Protein AF-0000000084557007 (afdb_homodimer)

Radius of gyration: 32.14 Å; Cα contacts (8 Å, |Δi|>4): 1142; chains: 2; bounding box: 43×100×66 Å

Solvent-accessible surface area (backbone atoms only — not comparable to full-atom values): 30313 Å² total; per-residue (Å²): 102,58,41,71,37,81,71,70,74,67,64,52,63,70,97,70,71,57,83,25,95,38,81,39,42,40,51,38,42,32,45,37,78,32,38,73,78,53,66,44,62,47,71,80,36,51,42,73,39,28,36,42,35,38,24,74,38,46,24,34,34,43,34,40,83,72,39,74,47,78,38,42,52,68,18,31,36,37,37,33,53,56,35,55,33,34,42,31,62,47,74,59,43,26,34,36,37,37,38,38,30,37,73,46,60,60,38,27,40,78,75,25,50,54,16,61,63,34,42,44,62,45,74,69,33,50,28,37,39,52,44,82,30,42,57,88,41,68,73,35,26,52,30,50,51,24,46,51,51,20,51,51,26,40,60,66,58,48,95,60,23,69,53,49,26,39,39,23,49,43,52,26,36,36,60,49,37,76,53,68,64,70,36,84,56,53,54,73,36,71,65,46,54,32,47,51,44,32,51,29,48,42,74,73,42,44,39,48,93,78,50,61,61,60,41,9,58,66,47,73,48,49,51,68,55,43,37,47,50,29,33,70,59,69,71,35,44,58,67,56,50,52,51,52,50,23,48,51,51,39,53,49,44,49,70,76,43,88,70,52,70,64,57,43,30,39,58,35,47,29,86,44,65,67,58,34,40,50,51,37,22,73,72,73,71,41,40,62,67,55,44,35,62,72,64,102,102,59,43,71,36,84,69,72,73,68,69,53,65,67,96,70,69,57,84,23,94,38,81,40,44,42,52,37,42,31,44,39,76,30,39,73,77,54,65,46,62,47,71,79,38,50,42,74,38,29,35,43,35,38,25,74,36,44,24,32,34,41,36,41,82,75,39,74,46,77,37,41,50,70,17,32,36,38,38,33,54,55,35,54,32,32,42,31,61,48,73,58,44,27,32,35,36,38,39,38,32,38,73,46,61,61,38,25,40,78,75,25,50,56,18,60,65,32,41,43,61,44,73,68,33,49,27,36,39,50,43,82,29,43,57,88,40,66,73,37,26,53,31,49,52,24,49,51,50,20,50,50,26,41,59,66,57,48,93,61,23,70,54,47,26,39,38,23,48,43,52,26,34,35,61,50,38,76,53,69,63,69,34,86,51,54,53,73,37,71,64,47,55,32,47,50,44,32,51,28,49,43,73,74,41,44,39,49,95,78,50,62,61,58,38,10,58,66,45,73,50,48,50,67,54,42,38,47,50,29,33,70,60,69,71,35,44,60,67,55,49,51,51,52,51,22,49,51,52,38,54,49,45,50,69,76,43,87,68,51,71,64,56,43,30,40,57,34,45,29,86,43,66,67,58,34,40,51,52,38,23,72,72,72,71,42,40,63,68,55,43,35,62,71,63,104

Sequence (592 aa):
MIKKMTTIRIMADKEKEQMHDNPLFPCSSYCIEWNRGGIQSLPWHWHRELEFMYVSSGRAVVEYAGKRAIVEAGNGFFCNSRVLHRYALDGERCQLYCILFDEKFISGGIANVIYKKYVKPIVTDEMFSGKYLHTDVKRERDVIINIRRAFIAAQKEIFGFELDLRYNIGKALAILSDHPTASRIGYTTPQMERIKLMVDYIHGHYGDQISVEDLAAQAGISEREAQRCFQSIFNMSPRQYIQNYRLQVAEEMLLESNESILSIGMACGYYNPSH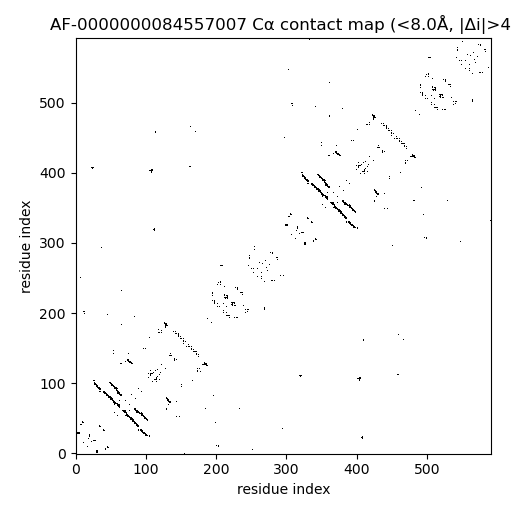FSKAFRLYRGCSPHAFRQQNSMIKKMTTIRIMADKEKEQMHDNPLFPCSSYCIEWNRGGIQSLPWHWHRELEFMYVSSGRAVVEYAGKRAIVEAGNGFFCNSRVLHRYALDGERCQLYCILFDEKFISGGIANVIYKKYVKPIVTDEMFSGKYLHTDVKRERDVIINIRRAFIAAQKEIFGFELDLRYNIGKALAILSDHPTASRIGYTTPQMERIKLMVDYIHGHYGDQISVEDLAAQAGISEREAQRCFQSIFNMSPRQYIQNYRLQVAEEMLLESNESILSIGMACGYYNPSHFSKAFRLYRGCSPHAFRQQNS

Structure (mmCIF, N/CA/C/O backbone):
data_AF-0000000084557007-model_v1
#
loop_
_entity.id
_entity.type
_entity.pdbx_description
1 polymer 'HTH araC/xylS-type domain-containing protein'
#
loop_
_atom_site.group_PDB
_atom_site.id
_atom_site.type_symbol
_atom_site.label_atom_id
_atom_site.label_alt_id
_atom_site.label_comp_id
_atom_site.label_asym_id
_atom_site.label_entity_id
_atom_site.label_seq_id
_atom_site.pdbx_PDB_ins_code
_atom_site.Cartn_x
_atom_site.Cartn_y
_atom_site.Cartn_z
_atom_site.occupancy
_atom_site.B_iso_or_equiv
_atom_site.auth_seq_id
_atom_site.auth_comp_id
_atom_site.auth_asym_id
_atom_site.auth_atom_id
_atom_site.pdbx_PDB_model_num
ATOM 1 N N . MET A 1 1 ? -11.188 -14.414 0.667 1 34.75 1 MET A N 1
ATOM 2 C CA . MET A 1 1 ? -11.836 -15.672 0.311 1 34.75 1 MET A CA 1
ATOM 3 C C . MET A 1 1 ? -10.844 -16.641 -0.317 1 34.75 1 MET A C 1
ATOM 5 O O . MET A 1 1 ? -10.188 -16.312 -1.304 1 34.75 1 MET A O 1
ATOM 9 N N . ILE A 1 2 ? -10.305 -17.469 0.502 1 35.66 2 ILE A N 1
ATOM 10 C CA . ILE A 1 2 ? -9.484 -18.547 -0.036 1 35.66 2 ILE A CA 1
ATOM 11 C C . ILE A 1 2 ? -10.32 -19.406 -0.984 1 35.66 2 ILE A C 1
ATOM 13 O O . ILE A 1 2 ? -11.359 -19.938 -0.594 1 35.66 2 ILE A O 1
ATOM 17 N N . LYS A 1 3 ? -10.219 -19.203 -2.279 1 44.38 3 LYS A N 1
ATOM 18 C CA . LYS A 1 3 ? -10.906 -20.062 -3.234 1 44.38 3 LYS A CA 1
ATOM 19 C C . LYS A 1 3 ? -10.234 -21.422 -3.32 1 44.38 3 LYS A C 1
ATOM 21 O O . LYS A 1 3 ? -9.008 -21.531 -3.277 1 44.38 3 LYS A O 1
ATOM 26 N N . LYS A 1 4 ? -11.016 -22.359 -2.836 1 39.47 4 LYS A N 1
ATOM 27 C CA . LYS A 1 4 ? -10.516 -23.703 -3.107 1 39.47 4 LYS A CA 1
ATOM 28 C C . LYS A 1 4 ? -10.211 -23.891 -4.59 1 39.47 4 LYS A C 1
ATOM 30 O O . LYS A 1 4 ? -11.078 -23.672 -5.441 1 39.47 4 LYS A O 1
ATOM 35 N N . MET A 1 5 ? -9.109 -23.484 -4.969 1 40.59 5 MET A N 1
ATOM 36 C CA . MET A 1 5 ? -8.789 -23.641 -6.387 1 40.59 5 MET A CA 1
ATOM 37 C C . MET A 1 5 ? -8.68 -25.125 -6.746 1 40.59 5 MET A C 1
ATOM 39 O O . MET A 1 5 ? -7.777 -25.812 -6.266 1 40.59 5 MET A O 1
ATOM 43 N N . THR A 1 6 ? -9.727 -25.844 -6.777 1 39.47 6 THR A N 1
ATOM 44 C CA . THR A 1 6 ? -9.43 -27.141 -7.367 1 39.47 6 THR A CA 1
ATOM 45 C C . THR A 1 6 ? -8.531 -27 -8.586 1 39.47 6 THR A C 1
ATOM 47 O O . THR A 1 6 ? -7.57 -27.75 -8.75 1 39.47 6 THR A O 1
ATOM 50 N N . THR A 1 7 ? -9.078 -26.484 -9.703 1 34.62 7 THR A N 1
ATOM 51 C CA . THR A 1 7 ? -8.336 -26.328 -10.953 1 34.62 7 THR A CA 1
ATOM 52 C C . THR A 1 7 ? -8.016 -24.875 -11.227 1 34.62 7 THR A C 1
ATOM 54 O O . THR A 1 7 ? -8.922 -24.047 -11.359 1 34.62 7 THR A O 1
ATOM 57 N N . ILE A 1 8 ? -7.094 -24.359 -10.602 1 39.34 8 ILE A N 1
ATOM 58 C CA . ILE A 1 8 ? -6.648 -23.078 -11.125 1 39.34 8 ILE A CA 1
ATOM 59 C C . ILE A 1 8 ? -6.453 -23.172 -12.633 1 39.34 8 ILE A C 1
ATOM 61 O O . ILE A 1 8 ? -5.535 -23.859 -13.109 1 39.34 8 ILE A O 1
ATOM 65 N N . ARG A 1 9 ? -7.484 -23.375 -13.352 1 37.66 9 ARG A N 1
ATOM 66 C CA . ARG A 1 9 ? -7.246 -23.219 -14.781 1 37.66 9 ARG A CA 1
ATOM 67 C C . ARG A 1 9 ? -6.57 -21.875 -15.078 1 37.66 9 ARG A C 1
ATOM 69 O O . ARG A 1 9 ? -7.219 -20.828 -15.055 1 37.66 9 ARG A O 1
ATOM 76 N N . ILE A 1 10 ? -5.344 -21.75 -14.633 1 39.78 10 ILE A N 1
ATOM 77 C CA . ILE A 1 10 ? -4.559 -20.609 -15.109 1 39.78 10 ILE A CA 1
ATOM 78 C C . ILE A 1 10 ? -4.516 -20.625 -16.641 1 39.78 10 ILE A C 1
ATOM 80 O O . ILE A 1 10 ? -3.908 -21.5 -17.25 1 39.78 10 ILE A O 1
ATOM 84 N N . MET A 1 11 ? -5.559 -20.594 -17.266 1 35.56 11 MET A N 1
ATOM 85 C CA . MET A 1 11 ? -5.539 -20.531 -18.719 1 35.56 11 MET A CA 1
ATOM 86 C C . MET A 1 11 ? -4.414 -19.625 -19.219 1 35.56 11 MET A C 1
ATOM 88 O O . MET A 1 11 ? -4.238 -18.516 -18.719 1 35.56 11 MET A O 1
ATOM 92 N N . ALA A 1 12 ? -3.316 -20.25 -19.656 1 36.12 12 ALA A N 1
ATOM 93 C CA . ALA A 1 12 ? -2.281 -19.562 -20.422 1 36.12 12 ALA A CA 1
ATOM 94 C C . ALA A 1 12 ? -2.885 -18.469 -21.297 1 36.12 12 ALA A C 1
ATOM 96 O O . ALA A 1 12 ? -2.174 -17.828 -22.062 1 36.12 12 ALA A O 1
ATOM 97 N N . ASP A 1 13 ? -3.975 -18.656 -21.875 1 34.09 13 ASP A N 1
ATOM 98 C CA . ASP A 1 13 ? -4.344 -17.719 -22.922 1 34.09 13 ASP A CA 1
ATOM 99 C C . ASP A 1 13 ? -4.129 -16.281 -22.453 1 34.09 13 ASP A C 1
ATOM 101 O O . ASP A 1 13 ? -3.996 -16.016 -21.266 1 34.09 13 ASP A O 1
ATOM 105 N N . LYS A 1 14 ? -5 -15.305 -23.109 1 33.31 14 LYS A N 1
ATOM 106 C CA . LYS A 1 14 ? -4.926 -13.891 -23.469 1 33.31 14 LYS A CA 1
ATOM 107 C C . LYS A 1 14 ? -4.812 -13.023 -22.219 1 33.31 14 LYS A C 1
ATOM 109 O O . LYS A 1 14 ? -5.184 -13.445 -21.125 1 33.31 14 LYS A O 1
ATOM 114 N N . GLU A 1 15 ? -4.414 -11.781 -22.359 1 34.88 15 GLU A N 1
ATOM 115 C CA . GLU A 1 15 ? -4.375 -10.477 -21.703 1 34.88 15 GLU A CA 1
ATOM 116 C C . GLU A 1 15 ? -5.457 -10.359 -20.641 1 34.88 15 GLU A C 1
ATOM 118 O O . GLU A 1 15 ? -5.391 -9.484 -19.766 1 34.88 15 GLU A O 1
ATOM 123 N N . LYS A 1 16 ? -6.574 -11.078 -20.797 1 37.75 16 LYS A N 1
ATOM 124 C CA . LYS A 1 16 ? -7.781 -10.68 -20.078 1 37.75 16 LYS A CA 1
ATOM 125 C C . LYS A 1 16 ? -7.895 -11.414 -18.75 1 37.75 16 LYS A C 1
ATOM 127 O O . LYS A 1 16 ? -8.781 -11.109 -17.953 1 37.75 16 LYS A O 1
ATOM 132 N N . GLU A 1 17 ? -7.52 -12.648 -18.688 1 37.97 17 GLU A N 1
ATOM 133 C CA . GLU A 1 17 ? -8.094 -13.195 -17.469 1 37.97 17 GLU A CA 1
ATOM 134 C C . GLU A 1 17 ? -7.266 -12.812 -16.25 1 37.97 17 GLU A C 1
ATOM 136 O O . GLU A 1 17 ? -6.176 -13.352 -16.031 1 37.97 17 GLU A O 1
ATOM 141 N N . GLN A 1 18 ? -7.23 -11.75 -15.922 1 42 18 GLN A N 1
ATOM 142 C CA . GLN A 1 18 ? -6.832 -11.25 -14.617 1 42 18 GLN A CA 1
ATOM 143 C C . GLN A 1 18 ? -7.188 -12.234 -13.508 1 42 18 GLN A C 1
ATOM 145 O O . GLN A 1 18 ? -8.32 -12.719 -13.445 1 42 18 GLN A O 1
ATOM 150 N N . MET A 1 19 ? -6.285 -13.195 -13.219 1 45.69 19 MET A N 1
ATOM 151 C CA . MET A 1 19 ? -6.473 -14.188 -12.164 1 45.69 19 MET A CA 1
ATOM 152 C C . MET A 1 19 ? -7.117 -13.555 -10.938 1 45.69 19 MET A C 1
ATOM 154 O O . MET A 1 19 ? -7.164 -14.172 -9.867 1 45.69 19 MET A O 1
ATOM 158 N N . HIS A 1 20 ? -7.211 -12.305 -11.008 1 49.16 20 HIS A N 1
ATOM 159 C CA . HIS A 1 20 ? -8 -11.766 -9.898 1 49.16 20 HIS A CA 1
ATOM 160 C C . HIS A 1 20 ? -9.398 -11.375 -10.367 1 49.16 20 HIS A C 1
ATOM 162 O O . HIS A 1 20 ? -9.578 -10.898 -11.484 1 49.16 20 HIS A O 1
ATOM 168 N N . ASP A 1 21 ? -10.312 -11.992 -9.68 1 49.88 21 ASP A N 1
ATOM 169 C CA . ASP A 1 21 ? -11.734 -11.797 -9.938 1 49.88 21 ASP A CA 1
ATOM 170 C C . ASP A 1 21 ? -12.109 -10.312 -9.891 1 49.88 21 ASP A C 1
ATOM 172 O O . ASP A 1 21 ? -13 -9.875 -10.617 1 49.88 21 ASP A O 1
ATOM 176 N N . ASN A 1 22 ? -11.242 -9.633 -9.086 1 61.97 22 ASN A N 1
ATOM 177 C CA . ASN A 1 22 ? -11.602 -8.242 -8.852 1 61.97 22 ASN A CA 1
ATOM 178 C C . ASN A 1 22 ? -10.453 -7.297 -9.195 1 61.97 22 ASN A C 1
ATOM 180 O O . ASN A 1 22 ? -9.445 -7.27 -8.492 1 61.97 22 ASN A O 1
ATOM 184 N N . PRO A 1 23 ? -10.492 -6.664 -10.43 1 65.75 23 PRO A N 1
ATOM 185 C CA . PRO A 1 23 ? -9.414 -5.758 -10.828 1 65.75 23 PRO A CA 1
ATOM 186 C C . PRO A 1 23 ? -9.102 -4.711 -9.766 1 65.75 23 PRO A C 1
ATOM 188 O O . PRO A 1 23 ? -7.996 -4.168 -9.734 1 65.75 23 PRO A O 1
ATOM 191 N N . LEU A 1 24 ? -10 -4.508 -8.914 1 72.88 24 LEU A N 1
ATOM 192 C CA . LEU A 1 24 ? -9.812 -3.52 -7.863 1 72.88 24 LEU A CA 1
ATOM 193 C C . LEU A 1 24 ? -9.039 -4.117 -6.691 1 72.88 24 LEU A C 1
ATOM 195 O O . LEU A 1 24 ? -8.609 -3.391 -5.793 1 72.88 24 LEU A O 1
ATOM 199 N N . PHE A 1 25 ? -8.906 -5.395 -6.793 1 82.25 25 PHE A N 1
ATOM 200 C CA . PHE A 1 25 ? -8.148 -6.129 -5.789 1 82.25 25 PHE A CA 1
ATOM 201 C C . PHE A 1 25 ? -7.305 -7.219 -6.438 1 82.25 25 PHE A C 1
ATOM 203 O O . PHE A 1 25 ? -7.637 -8.406 -6.348 1 82.25 25 PHE A O 1
ATOM 210 N N . PRO A 1 26 ? -6.207 -6.863 -7.055 1 85.75 26 PRO A N 1
ATOM 211 C CA . PRO A 1 26 ? -5.438 -7.785 -7.891 1 85.75 26 PRO A CA 1
ATOM 212 C C . PRO A 1 26 ? -4.562 -8.734 -7.07 1 85.75 26 PRO A C 1
ATOM 214 O O . PRO A 1 26 ? -3.344 -8.781 -7.27 1 85.75 26 PRO A O 1
ATOM 217 N N . CYS A 1 27 ? -5.109 -9.414 -6.195 1 89.62 27 CYS A N 1
ATOM 218 C CA . CYS A 1 27 ? -4.488 -10.422 -5.352 1 89.62 27 CYS A CA 1
ATOM 219 C C . CYS A 1 27 ? -5.449 -11.57 -5.074 1 89.62 27 CYS A C 1
ATOM 221 O O . CYS A 1 27 ? -6.641 -11.352 -4.852 1 89.62 27 CYS A O 1
ATOM 223 N N . SER A 1 28 ? -4.957 -12.781 -5.199 1 87.5 28 SER A N 1
ATOM 224 C CA . SER A 1 28 ? -5.766 -13.969 -4.949 1 87.5 28 SER A CA 1
ATOM 225 C C . SER A 1 28 ? -4.996 -15 -4.129 1 87.5 28 SER A C 1
ATOM 227 O O . SER A 1 28 ? -3.775 -15.117 -4.262 1 87.5 28 SER A O 1
ATOM 229 N N . SER A 1 29 ? -5.742 -15.609 -3.262 1 88 29 SER A N 1
ATOM 230 C CA . SER A 1 29 ? -5.152 -16.672 -2.461 1 88 29 SER A CA 1
ATOM 231 C C . SER A 1 29 ? -5.887 -18 -2.672 1 88 29 SER A C 1
ATOM 233 O O . SER A 1 29 ? -7.113 -18.016 -2.793 1 88 29 SER A O 1
ATOM 235 N N . TYR A 1 30 ? -5.074 -19.078 -2.77 1 86.38 30 TYR A N 1
ATOM 236 C CA . TYR A 1 30 ? -5.633 -20.406 -3.018 1 86.38 30 TYR A CA 1
ATOM 237 C C . TYR A 1 30 ? -5.074 -21.422 -2.031 1 86.38 30 TYR A C 1
ATOM 239 O O . TYR A 1 30 ? -3.914 -21.328 -1.62 1 86.38 30 TYR A O 1
ATOM 247 N N . CYS A 1 31 ? -5.973 -22.266 -1.687 1 88.69 31 CYS A N 1
ATOM 248 C CA . CYS A 1 31 ? -5.555 -23.469 -0.981 1 88.69 31 CYS A CA 1
ATOM 249 C C . CYS A 1 31 ? -5.742 -24.703 -1.854 1 88.69 31 CYS A C 1
ATOM 251 O O . CYS A 1 31 ? -6.828 -24.922 -2.398 1 88.69 31 CYS A O 1
ATOM 253 N N . ILE A 1 32 ? -4.695 -25.5 -2.061 1 87.25 32 ILE A N 1
ATOM 254 C CA . ILE A 1 32 ? -4.727 -26.703 -2.877 1 87.25 32 ILE A CA 1
ATOM 255 C C . ILE A 1 32 ? -4.445 -27.938 -2.004 1 87.25 32 ILE A C 1
ATOM 257 O O . ILE A 1 32 ? -3.465 -27.953 -1.255 1 87.25 32 ILE A O 1
ATOM 261 N N . GLU A 1 33 ? -5.344 -28.844 -2.123 1 88.62 33 GLU A N 1
ATOM 262 C CA . GLU A 1 33 ? -5.184 -30.109 -1.407 1 88.62 33 GLU A CA 1
ATOM 263 C C . GLU A 1 33 ? -5.109 -31.281 -2.375 1 88.62 33 GLU A C 1
ATOM 265 O O . GLU A 1 33 ? -6.031 -31.5 -3.164 1 88.62 33 GLU A O 1
ATOM 270 N N . TRP A 1 34 ? -4.016 -32.031 -2.295 1 88 34 TRP A N 1
ATOM 271 C CA . TRP A 1 34 ? -3.809 -33.188 -3.154 1 88 34 TRP A CA 1
ATOM 272 C C . TRP A 1 34 ? -3.811 -34.469 -2.338 1 88 34 TRP A C 1
ATOM 274 O O . TRP A 1 34 ? -3.297 -34.5 -1.216 1 88 34 TRP A O 1
ATOM 284 N N . ASN A 1 35 ? -4.445 -35.438 -2.939 1 86.19 35 ASN A N 1
ATOM 285 C CA . ASN A 1 35 ? -4.387 -36.781 -2.439 1 86.19 35 ASN A CA 1
ATOM 286 C C . ASN A 1 35 ? -4.074 -37.781 -3.559 1 86.19 35 ASN A C 1
ATOM 288 O O . ASN A 1 35 ? -4.316 -37.5 -4.734 1 86.19 35 ASN A O 1
ATOM 292 N N . ARG A 1 36 ? -3.459 -38.969 -3.365 1 80.69 36 ARG A N 1
ATOM 293 C CA . ARG A 1 36 ? -3.031 -39.969 -4.344 1 80.69 36 ARG A CA 1
ATOM 294 C C . ARG A 1 36 ? -4.188 -40.375 -5.25 1 80.69 36 ARG A C 1
ATOM 296 O O . ARG A 1 36 ? -3.982 -40.688 -6.426 1 80.69 36 ARG A O 1
ATOM 303 N N . GLY A 1 37 ? -5.355 -40.219 -4.871 1 73.62 37 GLY A N 1
ATOM 304 C CA . GLY A 1 37 ? -6.496 -40.656 -5.66 1 73.62 37 GLY A CA 1
ATOM 305 C C . GLY A 1 37 ? -7.164 -39.531 -6.426 1 73.62 37 GLY A C 1
ATOM 306 O O . GLY A 1 37 ? -8.078 -39.75 -7.215 1 73.62 37 GLY A O 1
ATOM 307 N N . GLY A 1 38 ? -6.539 -38.312 -6.379 1 78 38 GLY A N 1
ATOM 308 C CA . GLY A 1 38 ? -7.133 -37.156 -7.031 1 78 38 GLY A CA 1
ATOM 309 C C . GLY A 1 38 ? -6.156 -36.406 -7.918 1 78 38 GLY A C 1
ATOM 310 O O . GLY A 1 38 ? -5.227 -37 -8.469 1 78 38 GLY A O 1
ATOM 311 N N . ILE A 1 39 ? -6.484 -35.219 -8.148 1 76.25 39 ILE A N 1
ATOM 312 C CA . ILE A 1 39 ? -5.559 -34.375 -8.883 1 76.25 39 ILE A CA 1
ATOM 313 C C . ILE A 1 39 ? -4.262 -34.219 -8.094 1 76.25 39 ILE A C 1
ATOM 315 O O . ILE A 1 39 ? -4.285 -34.031 -6.879 1 76.25 39 ILE A O 1
ATOM 319 N N . GLN A 1 40 ? -3.16 -34.344 -8.867 1 81.62 40 GLN A N 1
ATOM 320 C CA . GLN A 1 40 ? -1.898 -34.438 -8.141 1 81.62 40 GLN A CA 1
ATOM 321 C C . GLN A 1 40 ? -0.905 -33.375 -8.656 1 81.62 40 GLN A C 1
ATOM 323 O O . GLN A 1 40 ? 0.274 -33.406 -8.305 1 81.62 40 GLN A O 1
ATOM 328 N N . SER A 1 41 ? -1.404 -32.562 -9.539 1 84.94 41 SER A N 1
ATOM 329 C CA . SER A 1 41 ? -0.465 -31.594 -10.062 1 84.94 41 SER A CA 1
ATOM 330 C C . SER A 1 41 ? -1.196 -30.422 -10.711 1 84.94 41 SER A C 1
ATOM 332 O O . SER A 1 41 ? -2.389 -30.516 -11.008 1 84.94 41 SER A O 1
ATOM 334 N N . LEU A 1 42 ? -0.473 -29.312 -10.789 1 83.25 42 LEU A N 1
ATOM 335 C CA . LEU A 1 42 ? -0.833 -28.188 -11.648 1 83.25 42 LEU A CA 1
ATOM 336 C C . LEU A 1 42 ? 0.015 -28.172 -12.914 1 83.25 42 LEU A C 1
ATOM 338 O O . LEU A 1 42 ? 1.232 -28.359 -12.852 1 83.25 42 LEU A O 1
ATOM 342 N N . PRO A 1 43 ? -0.662 -28.062 -14.055 1 79.81 43 PRO A N 1
ATOM 343 C CA . PRO A 1 43 ? 0.094 -28.078 -15.312 1 79.81 43 PRO A CA 1
ATOM 344 C C . PRO A 1 43 ? 1.079 -26.906 -15.414 1 79.81 43 PRO A C 1
ATOM 346 O O . PRO A 1 43 ? 0.959 -25.938 -14.672 1 79.81 43 PRO A O 1
ATOM 349 N N . TRP A 1 44 ? 2.002 -27.078 -16.328 1 80.69 44 TRP A N 1
ATOM 350 C CA . TRP A 1 44 ? 2.896 -25.969 -16.656 1 80.69 44 TRP A CA 1
ATOM 351 C C . TRP A 1 44 ? 2.105 -24.734 -17.062 1 80.69 44 TRP A C 1
ATOM 353 O O . TRP A 1 44 ? 1.174 -24.812 -17.859 1 80.69 44 TRP A O 1
ATOM 363 N N . HIS A 1 45 ? 2.484 -23.641 -16.422 1 81.88 45 HIS A N 1
ATOM 364 C CA . HIS A 1 45 ? 1.79 -22.391 -16.719 1 81.88 45 HIS A CA 1
ATOM 365 C C . HIS A 1 45 ? 2.629 -21.188 -16.312 1 81.88 45 HIS A C 1
ATOM 367 O O . HIS A 1 45 ? 3.676 -21.328 -15.688 1 81.88 45 HIS A O 1
ATOM 373 N N . TRP A 1 46 ? 2.199 -20.109 -16.875 1 80.06 46 TRP A N 1
ATOM 374 C CA . TRP A 1 46 ? 2.805 -18.828 -16.5 1 80.06 46 TRP A CA 1
ATOM 375 C C . TRP A 1 46 ? 1.745 -17.75 -16.375 1 80.06 46 TRP A C 1
ATOM 377 O O . TRP A 1 46 ? 0.617 -17.906 -16.844 1 80.06 46 TRP A O 1
ATOM 387 N N . HIS A 1 47 ? 2.092 -16.766 -15.602 1 82 47 HIS A N 1
ATOM 388 C CA . HIS A 1 47 ? 1.219 -15.617 -15.43 1 82 47 HIS A CA 1
ATOM 389 C C . HIS A 1 47 ? 2.02 -14.367 -15.078 1 82 47 HIS A C 1
ATOM 391 O O . HIS A 1 47 ? 3.207 -14.461 -14.758 1 82 47 HIS A O 1
ATOM 397 N N . ARG A 1 48 ? 1.326 -13.266 -15.242 1 82.81 48 ARG A N 1
ATOM 398 C CA . ARG A 1 48 ? 1.973 -11.984 -14.984 1 82.81 48 ARG A CA 1
ATOM 399 C C . ARG A 1 48 ? 2.113 -11.734 -13.484 1 82.81 48 ARG A C 1
ATOM 401 O O . ARG A 1 48 ? 3.004 -11 -13.055 1 82.81 48 ARG A O 1
ATOM 408 N N . GLU A 1 49 ? 1.246 -12.336 -12.75 1 90.25 49 GLU A N 1
ATOM 409 C CA . GLU A 1 49 ? 1.284 -12.172 -11.297 1 90.25 49 GLU A CA 1
ATOM 410 C C . GLU A 1 49 ? 2.518 -12.836 -10.695 1 90.25 49 GLU A C 1
ATOM 412 O O . GLU A 1 49 ? 2.992 -13.852 -11.211 1 90.25 49 GLU A O 1
ATOM 417 N N . LEU A 1 50 ? 3.004 -12.227 -9.734 1 93.94 50 LEU A N 1
ATOM 418 C CA . LEU A 1 50 ? 3.975 -12.914 -8.891 1 93.94 50 LEU A CA 1
ATOM 419 C C . LEU A 1 50 ? 3.281 -13.906 -7.953 1 93.94 50 LEU A C 1
ATOM 421 O O . LEU A 1 50 ? 2.07 -13.812 -7.738 1 93.94 50 LEU A O 1
ATOM 425 N N . GLU A 1 51 ? 4.094 -14.844 -7.449 1 94.56 51 GLU A N 1
ATOM 426 C CA . GLU A 1 51 ? 3.428 -15.883 -6.668 1 94.56 51 GLU A CA 1
ATOM 427 C C . GLU A 1 51 ? 4.305 -16.344 -5.508 1 94.56 51 GLU A C 1
ATOM 429 O O . GLU A 1 51 ? 5.508 -16.547 -5.676 1 94.56 51 GLU A O 1
ATOM 434 N N . PHE A 1 52 ? 3.697 -16.375 -4.336 1 96.75 52 PHE A N 1
ATOM 435 C CA . PHE A 1 52 ? 4.273 -17.109 -3.211 1 96.75 52 PHE A CA 1
ATOM 436 C C . PHE A 1 52 ? 3.51 -18.391 -2.951 1 96.75 52 PHE A C 1
ATOM 438 O O . PHE A 1 52 ? 2.279 -18.422 -3.029 1 96.75 52 PHE A O 1
ATOM 445 N N . MET A 1 53 ? 4.223 -19.438 -2.67 1 95.94 53 MET A N 1
ATOM 446 C CA . MET A 1 53 ? 3.637 -20.734 -2.334 1 95.94 53 MET A CA 1
ATOM 447 C C . MET A 1 53 ? 4.238 -21.281 -1.045 1 95.94 53 MET A C 1
ATOM 449 O O . MET A 1 53 ? 5.441 -21.141 -0.808 1 95.94 53 MET A O 1
ATOM 453 N N . TYR A 1 54 ? 3.395 -21.797 -0.242 1 95.38 54 TYR A N 1
ATOM 454 C CA . TYR A 1 54 ? 3.754 -22.375 1.052 1 95.38 54 TYR A CA 1
ATOM 455 C C . TYR A 1 54 ? 3.143 -23.75 1.229 1 95.38 54 TYR A C 1
ATOM 457 O O . TYR A 1 54 ? 1.952 -23.953 0.974 1 95.38 54 TYR A O 1
ATOM 465 N N . VAL A 1 55 ? 4.059 -24.766 1.633 1 97.19 55 VAL A N 1
ATOM 466 C CA . VAL A 1 55 ? 3.539 -26.109 1.89 1 97.19 55 VAL A CA 1
ATOM 467 C C . VAL A 1 55 ? 3.193 -26.25 3.371 1 97.19 55 VAL A C 1
ATOM 469 O O . VAL A 1 55 ? 4.078 -26.203 4.227 1 97.19 55 VAL A O 1
ATOM 472 N N . SER A 1 56 ? 1.953 -26.422 3.629 1 95.44 56 SER A N 1
ATOM 473 C CA . SER A 1 56 ? 1.504 -26.547 5.012 1 95.44 56 SER A CA 1
ATOM 474 C C . SER A 1 56 ? 1.658 -27.984 5.52 1 95.44 56 SER A C 1
ATOM 476 O O . SER A 1 56 ? 1.964 -28.188 6.695 1 95.44 56 SER A O 1
ATOM 478 N N . SER A 1 57 ? 1.408 -28.953 4.656 1 96.81 57 SER A N 1
ATOM 479 C CA . SER A 1 57 ? 1.576 -30.359 4.98 1 96.81 57 SER A CA 1
ATOM 480 C C . SER A 1 57 ? 1.965 -31.172 3.748 1 96.81 57 SER A C 1
ATOM 482 O O . SER A 1 57 ? 1.575 -30.828 2.629 1 96.81 57 SER A O 1
ATOM 484 N N . GLY A 1 58 ? 2.811 -32.219 3.998 1 96.94 58 GLY A N 1
ATOM 485 C CA . GLY A 1 58 ? 3.252 -33.062 2.9 1 96.94 58 GLY A CA 1
ATOM 486 C C . GLY A 1 58 ? 4.426 -32.469 2.135 1 96.94 58 GLY A C 1
ATOM 487 O O . GLY A 1 58 ? 5.262 -31.781 2.709 1 96.94 58 GLY A O 1
ATOM 488 N N . ARG A 1 59 ? 4.516 -33 0.859 1 96.94 59 ARG A N 1
ATOM 489 C CA . ARG A 1 59 ? 5.609 -32.562 -0.006 1 96.94 59 ARG A CA 1
ATOM 490 C C . ARG A 1 59 ? 5.109 -32.281 -1.417 1 96.94 59 ARG A C 1
ATOM 492 O O . ARG A 1 59 ? 4.246 -33 -1.934 1 96.94 59 ARG A O 1
ATOM 499 N N . ALA A 1 60 ? 5.684 -31.25 -1.945 1 96.88 60 ALA A N 1
ATOM 500 C CA . ALA A 1 60 ? 5.367 -30.906 -3.328 1 96.88 60 ALA A CA 1
ATOM 501 C C . ALA A 1 60 ? 6.641 -30.75 -4.156 1 96.88 60 ALA A C 1
ATOM 503 O O . ALA A 1 60 ? 7.66 -30.266 -3.658 1 96.88 60 ALA A O 1
ATOM 504 N N . VAL A 1 61 ? 6.566 -31.172 -5.395 1 96.56 61 VAL A N 1
ATOM 505 C CA . VAL A 1 61 ? 7.625 -30.906 -6.359 1 96.56 61 VAL A CA 1
ATOM 506 C C . VAL A 1 61 ? 7.359 -29.562 -7.059 1 96.56 61 VAL A C 1
ATOM 508 O O . VAL A 1 61 ? 6.242 -29.312 -7.52 1 96.56 61 VAL A O 1
ATOM 511 N N . VAL A 1 62 ? 8.391 -28.734 -7.078 1 94.94 62 VAL A N 1
ATOM 512 C CA . VAL A 1 62 ? 8.305 -27.469 -7.805 1 94.94 62 VAL A CA 1
ATOM 513 C C . VAL A 1 62 ? 9.328 -27.453 -8.938 1 94.94 62 VAL A C 1
ATOM 515 O O . VAL A 1 62 ? 10.516 -27.688 -8.711 1 94.94 62 VAL A O 1
ATOM 518 N N . GLU A 1 63 ? 8.82 -27.219 -10.07 1 91.31 63 GLU A N 1
ATOM 519 C CA . GLU A 1 63 ? 9.68 -27.109 -11.25 1 91.31 63 GLU A CA 1
ATOM 520 C C . GLU A 1 63 ? 9.539 -25.734 -11.906 1 91.31 63 GLU A C 1
ATOM 522 O O . GLU A 1 63 ? 8.422 -25.266 -12.133 1 91.31 63 GLU A O 1
ATOM 527 N N . TYR A 1 64 ? 10.648 -25.094 -12.055 1 87.19 64 TYR A N 1
ATOM 528 C CA . TYR A 1 64 ? 10.664 -23.812 -12.727 1 87.19 64 TYR A CA 1
ATOM 529 C C . TYR A 1 64 ? 12.016 -23.547 -13.383 1 87.19 64 TYR A C 1
ATOM 531 O O . TYR A 1 64 ? 13.055 -23.938 -12.852 1 87.19 64 TYR A O 1
ATOM 539 N N . ALA A 1 65 ? 11.984 -22.906 -14.578 1 78.12 65 ALA A N 1
ATOM 540 C CA . ALA A 1 65 ? 13.195 -22.453 -15.25 1 78.12 65 ALA A CA 1
ATOM 541 C C . ALA A 1 65 ? 14.258 -23.562 -15.273 1 78.12 65 ALA A C 1
ATOM 543 O O . ALA A 1 65 ? 15.414 -23.312 -14.938 1 78.12 65 ALA A O 1
ATOM 544 N N . GLY A 1 66 ? 13.836 -24.734 -15.523 1 76.5 66 GLY A N 1
ATOM 545 C CA . GLY A 1 66 ? 14.758 -25.859 -15.648 1 76.5 66 GLY A CA 1
ATOM 546 C C . GLY A 1 66 ? 15.18 -26.438 -14.312 1 76.5 66 GLY A C 1
ATOM 547 O O . GLY A 1 66 ? 15.961 -27.391 -14.266 1 76.5 66 GLY A O 1
ATOM 548 N N . LYS A 1 67 ? 14.703 -25.891 -13.273 1 84.31 67 LYS A N 1
ATOM 549 C CA . LYS A 1 67 ? 15.031 -26.375 -11.93 1 84.31 67 LYS A CA 1
ATOM 550 C C . LYS A 1 67 ? 13.891 -27.203 -11.359 1 84.31 67 LYS A C 1
ATOM 552 O O . LYS A 1 67 ? 12.734 -27.031 -11.734 1 84.31 67 LYS A O 1
ATOM 557 N N . ARG A 1 68 ? 14.336 -28.125 -10.539 1 91.5 68 ARG A N 1
ATOM 558 C CA . ARG A 1 68 ? 13.398 -29.016 -9.883 1 91.5 68 ARG A CA 1
ATOM 559 C C . ARG A 1 68 ? 13.82 -29.297 -8.438 1 91.5 68 ARG A C 1
ATOM 561 O O . ARG A 1 68 ? 14.992 -29.578 -8.172 1 91.5 68 ARG A O 1
ATOM 568 N N . ALA A 1 69 ? 12.875 -29.109 -7.559 1 93.62 69 ALA A N 1
ATOM 569 C CA . ALA A 1 69 ? 13.172 -29.453 -6.168 1 93.62 69 ALA A CA 1
ATOM 570 C C . ALA A 1 69 ? 11.906 -29.844 -5.418 1 93.62 69 ALA A C 1
ATOM 572 O O . ALA A 1 69 ? 10.797 -29.516 -5.84 1 93.62 69 ALA A O 1
ATOM 573 N N . ILE A 1 70 ? 12.156 -30.594 -4.398 1 97.12 70 ILE A N 1
ATOM 574 C CA . ILE A 1 70 ? 11.07 -30.953 -3.488 1 97.12 70 ILE A CA 1
ATOM 575 C C . ILE A 1 70 ? 10.953 -29.891 -2.395 1 97.12 70 ILE A C 1
ATOM 577 O O . ILE A 1 70 ? 11.953 -29.516 -1.774 1 97.12 70 ILE A O 1
ATOM 581 N N . VAL A 1 71 ? 9.766 -29.406 -2.17 1 97.5 71 VAL A N 1
ATOM 582 C CA . VAL A 1 71 ? 9.461 -28.484 -1.088 1 97.5 71 VAL A CA 1
ATOM 583 C C . VAL A 1 71 ? 8.648 -29.203 -0.008 1 97.5 71 VAL A C 1
ATOM 585 O O . VAL A 1 71 ? 7.527 -29.641 -0.259 1 97.5 71 VAL A O 1
ATOM 588 N N . GLU A 1 72 ? 9.203 -29.234 1.161 1 97.62 72 GLU A N 1
ATOM 589 C CA . GLU A 1 72 ? 8.562 -29.953 2.264 1 97.62 72 GLU A CA 1
ATOM 590 C C . GLU A 1 72 ? 7.73 -29 3.123 1 97.62 72 GLU A C 1
ATOM 592 O O . GLU A 1 72 ? 7.867 -27.781 3.023 1 97.62 72 GLU A O 1
ATOM 597 N N . ALA A 1 73 ? 6.965 -29.656 4.02 1 97.75 73 ALA A N 1
ATOM 598 C CA . ALA A 1 73 ? 6.129 -28.875 4.938 1 97.75 73 ALA A CA 1
ATOM 599 C C . ALA A 1 73 ? 6.949 -27.844 5.691 1 97.75 73 ALA A C 1
ATOM 601 O O . ALA A 1 73 ? 8.047 -28.141 6.176 1 97.75 73 ALA A O 1
ATOM 602 N N . GLY A 1 74 ? 6.398 -26.609 5.719 1 97.12 74 GLY A N 1
ATOM 603 C CA . GLY A 1 74 ? 7.082 -25.531 6.414 1 97.12 74 GLY A CA 1
ATOM 604 C C . GLY A 1 74 ? 7.918 -24.656 5.488 1 97.12 74 GLY A C 1
ATOM 605 O O . GLY A 1 74 ? 8.289 -23.547 5.848 1 97.12 74 GLY A O 1
ATOM 606 N N . ASN A 1 75 ? 8.234 -25.203 4.305 1 97.94 75 ASN A N 1
ATOM 607 C CA . ASN A 1 75 ? 9.023 -24.453 3.328 1 97.94 75 ASN A CA 1
ATOM 608 C C . ASN A 1 75 ? 8.141 -23.859 2.234 1 97.94 75 ASN A C 1
ATOM 610 O O . ASN A 1 75 ? 6.93 -24.094 2.215 1 97.94 75 ASN A O 1
ATOM 614 N N . GLY A 1 76 ? 8.742 -23 1.372 1 97.38 76 GLY A N 1
ATOM 615 C CA . GLY A 1 76 ? 7.949 -22.328 0.355 1 97.38 76 GLY A CA 1
ATOM 616 C C . GLY A 1 76 ? 8.719 -22.078 -0.93 1 97.38 76 GLY A C 1
ATOM 617 O O . GLY A 1 76 ? 9.781 -22.656 -1.143 1 97.38 76 GLY A O 1
ATOM 618 N N . PHE A 1 77 ? 8.102 -21.359 -1.749 1 96.5 77 PHE A N 1
ATOM 619 C CA . PHE A 1 77 ? 8.648 -21.047 -3.064 1 96.5 77 PHE A CA 1
ATOM 620 C C . PHE A 1 77 ? 8.125 -19.703 -3.551 1 96.5 77 PHE A C 1
ATOM 622 O O . PHE A 1 77 ? 6.957 -19.359 -3.338 1 96.5 77 PHE A O 1
ATOM 629 N N . PHE A 1 78 ? 9.039 -18.938 -4.062 1 96 78 PHE A N 1
ATOM 630 C CA . PHE A 1 78 ? 8.68 -17.703 -4.75 1 96 78 PHE A CA 1
ATOM 631 C C . PHE A 1 78 ? 8.852 -17.859 -6.258 1 96 78 PHE A C 1
ATOM 633 O O . PHE A 1 78 ? 9.883 -18.344 -6.727 1 96 78 PHE A O 1
ATOM 640 N N . CYS A 1 79 ? 7.844 -17.453 -7 1 93.94 79 CYS A N 1
ATOM 641 C CA . CYS A 1 79 ? 7.879 -17.469 -8.461 1 93.94 79 CYS A CA 1
ATOM 642 C C . CYS A 1 79 ? 7.723 -16.047 -9.016 1 93.94 79 CYS A C 1
ATOM 644 O O . CYS A 1 79 ? 6.738 -15.375 -8.727 1 93.94 79 CYS A O 1
ATOM 646 N N . ASN A 1 80 ? 8.648 -15.594 -9.773 1 92.31 80 ASN A N 1
ATOM 647 C CA . ASN A 1 80 ? 8.602 -14.258 -10.359 1 92.31 80 ASN A CA 1
ATOM 648 C C . ASN A 1 80 ? 7.578 -14.18 -11.492 1 92.31 80 ASN A C 1
ATOM 650 O O . ASN A 1 80 ? 6.973 -15.188 -11.859 1 92.31 80 ASN A O 1
ATOM 654 N N . SER A 1 81 ? 7.328 -13.016 -11.977 1 88.69 81 SER A N 1
ATOM 655 C CA . SER A 1 81 ? 6.367 -12.727 -13.031 1 88.69 81 SER A CA 1
ATOM 656 C C . SER A 1 81 ? 6.781 -13.375 -14.344 1 88.69 81 SER A C 1
ATOM 658 O O . SER A 1 81 ? 7.961 -13.383 -14.695 1 88.69 81 SER A O 1
ATOM 660 N N . ARG A 1 82 ? 5.82 -14.023 -14.961 1 81.5 82 ARG A N 1
ATOM 661 C CA . ARG A 1 82 ? 5.941 -14.57 -16.312 1 81.5 82 ARG A CA 1
ATOM 662 C C . ARG A 1 82 ? 6.914 -15.742 -16.344 1 81.5 82 ARG A C 1
ATOM 664 O O . ARG A 1 82 ? 7.57 -15.984 -17.359 1 81.5 82 ARG A O 1
ATOM 671 N N . VAL A 1 83 ? 7.051 -16.359 -15.273 1 86.25 83 VAL A N 1
ATOM 672 C CA . VAL A 1 83 ? 7.926 -17.531 -15.195 1 86.25 83 VAL A CA 1
ATOM 673 C C . VAL A 1 83 ? 7.105 -18.812 -15.359 1 86.25 83 VAL A C 1
ATOM 675 O O . VAL A 1 83 ? 6.102 -19 -14.664 1 86.25 83 VAL A O 1
ATOM 678 N N . LEU A 1 84 ? 7.535 -19.625 -16.312 1 84.88 84 LEU A N 1
ATOM 679 C CA . LEU A 1 84 ? 6.926 -20.938 -16.5 1 84.88 84 LEU A CA 1
ATOM 680 C C . LEU A 1 84 ? 7.242 -21.859 -15.32 1 84.88 84 LEU A C 1
ATOM 682 O O . LEU A 1 84 ? 8.398 -21.984 -14.922 1 84.88 84 LEU A O 1
ATOM 686 N N . HIS A 1 85 ? 6.141 -22.422 -14.688 1 88.5 85 HIS A N 1
ATOM 687 C CA . HIS A 1 85 ? 6.352 -23.266 -13.516 1 88.5 85 HIS A CA 1
ATOM 688 C C . HIS A 1 85 ? 5.227 -24.281 -13.367 1 88.5 85 HIS A C 1
ATOM 690 O O . HIS A 1 85 ? 4.188 -24.172 -14.016 1 88.5 85 HIS A O 1
ATOM 696 N N . ARG A 1 86 ? 5.555 -25.312 -12.555 1 89 86 ARG A N 1
ATOM 697 C CA . ARG A 1 86 ? 4.586 -26.375 -12.266 1 89 86 ARG A CA 1
ATOM 698 C C . ARG A 1 86 ? 4.773 -26.906 -10.852 1 89 86 ARG A C 1
ATOM 700 O O . ARG A 1 86 ? 5.871 -26.844 -10.297 1 89 86 ARG A O 1
ATOM 707 N N . TYR A 1 87 ? 3.613 -27.312 -10.305 1 92.12 87 TYR A N 1
ATOM 708 C CA . TYR A 1 87 ? 3.615 -28 -9.016 1 92.12 87 TYR A CA 1
ATOM 709 C C . TYR A 1 87 ? 3.051 -29.406 -9.141 1 92.12 87 TYR A C 1
ATOM 711 O O . TYR A 1 87 ? 2.137 -29.641 -9.938 1 92.12 87 TYR A O 1
ATOM 719 N N . ALA A 1 88 ? 3.566 -30.328 -8.367 1 92 88 ALA A N 1
ATOM 720 C CA . ALA A 1 88 ? 3.041 -31.688 -8.352 1 92 88 ALA A CA 1
ATOM 721 C C . ALA A 1 88 ? 3.188 -32.312 -6.969 1 92 88 ALA A C 1
ATOM 723 O O . ALA A 1 88 ? 4.082 -31.953 -6.203 1 92 88 ALA A O 1
ATOM 724 N N . LEU A 1 89 ? 2.348 -33.25 -6.715 1 93.69 89 LEU A N 1
ATOM 725 C CA . LEU A 1 89 ? 2.389 -34 -5.465 1 93.69 89 LEU A CA 1
ATOM 726 C C . LEU A 1 89 ? 3.629 -34.875 -5.398 1 93.69 89 LEU A C 1
ATOM 728 O O . LEU A 1 89 ? 3.979 -35.531 -6.383 1 93.69 89 LEU A O 1
ATOM 732 N N . ASP A 1 90 ? 4.367 -34.812 -4.387 1 95.44 90 ASP A N 1
ATOM 733 C CA . ASP A 1 90 ? 5.406 -35.781 -4.055 1 95.44 90 ASP A CA 1
ATOM 734 C C . ASP A 1 90 ? 5.023 -36.594 -2.82 1 95.44 90 ASP A C 1
ATOM 736 O O . ASP A 1 90 ? 5.258 -36.156 -1.688 1 95.44 90 ASP A O 1
ATOM 740 N N . GLY A 1 91 ? 4.465 -37.75 -3.021 1 92.69 91 GLY A N 1
ATOM 741 C CA . GLY A 1 91 ? 4.008 -38.594 -1.915 1 92.69 91 GLY A CA 1
ATOM 742 C C . GLY A 1 91 ? 2.512 -38.844 -1.942 1 92.69 91 GLY A C 1
ATOM 743 O O . GLY A 1 91 ? 1.921 -39 -3.016 1 92.69 91 GLY A O 1
ATOM 744 N N . GLU A 1 92 ? 1.875 -38.969 -0.757 1 91.75 92 GLU A N 1
ATOM 745 C CA . GLU A 1 92 ? 0.492 -39.438 -0.673 1 91.75 92 GLU A CA 1
ATOM 746 C C . GLU A 1 92 ? -0.477 -38.25 -0.571 1 91.75 92 GLU A C 1
ATOM 748 O O . GLU A 1 92 ? -1.593 -38.312 -1.09 1 91.75 92 GLU A O 1
ATOM 753 N N . ARG A 1 93 ? -0.034 -37.25 0.21 1 94 93 ARG A N 1
ATOM 754 C CA . ARG A 1 93 ? -0.889 -36.094 0.423 1 94 93 ARG A CA 1
ATOM 755 C C . ARG A 1 93 ? -0.06 -34.812 0.556 1 94 93 ARG A C 1
ATOM 757 O O . ARG A 1 93 ? 1.091 -34.875 0.996 1 94 93 ARG A O 1
ATOM 764 N N . CYS A 1 94 ? -0.694 -33.719 0.117 1 95.12 94 CYS A N 1
ATOM 765 C CA . CYS A 1 94 ? -0.034 -32.406 0.239 1 95.12 94 CYS A CA 1
ATOM 766 C C . CYS A 1 94 ? -1.055 -31.281 0.276 1 95.12 94 CYS A C 1
ATOM 768 O O . CYS A 1 94 ? -2.059 -31.328 -0.437 1 95.12 94 CYS A O 1
ATOM 770 N N . GLN A 1 95 ? -0.804 -30.391 1.241 1 94.44 95 GLN A N 1
ATOM 771 C CA . GLN A 1 95 ? -1.575 -29.141 1.26 1 94.44 95 GLN A CA 1
ATOM 772 C C . GLN A 1 95 ? -0.677 -27.938 1.031 1 94.44 95 GLN A C 1
ATOM 774 O O . GLN A 1 95 ? 0.305 -27.734 1.751 1 94.44 95 GLN A O 1
ATOM 779 N N . LEU A 1 96 ? -0.979 -27.219 -0.02 1 93.25 96 LEU A N 1
ATOM 780 C CA . LEU A 1 96 ? -0.167 -26.031 -0.266 1 93.25 96 LEU A CA 1
ATOM 781 C C . LEU A 1 96 ? -1.048 -24.797 -0.459 1 93.25 96 LEU A C 1
ATOM 783 O O . LEU A 1 96 ? -2.221 -24.922 -0.821 1 93.25 96 LEU A O 1
ATOM 787 N N . TYR A 1 97 ? -0.502 -23.672 -0.102 1 92.69 97 TYR A N 1
ATOM 788 C CA . TYR A 1 97 ? -1.15 -22.375 -0.236 1 92.69 97 TYR A CA 1
ATOM 789 C C . TYR A 1 97 ? -0.407 -21.484 -1.234 1 92.69 97 TYR A C 1
ATOM 791 O O . TYR A 1 97 ? 0.826 -21.469 -1.25 1 92.69 97 TYR A O 1
ATOM 799 N N . CYS A 1 98 ? -1.177 -20.828 -2.111 1 93.88 98 CYS A N 1
ATOM 800 C CA . CYS A 1 98 ? -0.589 -19.938 -3.102 1 93.88 98 CYS A CA 1
ATOM 801 C C . CYS A 1 98 ? -1.208 -18.547 -3.018 1 93.88 98 CYS A C 1
ATOM 803 O O . CYS A 1 98 ? -2.42 -18.406 -2.84 1 93.88 98 CYS A O 1
ATOM 805 N N . ILE A 1 99 ? -0.378 -17.594 -3.053 1 93.94 99 ILE A N 1
ATOM 806 C CA . ILE A 1 99 ? -0.836 -16.219 -3.176 1 93.94 99 ILE A CA 1
ATOM 807 C C . ILE A 1 99 ? -0.318 -15.609 -4.48 1 93.94 99 ILE A C 1
ATOM 809 O O . ILE A 1 99 ? 0.892 -15.586 -4.723 1 93.94 99 ILE A O 1
ATOM 813 N N . LEU A 1 100 ? -1.209 -15.211 -5.363 1 93.06 100 LEU A N 1
ATOM 814 C CA . LEU A 1 100 ? -0.881 -14.523 -6.609 1 93.06 100 LEU A CA 1
ATOM 815 C C . LEU A 1 100 ? -1.217 -13.039 -6.516 1 93.06 100 LEU A C 1
ATOM 817 O O . LEU A 1 100 ? -2.279 -12.672 -6.012 1 93.06 100 LEU A O 1
ATOM 821 N N . PHE A 1 101 ? -0.275 -12.203 -6.957 1 92.56 101 PHE A N 1
ATOM 822 C CA . PHE A 1 101 ? -0.528 -10.773 -6.824 1 92.56 101 PHE A CA 1
ATOM 823 C C . PHE A 1 101 ? 0.145 -9.992 -7.949 1 92.56 101 PHE A C 1
ATOM 825 O O . PHE A 1 101 ? 1.218 -10.383 -8.422 1 92.56 101 PHE A O 1
ATOM 832 N N . ASP A 1 102 ? -0.519 -8.953 -8.289 1 90.19 102 ASP A N 1
ATOM 833 C CA . ASP A 1 102 ? 0.06 -8.008 -9.234 1 90.19 102 ASP A CA 1
ATOM 834 C C . ASP A 1 102 ? 1.12 -7.137 -8.562 1 90.19 102 ASP A C 1
ATOM 836 O O . ASP A 1 102 ? 0.974 -6.758 -7.398 1 90.19 102 ASP A O 1
ATOM 840 N N . GLU A 1 103 ? 2.145 -6.84 -9.305 1 88.12 103 GLU A N 1
ATOM 841 C CA . GLU A 1 103 ? 3.189 -5.984 -8.75 1 88.12 103 GLU A CA 1
ATOM 842 C C . GLU A 1 103 ? 2.617 -4.652 -8.273 1 88.12 103 GLU A C 1
ATOM 844 O O . GLU A 1 103 ? 3.078 -4.098 -7.273 1 88.12 103 GLU A O 1
ATOM 849 N N . LYS A 1 104 ? 1.564 -4.121 -8.898 1 83.62 104 LYS A N 1
ATOM 850 C CA . LYS A 1 104 ? 0.974 -2.826 -8.57 1 83.62 104 LYS A CA 1
ATOM 851 C C . LYS A 1 104 ? 0.126 -2.914 -7.305 1 83.62 104 LYS A C 1
ATOM 853 O O . LYS A 1 104 ? -0.197 -1.893 -6.695 1 83.62 104 LYS A O 1
ATOM 858 N N . PHE A 1 105 ? -0.261 -4.121 -6.988 1 90.31 105 PHE A N 1
ATOM 859 C CA . PHE A 1 105 ? -0.988 -4.293 -5.738 1 90.31 105 PHE A CA 1
ATOM 860 C C . PHE A 1 105 ? -0.137 -3.85 -4.551 1 90.31 105 PHE A C 1
ATOM 862 O O . PHE A 1 105 ? -0.657 -3.301 -3.578 1 90.31 105 PHE A O 1
ATOM 869 N N . ILE A 1 106 ? 1.166 -4.094 -4.652 1 91.69 106 ILE A N 1
ATOM 870 C CA . ILE A 1 106 ? 2.078 -3.811 -3.551 1 91.69 106 ILE A CA 1
ATOM 871 C C . ILE A 1 106 ? 2.461 -2.332 -3.561 1 91.69 106 ILE A C 1
ATOM 873 O O . ILE A 1 106 ? 2.27 -1.629 -2.566 1 91.69 106 ILE A O 1
ATOM 877 N N . SER A 1 107 ? 2.877 -1.839 -4.699 1 87.38 107 SER A N 1
ATOM 878 C CA . SER A 1 107 ? 3.463 -0.503 -4.75 1 87.38 107 SER A CA 1
ATOM 879 C C . SER A 1 107 ? 2.402 0.555 -5.035 1 87.38 107 SER A C 1
ATOM 881 O O . SER A 1 107 ? 2.6 1.735 -4.738 1 87.38 107 SER A O 1
ATOM 883 N N . GLY A 1 108 ? 1.213 0.187 -5.602 1 81.06 108 GLY A N 1
ATOM 884 C CA . GLY A 1 108 ? 0.193 1.14 -6.008 1 81.06 108 GLY A CA 1
ATOM 885 C C . GLY A 1 108 ? 0.479 1.787 -7.348 1 81.06 108 GLY A C 1
ATOM 886 O O . GLY A 1 108 ? -0.34 2.551 -7.863 1 81.06 108 GLY A O 1
ATOM 887 N N . GLY A 1 109 ? 1.633 1.62 -7.891 1 76.44 109 GLY A N 1
ATOM 888 C CA . GLY A 1 109 ? 2.084 2.174 -9.156 1 76.44 109 GLY A CA 1
ATOM 889 C C . GLY A 1 109 ? 3.586 2.076 -9.352 1 76.44 109 GLY A C 1
ATOM 890 O O . GLY A 1 109 ? 4.297 1.56 -8.484 1 76.44 109 GLY A O 1
ATOM 891 N N . ILE A 1 110 ? 4.031 2.645 -10.469 1 72.75 110 ILE A N 1
ATOM 892 C CA . ILE A 1 110 ? 5.441 2.449 -10.797 1 72.75 110 ILE A CA 1
ATOM 893 C C . ILE A 1 110 ? 6.238 3.693 -10.414 1 72.75 110 ILE A C 1
ATOM 895 O O . ILE A 1 110 ? 7.469 3.656 -10.359 1 72.75 110 ILE A O 1
ATOM 899 N N . ALA A 1 111 ? 5.516 4.668 -10.148 1 71.31 111 ALA A N 1
ATOM 900 C CA . ALA A 1 111 ? 6.203 5.93 -9.891 1 71.31 111 ALA A CA 1
ATOM 901 C C . ALA A 1 111 ? 6.227 6.242 -8.398 1 71.31 111 ALA A C 1
ATOM 903 O O . ALA A 1 111 ? 5.734 7.289 -7.969 1 71.31 111 ALA A O 1
ATOM 904 N N . ASN A 1 112 ? 6.805 5.312 -7.586 1 83.31 112 ASN A N 1
ATOM 905 C CA . ASN A 1 112 ? 6.918 5.551 -6.152 1 83.31 112 ASN A CA 1
ATOM 906 C C . ASN A 1 112 ? 8.07 4.762 -5.539 1 83.31 112 ASN A C 1
ATOM 908 O O . ASN A 1 112 ? 8.617 3.859 -6.176 1 83.31 112 ASN A O 1
ATOM 912 N N . VAL A 1 113 ? 8.406 5.082 -4.398 1 85.69 113 VAL A N 1
ATOM 913 C CA . VAL A 1 113 ? 9.594 4.555 -3.736 1 85.69 113 VAL A CA 1
ATOM 914 C C . VAL A 1 113 ? 9.414 3.064 -3.451 1 85.69 113 VAL A C 1
ATOM 916 O O . VAL A 1 113 ? 10.375 2.297 -3.49 1 85.69 113 VAL A O 1
ATOM 919 N N . ILE A 1 114 ? 8.234 2.648 -3.152 1 90.94 114 ILE A N 1
ATOM 920 C CA . ILE A 1 114 ? 7.98 1.253 -2.814 1 90.94 114 ILE A CA 1
ATOM 921 C C . ILE A 1 114 ? 8.258 0.368 -4.027 1 90.94 114 ILE A C 1
ATOM 923 O O . ILE A 1 114 ? 8.898 -0.678 -3.906 1 90.94 114 ILE A O 1
ATOM 927 N N . TYR A 1 115 ? 7.812 0.81 -5.199 1 89.62 115 TYR A N 1
ATOM 928 C CA . TYR A 1 115 ? 8.094 0.064 -6.418 1 89.62 115 TYR A CA 1
ATOM 929 C C . TYR A 1 115 ? 9.594 0.014 -6.691 1 89.62 115 TYR A C 1
ATOM 931 O O . TYR A 1 115 ? 10.156 -1.061 -6.914 1 89.62 115 TYR A O 1
ATOM 939 N N . LYS A 1 116 ? 10.211 1.137 -6.648 1 87 116 LYS A N 1
ATOM 940 C CA . LYS A 1 116 ? 11.617 1.266 -7.02 1 87 116 LYS A CA 1
ATOM 941 C C . LYS A 1 116 ? 12.508 0.435 -6.098 1 87 116 LYS A C 1
ATOM 943 O O . LYS A 1 116 ? 13.461 -0.203 -6.555 1 87 116 LYS A O 1
ATOM 948 N N . LYS A 1 117 ? 12.141 0.402 -4.875 1 90 117 LYS A N 1
ATOM 949 C CA . LYS A 1 117 ? 13.031 -0.21 -3.891 1 90 117 LYS A CA 1
ATOM 950 C C . LYS A 1 117 ? 12.727 -1.698 -3.729 1 90 117 LYS A C 1
ATOM 952 O O . LYS A 1 117 ? 13.641 -2.504 -3.537 1 90 117 LYS A O 1
ATOM 957 N N . TYR A 1 118 ? 11.414 -2.072 -3.801 1 92.94 118 TYR A N 1
ATOM 958 C CA . TYR A 1 118 ? 11.078 -3.391 -3.279 1 92.94 118 TYR A CA 1
ATOM 959 C C . TYR A 1 118 ? 10.469 -4.27 -4.367 1 92.94 118 TYR A C 1
ATOM 961 O O . TYR A 1 118 ? 10.367 -5.488 -4.207 1 92.94 118 TYR A O 1
ATOM 969 N N . VAL A 1 119 ? 10.031 -3.711 -5.465 1 92.31 119 VAL A N 1
ATOM 970 C CA . VAL A 1 119 ? 9.352 -4.484 -6.5 1 92.31 119 VAL A CA 1
ATOM 971 C C . VAL A 1 119 ? 10.219 -4.539 -7.754 1 92.31 119 VAL A C 1
ATOM 973 O O . VAL A 1 119 ? 10.539 -5.625 -8.25 1 92.31 119 VAL A O 1
ATOM 976 N N . LYS A 1 120 ? 10.719 -3.422 -8.156 1 89.75 120 LYS A N 1
ATOM 977 C CA . LYS A 1 120 ? 11.461 -3.277 -9.414 1 89.75 120 LYS A CA 1
ATOM 978 C C . LYS A 1 120 ? 12.68 -4.188 -9.438 1 89.75 120 LYS A C 1
ATOM 980 O O . LYS A 1 120 ? 12.93 -4.871 -10.43 1 89.75 120 LYS A O 1
ATOM 985 N N . PRO A 1 121 ? 13.43 -4.266 -8.336 1 89.88 121 PRO A N 1
ATOM 986 C CA . PRO A 1 121 ? 14.617 -5.117 -8.367 1 89.88 121 PRO A CA 1
ATOM 987 C C . PRO A 1 121 ? 14.289 -6.586 -8.617 1 89.88 121 PRO A C 1
ATOM 989 O O . PRO A 1 121 ? 15.133 -7.328 -9.133 1 89.88 121 PRO A O 1
ATOM 992 N N . ILE A 1 122 ? 13.094 -6.961 -8.312 1 91.62 122 ILE A N 1
ATOM 993 C CA . ILE A 1 122 ? 12.688 -8.352 -8.469 1 91.62 122 ILE A CA 1
ATOM 994 C C . ILE A 1 122 ? 12.164 -8.578 -9.883 1 91.62 122 ILE A C 1
ATOM 996 O O . ILE A 1 122 ? 12.656 -9.461 -10.602 1 91.62 122 ILE A O 1
ATOM 1000 N N . VAL A 1 123 ? 11.312 -7.715 -10.344 1 88.94 123 VAL A N 1
ATOM 1001 C CA . VAL A 1 123 ? 10.562 -7.988 -11.562 1 88.94 123 VAL A CA 1
ATOM 1002 C C . VAL A 1 123 ? 11.414 -7.656 -12.781 1 88.94 123 VAL A C 1
ATOM 1004 O O . VAL A 1 123 ? 11.133 -8.125 -13.891 1 88.94 123 VAL A O 1
ATOM 1007 N N . THR A 1 124 ? 12.43 -6.863 -12.594 1 85.19 124 THR A N 1
ATOM 1008 C CA . THR A 1 124 ? 13.258 -6.484 -13.734 1 85.19 124 THR A CA 1
ATOM 1009 C C . THR A 1 124 ? 14.508 -7.355 -13.797 1 85.19 124 THR A C 1
ATOM 1011 O O . THR A 1 124 ? 15.289 -7.262 -14.75 1 85.19 124 THR A O 1
ATOM 1014 N N . ASP A 1 125 ? 14.664 -8.133 -12.773 1 85.06 125 ASP A N 1
ATOM 1015 C CA . ASP A 1 125 ? 15.797 -9.055 -12.789 1 85.06 125 ASP A CA 1
ATOM 1016 C C . ASP A 1 125 ? 15.477 -10.305 -13.602 1 85.06 125 ASP A C 1
ATOM 1018 O O . ASP A 1 125 ? 14.859 -11.242 -13.086 1 85.06 125 ASP A O 1
ATOM 1022 N N . GLU A 1 126 ? 16.031 -10.422 -14.711 1 78.12 126 GLU A N 1
ATOM 1023 C CA . GLU A 1 126 ? 15.734 -11.523 -15.625 1 78.12 126 GLU A CA 1
ATOM 1024 C C . GLU A 1 126 ? 16.375 -12.82 -15.148 1 78.12 126 GLU A C 1
ATOM 1026 O O . GLU A 1 126 ? 16.031 -13.906 -15.633 1 78.12 126 GLU A O 1
ATOM 1031 N N . MET A 1 127 ? 17.25 -12.656 -14.242 1 81.06 127 MET A N 1
ATOM 1032 C CA . MET A 1 127 ? 17.938 -13.836 -13.734 1 81.06 127 MET A CA 1
ATOM 1033 C C . MET A 1 127 ? 17.25 -14.375 -12.484 1 81.06 127 MET A C 1
ATOM 1035 O O . MET A 1 127 ? 17.594 -15.461 -12 1 81.06 127 MET A O 1
ATOM 1039 N N . PHE A 1 128 ? 16.297 -13.672 -12 1 87.56 128 PHE A N 1
ATOM 1040 C CA . PHE A 1 128 ? 15.602 -14.086 -10.789 1 87.56 128 PHE A CA 1
ATOM 1041 C C . PHE A 1 128 ? 14.219 -14.633 -11.125 1 87.56 128 PHE A C 1
ATOM 1043 O O . PHE A 1 128 ? 13.211 -13.961 -10.914 1 87.56 128 PHE A O 1
ATOM 1050 N N . SER A 1 129 ? 14.195 -15.93 -11.531 1 88.25 129 SER A N 1
ATOM 1051 C CA . SER A 1 129 ? 12.938 -16.547 -11.922 1 88.25 129 SER A CA 1
ATOM 1052 C C . SER A 1 129 ? 12.133 -16.984 -10.703 1 88.25 129 SER A C 1
ATOM 1054 O O . SER A 1 129 ? 10.898 -17 -10.742 1 88.25 129 SER A O 1
ATOM 1056 N N . GLY A 1 130 ? 12.836 -17.375 -9.695 1 92.06 130 GLY A N 1
ATOM 1057 C CA . GLY A 1 130 ? 12.211 -17.859 -8.477 1 92.06 130 GLY A CA 1
ATOM 1058 C C . GLY A 1 130 ? 13.211 -18.25 -7.406 1 92.06 130 GLY A C 1
ATOM 1059 O O . GLY A 1 130 ? 14.422 -18.109 -7.598 1 92.06 130 GLY A O 1
ATOM 1060 N N . LYS A 1 131 ? 12.672 -18.656 -6.312 1 92.62 131 LYS A N 1
ATOM 1061 C CA . LYS A 1 131 ? 13.531 -19.031 -5.195 1 92.62 131 LYS A CA 1
ATOM 1062 C C . LYS A 1 131 ? 12.828 -20.016 -4.262 1 92.62 131 LYS A C 1
ATOM 1064 O O . LYS A 1 131 ? 11.688 -19.781 -3.852 1 92.62 131 LYS A O 1
ATOM 1069 N N . TYR A 1 132 ? 13.562 -21.109 -4.023 1 94.81 132 TYR A N 1
ATOM 1070 C CA . TYR A 1 132 ? 13.094 -21.984 -2.959 1 94.81 132 TYR A CA 1
ATOM 1071 C C . TYR A 1 132 ? 13.32 -21.359 -1.592 1 94.81 132 TYR A C 1
ATOM 1073 O O . TYR A 1 132 ? 14.359 -20.75 -1.347 1 94.81 132 TYR A O 1
ATOM 1081 N N . LEU A 1 133 ? 12.391 -21.406 -0.759 1 95.94 133 LEU A N 1
ATOM 1082 C CA . LEU A 1 133 ? 12.469 -20.812 0.568 1 95.94 133 LEU A CA 1
ATOM 1083 C C . LEU A 1 133 ? 12.547 -21.875 1.647 1 95.94 133 LEU A C 1
ATOM 1085 O O . LEU A 1 133 ? 11.656 -22.734 1.744 1 95.94 133 LEU A O 1
ATOM 1089 N N . HIS A 1 134 ? 13.586 -21.781 2.445 1 96.31 134 HIS A N 1
ATOM 1090 C CA . HIS A 1 134 ? 13.828 -22.781 3.48 1 96.31 134 HIS A CA 1
ATOM 1091 C C . HIS A 1 134 ? 13.695 -22.172 4.871 1 96.31 134 HIS A C 1
ATOM 1093 O O . HIS A 1 134 ? 14.305 -21.141 5.164 1 96.31 134 HIS A O 1
ATOM 1099 N N . THR A 1 135 ? 12.953 -22.859 5.734 1 96.44 135 THR A N 1
ATOM 1100 C CA . THR A 1 135 ? 12.688 -22.359 7.078 1 96.44 135 THR A CA 1
ATOM 1101 C C . THR A 1 135 ? 13.953 -22.375 7.926 1 96.44 135 THR A C 1
ATOM 1103 O O . THR A 1 135 ? 14.039 -21.656 8.93 1 96.44 135 THR A O 1
ATOM 1106 N N . ASP A 1 136 ? 14.977 -23.094 7.535 1 94.88 136 ASP A N 1
ATOM 1107 C CA . ASP A 1 136 ? 16.219 -23.203 8.297 1 94.88 136 ASP A CA 1
ATOM 1108 C C . ASP A 1 136 ? 17.141 -22.016 8.023 1 94.88 136 ASP A C 1
ATOM 1110 O O . ASP A 1 136 ? 18.109 -21.797 8.742 1 94.88 136 ASP A O 1
ATOM 1114 N N . VAL A 1 137 ? 16.906 -21.312 6.977 1 94.12 137 VAL A N 1
ATOM 1115 C CA . VAL A 1 137 ? 17.641 -20.094 6.66 1 94.12 137 VAL A CA 1
ATOM 1116 C C . VAL A 1 137 ? 16.891 -18.875 7.195 1 94.12 137 VAL A C 1
ATOM 1118 O O . VAL A 1 137 ? 15.75 -18.625 6.789 1 94.12 137 VAL A O 1
ATOM 1121 N N . LYS A 1 138 ? 17.469 -18.094 8.016 1 94.56 138 LYS A N 1
ATOM 1122 C CA . LYS A 1 138 ? 16.797 -17.031 8.75 1 94.56 138 LYS A CA 1
ATOM 1123 C C . LYS A 1 138 ? 16.047 -16.094 7.805 1 94.56 138 LYS A C 1
ATOM 1125 O O . LYS A 1 138 ? 14.859 -15.852 7.98 1 94.56 138 LYS A O 1
ATOM 1130 N N . ARG A 1 139 ? 16.719 -15.617 6.844 1 93.38 139 ARG A N 1
ATOM 1131 C CA . ARG A 1 139 ? 16.125 -14.664 5.91 1 93.38 139 ARG A CA 1
ATOM 1132 C C . ARG A 1 139 ? 14.945 -15.281 5.176 1 93.38 139 ARG A C 1
ATOM 1134 O O . ARG A 1 139 ? 13.922 -14.617 4.98 1 93.38 139 ARG A O 1
ATOM 1141 N N . GLU A 1 140 ? 15.086 -16.516 4.805 1 95.25 140 GLU A N 1
ATOM 1142 C CA . GLU A 1 140 ? 14.016 -17.203 4.086 1 95.25 140 GLU A CA 1
ATOM 1143 C C . GLU A 1 140 ? 12.867 -17.562 5.02 1 95.25 140 GLU A C 1
ATOM 1145 O O . GLU A 1 140 ? 11.695 -17.516 4.621 1 95.25 140 GLU A O 1
ATOM 1150 N N . ARG A 1 141 ? 13.273 -17.828 6.203 1 96.75 141 ARG A N 1
ATOM 1151 C CA . ARG A 1 141 ? 12.25 -18.062 7.223 1 96.75 141 ARG A CA 1
ATOM 1152 C C . ARG A 1 141 ? 11.398 -16.812 7.438 1 96.75 141 ARG A C 1
ATOM 1154 O O . ARG A 1 141 ? 10.18 -16.906 7.598 1 96.75 141 ARG A O 1
ATOM 1161 N N . ASP A 1 142 ? 12.047 -15.641 7.418 1 96.44 142 ASP A N 1
ATOM 1162 C CA . ASP A 1 142 ? 11.32 -14.383 7.578 1 96.44 142 ASP A CA 1
ATOM 1163 C C . ASP A 1 142 ? 10.344 -14.164 6.426 1 96.44 142 ASP A C 1
ATOM 1165 O O . ASP A 1 142 ? 9.242 -13.648 6.629 1 96.44 142 ASP A O 1
ATOM 1169 N N . VAL A 1 143 ? 10.75 -14.562 5.262 1 97 143 VAL A N 1
ATOM 1170 C CA . VAL A 1 143 ? 9.859 -14.484 4.109 1 97 143 VAL A CA 1
ATOM 1171 C C . VAL A 1 143 ? 8.648 -15.383 4.332 1 97 143 VAL A C 1
ATOM 1173 O O . VAL A 1 143 ? 7.504 -14.945 4.176 1 97 143 VAL A O 1
ATOM 1176 N N . ILE A 1 144 ? 8.883 -16.578 4.797 1 97.88 144 ILE A N 1
ATOM 1177 C CA . ILE A 1 144 ? 7.836 -17.562 4.992 1 97.88 144 ILE A CA 1
ATOM 1178 C C . ILE A 1 144 ? 6.859 -17.094 6.066 1 97.88 144 ILE A C 1
ATOM 1180 O O . ILE A 1 144 ? 5.645 -17.234 5.926 1 97.88 144 ILE A O 1
ATOM 1184 N N . ILE A 1 145 ? 7.379 -16.469 7.062 1 97.69 145 ILE A N 1
ATOM 1185 C CA . ILE A 1 145 ? 6.543 -15.961 8.141 1 97.69 145 ILE A CA 1
ATOM 1186 C C . ILE A 1 145 ? 5.586 -14.898 7.602 1 97.69 145 ILE A C 1
ATOM 1188 O O . ILE A 1 145 ? 4.391 -14.914 7.906 1 97.69 145 ILE A O 1
ATOM 1192 N N . ASN A 1 146 ? 6.07 -13.977 6.816 1 97.81 146 ASN A N 1
ATOM 1193 C CA . ASN A 1 146 ? 5.23 -12.938 6.23 1 97.81 146 ASN A CA 1
ATOM 1194 C C . ASN A 1 146 ? 4.18 -13.531 5.297 1 97.81 146 ASN A C 1
ATOM 1196 O O . ASN A 1 146 ? 3.025 -13.102 5.305 1 97.81 146 ASN A O 1
ATOM 1200 N N . ILE A 1 147 ? 4.559 -14.539 4.559 1 96.44 147 ILE A N 1
ATOM 1201 C CA . ILE A 1 147 ? 3.633 -15.18 3.633 1 96.44 147 ILE A CA 1
ATOM 1202 C C . ILE A 1 147 ? 2.523 -15.883 4.414 1 96.44 147 ILE A C 1
ATOM 1204 O O . ILE A 1 147 ? 1.35 -15.805 4.043 1 96.44 147 ILE A O 1
ATOM 1208 N N . ARG A 1 148 ? 2.889 -16.547 5.418 1 96.56 148 ARG A N 1
ATOM 1209 C CA . ARG A 1 148 ? 1.898 -17.219 6.258 1 96.56 148 ARG A CA 1
ATOM 1210 C C . ARG A 1 148 ? 0.921 -16.219 6.855 1 96.56 148 ARG A C 1
ATOM 1212 O O . ARG A 1 148 ? -0.288 -16.453 6.879 1 96.56 148 ARG A O 1
ATOM 1219 N N . ARG A 1 149 ? 1.449 -15.109 7.289 1 96.88 149 ARG A N 1
ATOM 1220 C CA . ARG A 1 149 ? 0.603 -14.055 7.84 1 96.88 149 ARG A CA 1
ATOM 1221 C C . ARG A 1 149 ? -0.347 -13.5 6.777 1 96.88 149 ARG A C 1
ATOM 1223 O O . ARG A 1 149 ? -1.506 -13.203 7.07 1 96.88 149 ARG A O 1
ATOM 1230 N N . ALA A 1 150 ? 0.183 -13.391 5.613 1 96 150 ALA 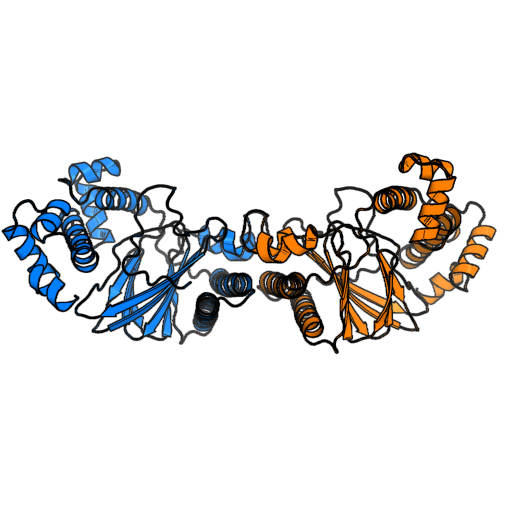A N 1
ATOM 1231 C CA . ALA A 1 150 ? -0.651 -12.93 4.504 1 96 150 ALA A CA 1
ATOM 1232 C C . ALA A 1 150 ? -1.799 -13.898 4.242 1 96 150 ALA A C 1
ATOM 1234 O O . ALA A 1 150 ? -2.947 -13.484 4.074 1 96 150 ALA A O 1
ATOM 1235 N N . PHE A 1 151 ? -1.499 -15.164 4.316 1 92.12 151 PHE A N 1
ATOM 1236 C CA . PHE A 1 151 ? -2.514 -16.188 4.086 1 92.12 151 PHE A CA 1
ATOM 1237 C C . PHE A 1 151 ? -3.576 -16.156 5.18 1 92.12 151 PHE A C 1
ATOM 1239 O O . PHE A 1 151 ? -4.773 -16.234 4.891 1 92.12 151 PHE A O 1
ATOM 1246 N N . ILE A 1 152 ? -3.137 -16.016 6.348 1 93 152 ILE A N 1
ATOM 1247 C CA . ILE A 1 152 ? -4.055 -15.984 7.48 1 93 152 ILE A CA 1
ATOM 1248 C C . ILE A 1 152 ? -4.977 -14.773 7.355 1 93 152 ILE A C 1
ATOM 1250 O O . ILE A 1 152 ? -6.188 -14.883 7.57 1 93 152 ILE A O 1
ATOM 1254 N N . ALA A 1 153 ? -4.41 -13.656 6.98 1 92.56 153 ALA A N 1
ATOM 1255 C CA . ALA A 1 153 ? -5.207 -12.445 6.793 1 92.56 153 ALA A CA 1
ATOM 1256 C C . ALA A 1 153 ? -6.262 -12.656 5.707 1 92.56 153 ALA A C 1
ATOM 1258 O O . ALA A 1 153 ? -7.418 -12.266 5.871 1 92.56 153 ALA A O 1
ATOM 1259 N N . ALA A 1 154 ? -5.871 -13.289 4.652 1 88.69 154 ALA A N 1
ATOM 1260 C CA . ALA A 1 154 ? -6.762 -13.523 3.52 1 88.69 154 ALA A CA 1
ATOM 1261 C C . ALA A 1 154 ? -7.875 -14.5 3.891 1 88.69 154 ALA A C 1
ATOM 1263 O O . ALA A 1 154 ? -9 -14.391 3.387 1 88.69 154 ALA A O 1
ATOM 1264 N N . GLN A 1 155 ? -7.594 -15.367 4.742 1 86.75 155 GLN A N 1
ATOM 1265 C CA . GLN A 1 155 ? -8.562 -16.375 5.156 1 86.75 155 GLN A CA 1
ATOM 1266 C C . GLN A 1 155 ? -9.594 -15.789 6.117 1 86.75 155 GLN A C 1
ATOM 1268 O O . GLN A 1 155 ? -10.789 -16.078 6.004 1 86.75 155 GLN A O 1
ATOM 1273 N N . LYS A 1 156 ? -9.133 -15 7.043 1 88.56 156 LYS A N 1
ATOM 1274 C CA . LYS A 1 156 ? -10.023 -14.461 8.07 1 88.56 156 LYS A CA 1
ATOM 1275 C C . LYS A 1 156 ? -10.883 -13.328 7.52 1 88.56 156 LYS A C 1
ATOM 1277 O O . LYS A 1 156 ? -12.023 -13.141 7.957 1 88.56 156 LYS A O 1
ATOM 1282 N N . GLU A 1 157 ? -10.312 -12.57 6.641 1 87.69 157 GLU A N 1
ATOM 1283 C CA . GLU A 1 157 ? -10.984 -11.477 5.945 1 87.69 157 GLU A CA 1
ATOM 1284 C C . GLU A 1 157 ? -11.602 -10.492 6.934 1 87.69 157 GLU A C 1
ATOM 1286 O O . GLU A 1 157 ? -12.742 -10.062 6.754 1 87.69 157 GLU A O 1
ATOM 1291 N N . ILE A 1 158 ? -10.945 -10.297 8.016 1 86.81 158 ILE A N 1
ATOM 1292 C CA . ILE A 1 158 ? -11.375 -9.273 8.961 1 86.81 158 ILE A CA 1
ATOM 1293 C C . ILE A 1 158 ? -11.203 -7.891 8.336 1 86.81 158 ILE A C 1
ATOM 1295 O O . ILE A 1 158 ? -10.328 -7.691 7.492 1 86.81 158 ILE A O 1
ATOM 1299 N N . PHE A 1 159 ? -12.023 -6.953 8.75 1 88.69 159 PHE A N 1
ATOM 1300 C CA . PHE A 1 159 ? -11.93 -5.594 8.227 1 88.69 159 PHE A CA 1
ATOM 1301 C C . PHE A 1 159 ? -10.5 -5.082 8.305 1 88.69 159 PHE A C 1
ATOM 1303 O O . PHE A 1 159 ? -9.859 -5.16 9.359 1 88.69 159 PHE A O 1
ATOM 1310 N N . GLY A 1 160 ? -10 -4.66 7.152 1 91.75 160 GLY A N 1
ATOM 1311 C CA . GLY A 1 160 ? -8.617 -4.207 7.078 1 91.75 160 GLY A CA 1
ATOM 1312 C C . GLY A 1 160 ? -7.664 -5.27 6.562 1 91.75 160 GLY A C 1
ATOM 1313 O O . GLY A 1 160 ? -6.469 -5.016 6.406 1 91.75 160 GLY A O 1
ATOM 1314 N N . PHE A 1 161 ? -8.188 -6.438 6.227 1 92.56 161 PHE A N 1
ATOM 1315 C CA . PHE A 1 161 ? -7.293 -7.539 5.887 1 92.56 161 PHE A CA 1
ATOM 1316 C C . PHE A 1 161 ? -6.523 -7.238 4.605 1 92.56 161 PHE A C 1
ATOM 1318 O O . PHE A 1 161 ? -5.414 -7.734 4.41 1 92.56 161 PHE A O 1
ATOM 1325 N N . GLU A 1 162 ? -7.113 -6.418 3.715 1 93.12 162 GLU A N 1
ATOM 1326 C CA . GLU A 1 162 ? -6.406 -6.043 2.496 1 93.12 162 GLU A CA 1
ATOM 1327 C C . GLU A 1 162 ? -5.098 -5.32 2.818 1 93.12 162 GLU A C 1
ATOM 1329 O O . GLU A 1 162 ? -4.094 -5.508 2.127 1 93.12 162 GLU A O 1
ATOM 1334 N N . LEU A 1 163 ? -5.141 -4.512 3.9 1 95.81 163 LEU A N 1
ATOM 1335 C CA . LEU A 1 163 ? -3.941 -3.814 4.359 1 95.81 163 LEU A CA 1
ATOM 1336 C C . LEU A 1 163 ? -2.918 -4.801 4.914 1 95.81 163 LEU A C 1
ATOM 1338 O O . LEU A 1 163 ? -1.723 -4.68 4.637 1 95.81 163 LEU A O 1
ATOM 1342 N N . ASP A 1 164 ? -3.443 -5.75 5.684 1 96.38 164 ASP A N 1
ATOM 1343 C CA . ASP A 1 164 ? -2.576 -6.773 6.254 1 96.38 164 ASP A CA 1
ATOM 1344 C C . ASP A 1 164 ? -1.911 -7.605 5.156 1 96.38 164 ASP A C 1
ATOM 1346 O O . ASP A 1 164 ? -0.71 -7.879 5.223 1 96.38 164 ASP A O 1
ATOM 1350 N N . LEU A 1 165 ? -2.732 -7.977 4.23 1 95.62 165 LEU A N 1
ATOM 1351 C CA . LEU A 1 165 ? -2.256 -8.789 3.117 1 95.62 165 LEU A CA 1
ATOM 1352 C C . LEU A 1 165 ? -1.174 -8.055 2.334 1 95.62 165 LEU A C 1
ATOM 1354 O O . LEU A 1 165 ? -0.079 -8.586 2.131 1 95.62 165 LEU A O 1
ATOM 1358 N N . ARG A 1 166 ? -1.431 -6.816 1.918 1 95.62 166 ARG A N 1
ATOM 1359 C CA . ARG A 1 166 ? -0.486 -6.012 1.15 1 95.62 166 ARG A CA 1
ATOM 1360 C C . ARG A 1 166 ? 0.812 -5.805 1.924 1 95.62 166 ARG A C 1
ATOM 1362 O O . ARG A 1 166 ? 1.9 -5.871 1.35 1 95.62 166 ARG A O 1
ATOM 1369 N N . TYR A 1 167 ? 0.673 -5.594 3.191 1 97.31 167 TYR A N 1
ATOM 1370 C CA . TYR A 1 167 ? 1.829 -5.328 4.039 1 97.31 167 TYR A CA 1
ATOM 1371 C C . TYR A 1 167 ? 2.734 -6.555 4.125 1 97.31 167 TYR A C 1
ATOM 1373 O O . TYR A 1 167 ? 3.943 -6.453 3.908 1 97.31 167 TYR A O 1
ATOM 1381 N N . ASN A 1 168 ? 2.141 -7.676 4.434 1 97.81 168 ASN A N 1
ATOM 1382 C CA . ASN A 1 168 ? 2.934 -8.883 4.625 1 97.81 168 ASN A CA 1
ATOM 1383 C C . ASN A 1 168 ? 3.596 -9.336 3.326 1 97.81 168 ASN A C 1
ATOM 1385 O O . ASN A 1 168 ? 4.754 -9.758 3.328 1 97.81 168 ASN A O 1
ATOM 1389 N N . ILE A 1 169 ? 2.902 -9.219 2.211 1 97.25 169 ILE A N 1
ATOM 1390 C CA . ILE A 1 169 ? 3.502 -9.539 0.92 1 97.25 169 ILE A CA 1
ATOM 1391 C C . ILE A 1 169 ? 4.629 -8.555 0.62 1 97.25 169 ILE A C 1
ATOM 1393 O O . ILE A 1 169 ? 5.703 -8.953 0.16 1 97.25 169 ILE A O 1
ATOM 1397 N N . GLY A 1 170 ? 4.379 -7.273 0.918 1 96.81 170 GLY A N 1
ATOM 1398 C CA . GLY A 1 170 ? 5.406 -6.258 0.732 1 96.81 170 GLY A CA 1
ATOM 1399 C C . GLY A 1 170 ? 6.664 -6.527 1.531 1 96.81 170 GLY A C 1
ATOM 1400 O O . GLY A 1 170 ? 7.777 -6.371 1.021 1 96.81 170 GLY A O 1
ATOM 1401 N N . LYS A 1 171 ? 6.496 -6.938 2.742 1 97 171 LYS A N 1
ATOM 1402 C CA . LYS A 1 171 ? 7.641 -7.254 3.594 1 97 171 LYS A CA 1
ATOM 1403 C C . LYS A 1 171 ? 8.414 -8.453 3.051 1 97 171 LYS A C 1
ATOM 1405 O O . LYS A 1 171 ? 9.648 -8.461 3.066 1 97 171 LYS A O 1
ATOM 1410 N N . ALA A 1 172 ? 7.695 -9.469 2.578 1 96.69 172 ALA A N 1
ATOM 1411 C CA . ALA A 1 172 ? 8.336 -10.641 1.979 1 96.69 172 ALA A CA 1
ATOM 1412 C C . ALA A 1 172 ? 9.188 -10.242 0.771 1 96.69 172 ALA A C 1
ATOM 1414 O O . ALA A 1 172 ? 10.336 -10.672 0.64 1 96.69 172 ALA A O 1
ATOM 1415 N N . LEU A 1 173 ? 8.648 -9.383 -0.068 1 95.31 173 LEU A N 1
ATOM 1416 C CA . LEU A 1 173 ? 9.359 -8.922 -1.254 1 95.31 173 LEU A CA 1
ATOM 1417 C C . LEU A 1 173 ? 10.594 -8.109 -0.866 1 95.31 173 LEU A C 1
ATOM 1419 O O . LEU A 1 173 ? 11.641 -8.219 -1.502 1 95.31 173 LEU A O 1
ATOM 1423 N N . ALA A 1 174 ? 10.414 -7.312 0.146 1 94.75 174 ALA A N 1
ATOM 1424 C CA . ALA A 1 174 ? 11.531 -6.48 0.595 1 94.75 174 ALA A CA 1
ATOM 1425 C C . ALA A 1 174 ? 12.719 -7.336 1.021 1 94.75 174 ALA A C 1
ATOM 1427 O O . ALA A 1 174 ? 13.867 -7.023 0.696 1 94.75 174 ALA A O 1
ATOM 1428 N N . ILE A 1 175 ? 12.445 -8.391 1.698 1 94.12 175 ILE A N 1
ATOM 1429 C CA . ILE A 1 175 ? 13.5 -9.289 2.139 1 94.12 175 ILE A CA 1
ATOM 1430 C C . ILE A 1 175 ? 14.172 -9.93 0.926 1 94.12 175 ILE A C 1
ATOM 1432 O O . ILE A 1 175 ? 15.406 -10 0.859 1 94.12 175 ILE A O 1
ATOM 1436 N N . LEU A 1 176 ? 13.375 -10.344 -0.1 1 92.25 176 LEU A N 1
ATOM 1437 C CA . LEU A 1 176 ? 13.906 -10.992 -1.299 1 92.25 176 LEU A CA 1
ATOM 1438 C C . LEU A 1 176 ? 14.719 -10 -2.129 1 92.25 176 LEU A C 1
ATOM 1440 O O . LEU A 1 176 ? 15.719 -10.383 -2.744 1 92.25 176 LEU A O 1
ATOM 1444 N N . SER A 1 177 ? 14.266 -8.727 -2.143 1 87.5 177 SER A N 1
ATOM 1445 C CA . SER A 1 177 ? 14.898 -7.715 -2.98 1 87.5 177 SER A CA 1
ATOM 1446 C C . SER A 1 177 ? 16.266 -7.332 -2.445 1 87.5 177 SER A C 1
ATOM 1448 O O . SER A 1 177 ? 17.125 -6.859 -3.195 1 87.5 177 SER A O 1
ATOM 1450 N N . ASP A 1 178 ? 16.469 -7.34 -1.21 1 78.12 178 ASP A N 1
ATOM 1451 C CA . ASP A 1 178 ? 17.719 -6.934 -0.57 1 78.12 178 ASP A CA 1
ATOM 1452 C C . ASP A 1 178 ? 18.859 -7.895 -0.919 1 78.12 178 ASP A C 1
ATOM 1454 O O . ASP A 1 178 ? 20.031 -7.523 -0.873 1 78.12 178 ASP A O 1
ATOM 1458 N N . HIS A 1 179 ? 18.578 -9.102 -1.353 1 66.56 179 HIS A N 1
ATOM 1459 C CA . HIS A 1 179 ? 19.625 -10.023 -1.788 1 66.56 179 HIS A CA 1
ATOM 1460 C C . HIS A 1 179 ? 19.156 -10.852 -2.982 1 66.56 179 HIS A C 1
ATOM 1462 O O . HIS A 1 179 ? 18.828 -12.031 -2.832 1 66.56 179 HIS A O 1
ATOM 1468 N N . PRO A 1 180 ? 19.109 -10.102 -4.09 1 54.16 180 PRO A N 1
ATOM 1469 C CA . PRO A 1 180 ? 18.641 -10.938 -5.199 1 54.16 180 PRO A CA 1
ATOM 1470 C C . PRO A 1 180 ? 19.578 -12.109 -5.492 1 54.16 180 PRO A C 1
ATOM 1472 O O . PRO A 1 180 ? 20.797 -11.93 -5.562 1 54.16 180 PRO A O 1
ATOM 1475 N N . THR A 1 181 ? 19.438 -13.141 -4.773 1 54.28 181 THR A N 1
ATOM 1476 C CA . THR A 1 181 ? 20.25 -14.289 -5.148 1 54.28 181 THR A CA 1
ATOM 1477 C C . THR A 1 181 ? 19.969 -14.711 -6.586 1 54.28 181 THR A C 1
ATOM 1479 O O . THR A 1 181 ? 18.812 -14.891 -6.973 1 54.28 181 THR A O 1
ATOM 1482 N N . ALA A 1 182 ? 20.891 -14.219 -7.496 1 48.94 182 ALA A N 1
ATOM 1483 C CA . ALA A 1 182 ? 20.938 -14.469 -8.93 1 48.94 182 ALA A CA 1
ATOM 1484 C C . ALA A 1 182 ? 20.672 -15.945 -9.234 1 48.94 182 ALA A C 1
ATOM 1486 O O . ALA A 1 182 ? 21.312 -16.828 -8.648 1 48.94 182 ALA A O 1
ATOM 1487 N N . SER A 1 183 ? 19.484 -16.375 -9.32 1 49.5 183 SER A N 1
ATOM 1488 C CA . SER A 1 183 ? 19.5 -17.594 -10.109 1 49.5 183 SER A CA 1
ATOM 1489 C C . SER A 1 183 ? 20.062 -17.359 -11.508 1 49.5 183 SER A C 1
ATOM 1491 O O . SER A 1 183 ? 19.938 -16.25 -12.039 1 49.5 183 SER A O 1
ATOM 1493 N N . ARG A 1 184 ? 21.094 -17.984 -11.906 1 50.44 184 ARG A N 1
ATOM 1494 C CA . ARG A 1 184 ? 21.828 -17.891 -13.156 1 50.44 184 ARG A CA 1
ATOM 1495 C C . ARG A 1 184 ? 20.891 -18.062 -14.352 1 50.44 184 ARG A C 1
ATOM 1497 O O . ARG A 1 184 ? 21.328 -17.969 -15.508 1 50.44 184 ARG A O 1
ATOM 1504 N N . ILE A 1 185 ? 19.781 -18.688 -14.25 1 46.94 185 ILE A N 1
ATOM 1505 C CA . ILE A 1 185 ? 19.125 -18.938 -15.531 1 46.94 185 ILE A CA 1
ATOM 1506 C C . ILE A 1 185 ? 18.109 -17.859 -15.828 1 46.94 185 ILE A C 1
ATOM 1508 O O . ILE A 1 185 ? 17.156 -17.656 -15.055 1 46.94 185 ILE A O 1
ATOM 1512 N N . GLY A 1 186 ? 18.422 -17.109 -16.844 1 55.38 186 GLY A N 1
ATOM 1513 C CA . GLY A 1 186 ? 17.562 -16.047 -17.312 1 55.38 186 GLY A CA 1
ATOM 1514 C C . GLY A 1 186 ? 16.234 -16.547 -17.844 1 55.38 186 GLY A C 1
ATOM 1515 O O . GLY A 1 186 ? 16.188 -17.531 -18.578 1 55.38 186 GLY A O 1
ATOM 1516 N N . TYR A 1 187 ? 15.078 -16.188 -17.359 1 54.84 187 TYR A N 1
ATOM 1517 C CA . TYR A 1 187 ? 13.758 -16.656 -17.781 1 54.84 187 TYR A CA 1
ATOM 1518 C C . TYR A 1 187 ? 13.25 -15.859 -18.969 1 54.84 187 TYR A C 1
ATOM 1520 O O . TYR A 1 187 ? 12.125 -16.062 -19.422 1 54.84 187 TYR A O 1
ATOM 1528 N N . THR A 1 188 ? 13.984 -14.961 -19.438 1 60.59 188 THR A N 1
ATOM 1529 C CA . THR A 1 188 ? 13.586 -14.188 -20.609 1 60.59 188 THR A CA 1
ATOM 1530 C C . THR A 1 188 ? 14.453 -14.539 -21.812 1 60.59 188 THR A C 1
ATOM 1532 O O . THR A 1 188 ? 14.625 -13.727 -22.719 1 60.59 188 THR A O 1
ATOM 1535 N N . THR A 1 189 ? 14.828 -15.727 -21.812 1 71.5 189 THR A N 1
ATOM 1536 C CA . THR A 1 189 ? 15.594 -16.141 -22.969 1 71.5 189 THR A CA 1
ATOM 1537 C C . THR A 1 189 ? 14.68 -16.391 -24.172 1 71.5 189 THR A C 1
ATOM 1539 O O . THR A 1 189 ? 13.484 -16.656 -24 1 71.5 189 THR A O 1
ATOM 1542 N N . PRO A 1 190 ? 15.141 -16.188 -25.312 1 79.69 190 PRO A N 1
ATOM 1543 C CA . PRO A 1 190 ? 14.344 -16.5 -26.5 1 79.69 190 PRO A CA 1
ATOM 1544 C C . PRO A 1 190 ? 13.703 -17.891 -26.438 1 79.69 190 PRO A C 1
ATOM 1546 O O . PRO A 1 190 ? 12.562 -18.062 -26.859 1 79.69 190 PRO A O 1
ATOM 1549 N N . GLN A 1 191 ? 14.406 -18.766 -25.891 1 82 191 GLN A N 1
ATOM 1550 C CA . GLN A 1 191 ? 13.898 -20.125 -25.766 1 82 191 GLN A CA 1
ATOM 1551 C C . GLN A 1 191 ? 12.656 -20.172 -24.891 1 82 191 GLN A C 1
ATOM 1553 O O . GLN A 1 191 ? 11.672 -20.844 -25.219 1 82 191 GLN A O 1
ATOM 1558 N N . MET A 1 192 ? 12.742 -19.406 -23.875 1 82.19 192 MET A N 1
ATOM 1559 C CA . MET A 1 192 ? 11.625 -19.406 -22.938 1 82.19 192 MET A CA 1
ATOM 1560 C C . MET A 1 192 ? 10.398 -18.734 -23.562 1 82.19 192 MET A C 1
ATOM 1562 O O . MET A 1 192 ? 9.273 -19.203 -23.391 1 82.19 192 MET A O 1
ATOM 1566 N N . GLU A 1 193 ? 10.633 -17.75 -24.25 1 84.75 193 GLU A N 1
ATOM 1567 C CA . GLU A 1 193 ? 9.523 -17.078 -24.938 1 84.75 193 GLU A CA 1
ATOM 1568 C C . GLU A 1 193 ? 8.883 -17.984 -25.984 1 84.75 193 GLU A C 1
ATOM 1570 O O . GLU A 1 193 ? 7.66 -18.016 -26.125 1 84.75 193 GLU A O 1
ATOM 1575 N N . ARG A 1 194 ? 9.672 -18.688 -26.641 1 88.69 194 ARG A N 1
ATOM 1576 C CA . ARG A 1 194 ? 9.18 -19.625 -27.656 1 88.69 194 ARG A CA 1
ATOM 1577 C C . ARG A 1 194 ? 8.344 -20.719 -27.031 1 88.69 194 ARG A C 1
ATOM 1579 O O . ARG A 1 194 ? 7.277 -21.078 -27.531 1 88.69 194 ARG A O 1
ATOM 1586 N N . ILE A 1 195 ? 8.867 -21.234 -25.922 1 89.25 195 ILE A N 1
ATOM 1587 C CA . ILE A 1 195 ? 8.164 -22.328 -25.281 1 89.25 195 ILE A CA 1
ATOM 1588 C C . ILE A 1 195 ? 6.82 -21.844 -24.734 1 89.25 195 ILE A C 1
ATOM 1590 O O . ILE A 1 195 ? 5.824 -22.562 -24.766 1 89.25 195 ILE A O 1
ATOM 1594 N N . LYS A 1 196 ? 6.801 -20.688 -24.234 1 86.56 196 LYS A N 1
ATOM 1595 C CA . LYS A 1 196 ? 5.551 -20.125 -23.734 1 86.56 196 LYS A CA 1
ATOM 1596 C C . LYS A 1 196 ? 4.508 -20.031 -24.844 1 86.56 196 LYS A C 1
ATOM 1598 O O . LYS A 1 196 ? 3.34 -20.375 -24.641 1 86.56 196 LYS A O 1
ATOM 1603 N N . LEU A 1 197 ? 4.93 -19.609 -25.984 1 88.81 197 LEU A N 1
ATOM 1604 C CA . LEU A 1 197 ? 4.035 -19.516 -27.125 1 88.81 197 LEU A CA 1
ATOM 1605 C C . LEU A 1 197 ? 3.475 -20.891 -27.484 1 88.81 197 LEU A C 1
ATOM 1607 O O . LEU A 1 197 ? 2.277 -21.031 -27.75 1 88.81 197 LEU A O 1
ATOM 1611 N N . MET A 1 198 ? 4.336 -21.844 -27.484 1 91.56 198 MET A N 1
ATOM 1612 C CA . MET A 1 198 ? 3.928 -23.188 -27.859 1 91.56 198 MET A CA 1
ATOM 1613 C C . MET A 1 198 ? 3.016 -23.797 -26.797 1 91.56 198 MET A C 1
ATOM 1615 O O . MET A 1 198 ? 2.008 -24.422 -27.125 1 91.56 198 MET A O 1
ATOM 1619 N N . VAL A 1 199 ? 3.4 -23.609 -25.562 1 89.88 199 VAL A N 1
ATOM 1620 C CA . VAL A 1 199 ? 2.59 -24.125 -24.453 1 89.88 199 VAL A CA 1
ATOM 1621 C C . VAL A 1 199 ? 1.21 -23.469 -24.484 1 89.88 199 VAL A C 1
ATOM 1623 O O . VAL A 1 199 ? 0.192 -24.156 -24.344 1 89.88 199 VAL A O 1
ATOM 1626 N N . ASP A 1 200 ? 1.2 -22.172 -24.75 1 88.88 200 ASP A N 1
ATOM 1627 C CA . ASP A 1 200 ? -0.066 -21.453 -24.844 1 88.88 200 ASP A CA 1
ATOM 1628 C C . ASP A 1 200 ? -0.944 -22.016 -25.953 1 88.88 200 ASP A C 1
ATOM 1630 O O . ASP A 1 200 ? -2.154 -22.172 -25.781 1 88.88 200 ASP A O 1
ATOM 1634 N N . TYR A 1 201 ? -0.388 -22.281 -27.016 1 90.69 201 TYR A N 1
ATOM 1635 C CA . TYR A 1 201 ? -1.122 -22.859 -28.141 1 90.69 201 TYR A CA 1
ATOM 1636 C C . TYR A 1 201 ? -1.709 -24.203 -27.781 1 90.69 201 TYR A C 1
ATOM 1638 O O . TYR A 1 201 ? -2.887 -24.469 -28.031 1 90.69 201 TYR A O 1
ATOM 1646 N N . ILE A 1 202 ? -0.903 -25.031 -27.156 1 91.06 202 ILE A N 1
ATOM 1647 C CA . ILE A 1 202 ? -1.355 -26.359 -26.75 1 91.06 202 ILE A CA 1
ATOM 1648 C C . ILE A 1 202 ? -2.535 -26.234 -25.781 1 91.06 202 ILE A C 1
ATOM 1650 O O . ILE A 1 202 ? -3.557 -26.906 -25.953 1 91.06 202 ILE A O 1
ATOM 1654 N N . HIS A 1 203 ? -2.375 -25.375 -24.844 1 90 203 HIS A N 1
ATOM 1655 C CA . HIS A 1 203 ? -3.396 -25.234 -23.812 1 90 203 HIS A CA 1
ATOM 1656 C C . HIS A 1 203 ? -4.703 -24.703 -24.391 1 90 203 HIS A C 1
ATOM 1658 O O . HIS A 1 203 ? -5.785 -25.031 -23.906 1 90 203 HIS A O 1
ATOM 1664 N N . GLY A 1 204 ? -4.562 -24 -25.422 1 86.88 204 GLY A N 1
ATOM 1665 C CA . GLY A 1 204 ? -5.742 -23.438 -26.047 1 86.88 204 GLY A CA 1
ATOM 1666 C C . GLY A 1 204 ? -6.352 -24.344 -27.094 1 86.88 204 GLY A C 1
ATOM 1667 O O . GLY A 1 204 ? -7.5 -24.156 -27.5 1 86.88 204 GLY A O 1
ATOM 1668 N N . HIS A 1 205 ? -5.617 -25.406 -27.516 1 91.12 205 HIS A N 1
ATOM 1669 C CA . HIS A 1 205 ? -6.062 -26.219 -28.641 1 91.12 205 HIS A CA 1
ATOM 1670 C C . HIS A 1 205 ? -5.914 -27.703 -28.344 1 91.12 205 HIS A C 1
ATOM 1672 O O . HIS A 1 205 ? -5.812 -28.516 -29.266 1 91.12 205 HIS A O 1
ATOM 1678 N N . TYR A 1 206 ? -5.828 -28.094 -27.156 1 91.56 206 TYR A N 1
ATOM 1679 C CA . TYR A 1 206 ? -5.477 -29.453 -26.766 1 91.56 206 TYR A CA 1
ATOM 1680 C C . TYR A 1 206 ? -6.477 -30.453 -27.328 1 91.56 206 TYR A C 1
ATOM 1682 O O . TYR A 1 206 ? -6.16 -31.641 -27.5 1 91.56 206 TYR A O 1
ATOM 1690 N N . GLY A 1 207 ? -7.66 -30.062 -27.562 1 92.25 207 GLY A N 1
ATOM 1691 C CA . GLY A 1 207 ? -8.688 -30.953 -28.078 1 92.25 207 GLY A CA 1
ATOM 1692 C C . GLY A 1 207 ? -8.547 -31.234 -29.562 1 92.25 207 GLY A C 1
ATOM 1693 O O . GLY A 1 207 ? -9.156 -32.156 -30.094 1 92.25 207 GLY A O 1
ATOM 1694 N N . ASP A 1 208 ? -7.801 -30.422 -30.266 1 92.38 208 ASP A N 1
ATOM 1695 C CA . ASP A 1 208 ? -7.621 -30.516 -31.719 1 92.38 208 ASP A CA 1
ATOM 1696 C C . ASP A 1 208 ? -6.395 -31.359 -32.062 1 92.38 208 ASP A C 1
ATOM 1698 O O . ASP A 1 208 ? -5.648 -31.781 -31.172 1 92.38 208 ASP A O 1
ATOM 1702 N N . GLN A 1 209 ? -6.328 -31.703 -33.344 1 93.5 209 GLN A N 1
ATOM 1703 C CA . GLN A 1 209 ? -5.074 -32.281 -33.812 1 93.5 209 GLN A CA 1
ATOM 1704 C C . GLN A 1 209 ? -3.971 -31.234 -33.875 1 93.5 209 GLN A C 1
ATOM 1706 O O . GLN A 1 209 ? -4.129 -30.203 -34.531 1 93.5 209 GLN A O 1
ATOM 1711 N N . ILE A 1 210 ? -2.918 -31.469 -33.125 1 94.69 210 ILE A N 1
ATOM 1712 C CA . ILE A 1 210 ? -1.781 -30.547 -33.094 1 94.69 210 ILE A CA 1
ATOM 1713 C C . ILE A 1 210 ? -0.527 -31.266 -33.594 1 94.69 210 ILE A C 1
ATOM 1715 O O . ILE A 1 210 ? -0.122 -32.281 -33.031 1 94.69 210 ILE A O 1
ATOM 1719 N N . SER A 1 211 ? 0.073 -30.766 -34.594 1 95 211 SER A N 1
ATOM 1720 C CA . SER A 1 211 ? 1.345 -31.297 -35.062 1 95 211 SER A CA 1
ATOM 1721 C C . SER A 1 211 ? 2.52 -30.484 -34.531 1 95 211 SER A C 1
ATOM 1723 O O . SER A 1 211 ? 2.342 -29.359 -34.062 1 95 211 SER A O 1
ATOM 1725 N N . VAL A 1 212 ? 3.67 -31.109 -34.625 1 95.44 212 VAL A N 1
ATOM 1726 C CA . VAL A 1 212 ? 4.875 -30.391 -34.219 1 95.44 212 VAL A CA 1
ATOM 1727 C C . VAL A 1 212 ? 5.09 -29.203 -35.156 1 95.44 212 VAL A C 1
ATOM 1729 O O . VAL A 1 212 ? 5.578 -28.141 -34.719 1 95.44 212 VAL A O 1
ATOM 1732 N N . GLU A 1 213 ? 4.684 -29.391 -36.344 1 95.12 213 GLU A N 1
ATOM 1733 C CA . GLU A 1 213 ? 4.77 -28.297 -37.312 1 95.12 213 GLU A CA 1
ATOM 1734 C C . GLU A 1 213 ? 3.91 -27.109 -36.875 1 95.12 213 GLU A C 1
ATOM 1736 O O . GLU A 1 213 ? 4.328 -25.969 -37.031 1 95.12 213 GLU A O 1
ATOM 1741 N N . ASP A 1 214 ? 2.727 -27.406 -36.438 1 93.94 214 ASP A N 1
ATOM 1742 C CA . ASP A 1 214 ? 1.845 -26.359 -35.938 1 93.94 214 ASP A CA 1
ATOM 1743 C C . ASP A 1 214 ? 2.508 -25.578 -34.781 1 93.94 214 ASP A C 1
ATOM 1745 O O . ASP A 1 214 ? 2.461 -24.359 -34.75 1 93.94 214 ASP A O 1
ATOM 1749 N N . LEU A 1 215 ? 3.117 -26.312 -33.875 1 95.06 215 LEU A N 1
ATOM 1750 C CA . LEU A 1 215 ? 3.758 -25.703 -32.719 1 95.06 215 LEU A CA 1
ATOM 1751 C C . LEU A 1 215 ? 4.945 -24.844 -33.156 1 95.06 215 LEU A C 1
ATOM 1753 O O . LEU A 1 215 ? 5.098 -23.719 -32.688 1 95.06 215 LEU A O 1
ATOM 1757 N N . ALA A 1 216 ? 5.777 -25.375 -34 1 95.94 216 ALA A N 1
ATOM 1758 C CA . ALA A 1 216 ? 6.953 -24.672 -34.5 1 95.94 216 ALA A CA 1
ATOM 1759 C C . ALA A 1 216 ? 6.559 -23.375 -35.188 1 95.94 216 ALA A C 1
ATOM 1761 O O . ALA A 1 216 ? 7.23 -22.344 -35.031 1 95.94 216 ALA A O 1
ATOM 1762 N N . ALA A 1 217 ? 5.496 -23.422 -35.844 1 94.88 217 ALA A N 1
ATOM 1763 C CA . ALA A 1 217 ? 5 -22.25 -36.562 1 94.88 217 ALA A CA 1
ATOM 1764 C C . ALA A 1 217 ? 4.609 -21.141 -35.594 1 94.88 217 ALA A C 1
ATOM 1766 O O . ALA A 1 217 ? 4.82 -19.953 -35.875 1 94.88 217 ALA A O 1
ATOM 1767 N N . GLN A 1 218 ? 4.039 -21.547 -34.469 1 91.31 218 GLN A N 1
ATOM 1768 C CA . GLN A 1 218 ? 3.635 -20.562 -33.469 1 91.31 218 GLN A CA 1
ATOM 1769 C C . GLN A 1 218 ? 4.84 -19.797 -32.938 1 91.31 218 GLN A C 1
ATOM 1771 O O . GLN A 1 218 ? 4.734 -18.625 -32.594 1 91.31 218 GLN A O 1
ATOM 1776 N N . ALA A 1 219 ? 5.965 -20.453 -32.875 1 93.06 219 ALA A N 1
ATOM 1777 C CA . ALA A 1 219 ? 7.16 -19.859 -32.25 1 93.06 219 ALA A CA 1
ATOM 1778 C C . ALA A 1 219 ? 8.125 -19.375 -33.344 1 93.06 219 ALA A C 1
ATOM 1780 O O . ALA A 1 219 ? 9.172 -18.812 -33.031 1 93.06 219 ALA A O 1
ATOM 1781 N N . GLY A 1 220 ? 7.84 -19.578 -34.562 1 94.44 220 GLY A N 1
ATOM 1782 C CA . GLY A 1 220 ? 8.68 -19.141 -35.688 1 94.44 220 GLY A CA 1
ATOM 1783 C C . GLY A 1 220 ? 10 -19.891 -35.75 1 94.44 220 GLY A C 1
ATOM 1784 O O . GLY A 1 220 ? 11.047 -19.281 -35.969 1 94.44 220 GLY A O 1
ATOM 1785 N N . ILE A 1 221 ? 9.969 -21.172 -35.469 1 95.06 221 ILE A N 1
ATOM 1786 C CA . ILE A 1 221 ? 11.188 -21.969 -35.469 1 95.06 221 ILE A CA 1
ATOM 1787 C C . ILE A 1 221 ? 10.977 -23.266 -36.25 1 95.06 221 ILE A C 1
ATOM 1789 O O . ILE A 1 221 ? 9.883 -23.516 -36.75 1 95.06 221 ILE A O 1
ATOM 1793 N N . SER A 1 222 ? 12.016 -24.047 -36.312 1 96 222 SER A N 1
ATOM 1794 C CA . SER A 1 222 ? 11.922 -25.344 -37 1 96 222 SER A CA 1
ATOM 1795 C C . SER A 1 222 ? 11.352 -26.406 -36.062 1 96 222 SER A C 1
ATOM 1797 O O . SER A 1 222 ? 11.352 -26.219 -34.844 1 96 222 SER A O 1
ATOM 1799 N N . GLU A 1 223 ? 10.867 -27.469 -36.656 1 96.25 223 GLU A N 1
ATOM 1800 C CA . GLU A 1 223 ? 10.375 -28.578 -35.844 1 96.25 223 GLU A CA 1
ATOM 1801 C C . GLU A 1 223 ? 11.469 -29.141 -34.969 1 96.25 223 GLU A C 1
ATOM 1803 O O . GLU A 1 223 ? 11.195 -29.547 -33.812 1 96.25 223 GLU A O 1
ATOM 1808 N N . ARG A 1 224 ? 12.648 -29.141 -35.531 1 95.69 224 ARG A N 1
ATOM 1809 C CA . ARG A 1 224 ? 13.781 -29.625 -34.75 1 95.69 224 ARG A CA 1
ATOM 1810 C C . ARG A 1 224 ? 14.016 -28.766 -33.531 1 95.69 224 ARG A C 1
ATOM 1812 O O . ARG A 1 224 ? 14.25 -29.281 -32.438 1 95.69 224 ARG A O 1
ATOM 1819 N N . GLU A 1 225 ? 13.953 -27.5 -33.75 1 94.31 225 GLU A N 1
ATOM 1820 C CA . GLU A 1 225 ? 14.148 -26.562 -32.625 1 94.31 225 GLU A CA 1
ATOM 1821 C C . GLU A 1 225 ? 13.016 -26.672 -31.609 1 94.31 225 GLU A C 1
ATOM 1823 O O . GLU A 1 225 ? 13.234 -26.531 -30.406 1 94.31 225 GLU A O 1
ATOM 1828 N N . ALA A 1 226 ? 11.812 -26.875 -32.094 1 95.38 226 ALA A N 1
ATOM 1829 C CA . ALA A 1 226 ? 10.68 -27.078 -31.188 1 95.38 226 ALA A CA 1
ATOM 1830 C C . ALA A 1 226 ? 10.891 -28.312 -30.312 1 95.38 226 ALA A C 1
ATOM 1832 O O . ALA A 1 226 ? 10.664 -28.266 -29.094 1 95.38 226 ALA A O 1
ATOM 1833 N N . GLN A 1 227 ? 11.367 -29.328 -30.922 1 95 227 GLN A N 1
ATOM 1834 C CA . GLN A 1 227 ? 11.648 -30.547 -30.188 1 95 227 GLN A CA 1
ATOM 1835 C C . GLN A 1 227 ? 12.703 -30.312 -29.109 1 95 227 GLN A C 1
ATOM 1837 O O . GLN A 1 227 ? 12.562 -30.766 -27.969 1 95 227 GLN A O 1
ATOM 1842 N N . ARG A 1 228 ? 13.672 -29.578 -29.469 1 92.75 228 ARG A N 1
ATOM 1843 C CA . ARG A 1 228 ? 14.758 -29.281 -28.531 1 92.75 228 ARG A CA 1
ATOM 1844 C C . ARG A 1 228 ? 14.266 -28.438 -27.359 1 92.75 228 ARG A C 1
ATOM 1846 O O . ARG A 1 228 ? 14.648 -28.672 -26.219 1 92.75 228 ARG A O 1
ATOM 1853 N N . CYS A 1 229 ? 13.43 -27.5 -27.688 1 90.31 229 CYS A N 1
ATOM 1854 C CA . CYS A 1 229 ? 12.883 -26.625 -26.641 1 90.31 229 CYS A CA 1
ATOM 1855 C C . CYS A 1 229 ? 12.125 -27.438 -25.594 1 90.31 229 CYS A C 1
ATOM 1857 O O . CYS A 1 229 ? 12.367 -27.297 -24.406 1 90.31 229 CYS A O 1
ATOM 1859 N N . PHE A 1 230 ? 11.266 -28.328 -26.031 1 92.06 230 PHE A N 1
ATOM 1860 C CA . PHE A 1 230 ? 10.453 -29.141 -25.141 1 92.06 230 PHE A CA 1
ATOM 1861 C C . PHE A 1 230 ? 11.328 -30.094 -24.344 1 92.06 230 PHE A C 1
ATOM 1863 O O . PHE A 1 230 ? 11.148 -30.25 -23.125 1 92.06 230 PHE A O 1
ATOM 1870 N N . GLN A 1 231 ? 12.281 -30.625 -24.984 1 91.06 231 GLN A N 1
ATOM 1871 C CA . GLN A 1 231 ? 13.172 -31.562 -24.312 1 91.06 231 GLN A CA 1
ATOM 1872 C C . GLN A 1 231 ? 14.016 -30.859 -23.25 1 91.06 231 GLN A C 1
ATOM 1874 O O . GLN A 1 231 ? 14.172 -31.375 -22.141 1 91.06 231 GLN A O 1
ATOM 1879 N N . SER A 1 232 ? 14.539 -29.781 -23.641 1 85.94 232 SER A N 1
ATOM 1880 C CA . SER A 1 232 ? 15.438 -29.047 -22.75 1 85.94 232 SER A CA 1
ATOM 1881 C C . SER A 1 232 ? 14.695 -28.516 -21.531 1 85.94 232 SER A C 1
ATOM 1883 O O . SER A 1 232 ? 15.234 -28.5 -20.422 1 85.94 232 SER A O 1
ATOM 1885 N N . ILE A 1 233 ? 13.445 -28.172 -21.75 1 82.75 233 ILE A N 1
ATOM 1886 C CA . ILE A 1 233 ? 12.727 -27.469 -20.703 1 82.75 233 ILE A CA 1
ATOM 1887 C C . ILE A 1 233 ? 11.883 -28.453 -19.891 1 82.75 233 ILE A C 1
ATOM 1889 O O . ILE A 1 233 ? 11.844 -28.375 -18.656 1 82.75 233 ILE A O 1
ATOM 1893 N N . PHE A 1 234 ? 11.258 -29.438 -20.578 1 86.81 234 PHE A N 1
ATOM 1894 C CA . PHE A 1 234 ? 10.289 -30.297 -19.906 1 86.81 234 PHE A CA 1
ATOM 1895 C C . PHE A 1 234 ? 10.789 -31.734 -19.828 1 86.81 234 PHE A C 1
ATOM 1897 O O . PHE A 1 234 ? 10.18 -32.562 -19.172 1 86.81 234 PHE A O 1
ATOM 1904 N N . ASN A 1 235 ? 11.898 -32.031 -20.5 1 87.69 235 ASN A N 1
ATOM 1905 C CA . ASN A 1 235 ? 12.438 -33.375 -20.625 1 87.69 235 ASN A CA 1
ATOM 1906 C C . ASN A 1 235 ? 11.43 -34.344 -21.25 1 87.69 235 ASN A C 1
ATOM 1908 O O . ASN A 1 235 ? 11.281 -35.469 -20.812 1 87.69 235 ASN A O 1
ATOM 1912 N N . MET A 1 236 ? 10.703 -33.75 -22.203 1 89.44 236 MET A N 1
ATOM 1913 C CA . MET A 1 236 ? 9.758 -34.531 -22.984 1 89.44 236 MET A CA 1
ATOM 1914 C C . MET A 1 236 ? 9.586 -33.938 -24.375 1 89.44 236 MET A C 1
ATOM 1916 O O . MET A 1 236 ? 9.906 -32.781 -24.609 1 89.44 236 MET A O 1
ATOM 1920 N N . SER A 1 237 ? 9.086 -34.719 -25.297 1 94 237 SER A N 1
ATOM 1921 C CA . SER A 1 237 ? 8.789 -34.219 -26.641 1 94 237 SER A CA 1
ATOM 1922 C C . SER A 1 237 ? 7.5 -33.406 -26.672 1 94 237 SER A C 1
ATOM 1924 O O . SER A 1 237 ? 6.68 -33.5 -25.75 1 94 237 SER A O 1
ATOM 1926 N N . PRO A 1 238 ? 7.332 -32.656 -27.781 1 95.5 238 PRO A N 1
ATOM 1927 C CA . PRO A 1 238 ? 6.066 -31.938 -27.922 1 95.5 238 PRO A CA 1
ATOM 1928 C C . PRO A 1 238 ? 4.852 -32.875 -27.891 1 95.5 238 PRO A C 1
ATOM 1930 O O . PRO A 1 238 ? 3.848 -32.562 -27.25 1 95.5 238 PRO A O 1
ATOM 1933 N N . ARG A 1 239 ? 4.98 -33.969 -28.469 1 94.31 239 ARG A N 1
ATOM 1934 C CA . ARG A 1 239 ? 3.877 -34.938 -28.516 1 94.31 239 ARG A CA 1
ATOM 1935 C C . ARG A 1 239 ? 3.533 -35.438 -27.125 1 94.31 239 ARG A C 1
ATOM 1937 O O . ARG A 1 239 ? 2.357 -35.531 -26.766 1 94.31 239 ARG A O 1
ATOM 1944 N N . GLN A 1 240 ? 4.57 -35.781 -26.422 1 93.06 240 GLN A N 1
ATOM 1945 C CA . GLN A 1 240 ? 4.375 -36.25 -25.047 1 93.06 240 GLN A CA 1
ATOM 1946 C C . GLN A 1 240 ? 3.717 -35.188 -24.188 1 93.06 240 GLN A C 1
ATOM 1948 O O . GLN A 1 240 ? 2.826 -35.469 -23.391 1 93.06 240 GLN A O 1
ATOM 1953 N N . TYR A 1 241 ? 4.195 -33.938 -24.375 1 93.31 241 TYR A N 1
ATOM 1954 C CA . TYR A 1 241 ? 3.633 -32.844 -23.609 1 93.31 241 TYR A CA 1
ATOM 1955 C C . TYR A 1 241 ? 2.145 -32.688 -23.906 1 93.31 241 TYR A C 1
ATOM 1957 O O . TYR A 1 241 ? 1.342 -32.531 -22.984 1 93.31 241 TYR A O 1
ATOM 1965 N N . ILE A 1 242 ? 1.781 -32.719 -25.141 1 94.12 242 ILE A N 1
ATOM 1966 C CA . ILE A 1 242 ? 0.391 -32.562 -25.547 1 94.12 242 ILE A CA 1
ATOM 1967 C C . ILE A 1 242 ? -0.456 -33.688 -24.906 1 94.12 242 ILE A C 1
ATOM 1969 O O . ILE A 1 242 ? -1.517 -33.406 -24.344 1 94.12 242 ILE A O 1
ATOM 1973 N N . GLN A 1 243 ? 0.024 -34.844 -24.969 1 93.38 243 GLN A N 1
ATOM 1974 C CA . GLN A 1 243 ? -0.706 -35.969 -24.422 1 93.38 243 GLN A CA 1
ATOM 1975 C C . GLN A 1 243 ? -0.907 -35.812 -22.906 1 93.38 243 GLN A C 1
ATOM 1977 O O . GLN A 1 243 ? -2.002 -36.062 -22.391 1 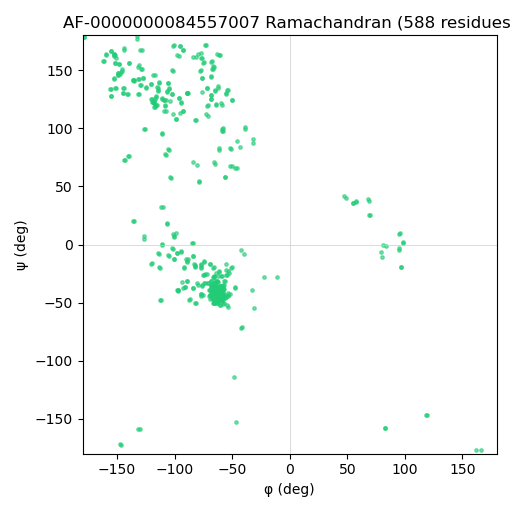93.38 243 GLN A O 1
ATOM 1982 N N . ASN A 1 244 ? 0.192 -35.5 -22.297 1 91.31 244 ASN A N 1
ATOM 1983 C CA . ASN A 1 244 ? 0.117 -35.312 -20.844 1 91.31 244 ASN A CA 1
ATOM 1984 C C . ASN A 1 244 ? -0.895 -34.219 -20.469 1 91.31 244 ASN A C 1
ATOM 1986 O O . ASN A 1 244 ? -1.669 -34.406 -19.531 1 91.31 244 ASN A O 1
ATOM 1990 N N . TYR A 1 245 ? -0.855 -33.125 -21.172 1 91 245 TYR A N 1
ATOM 1991 C CA . TYR A 1 245 ? -1.78 -32.031 -20.891 1 91 245 TYR A CA 1
ATOM 1992 C C . TYR A 1 245 ? -3.223 -32.469 -21.125 1 91 245 TYR A C 1
ATOM 1994 O O . TYR A 1 245 ? -4.113 -32.156 -20.344 1 91 245 TYR A O 1
ATOM 2002 N N . ARG A 1 246 ? -3.477 -33.156 -22.203 1 92.75 246 ARG A N 1
ATOM 2003 C CA . ARG A 1 246 ? -4.809 -33.688 -22.516 1 92.75 246 ARG A CA 1
ATOM 2004 C C . ARG A 1 246 ? -5.332 -34.562 -21.375 1 92.75 246 ARG A C 1
ATOM 2006 O O . ARG A 1 246 ? -6.488 -34.438 -20.969 1 92.75 246 ARG A O 1
ATOM 2013 N N . LEU A 1 247 ? -4.48 -35.375 -20.906 1 91.5 247 LEU A N 1
ATOM 2014 C CA . LEU A 1 247 ? -4.879 -36.312 -19.844 1 91.5 247 LEU A CA 1
ATOM 2015 C C . LEU A 1 247 ? -5.137 -35.531 -18.531 1 91.5 247 LEU A C 1
ATOM 2017 O O . LEU A 1 247 ? -6.027 -35.906 -17.766 1 91.5 247 LEU A O 1
ATOM 2021 N N . GLN A 1 248 ? -4.328 -34.594 -18.312 1 88.81 248 GLN A N 1
ATOM 2022 C CA . GLN A 1 248 ? -4.551 -33.75 -17.141 1 88.81 248 GLN A CA 1
ATOM 2023 C C . GLN A 1 248 ? -5.906 -33.062 -17.219 1 88.81 248 GLN A C 1
ATOM 2025 O O . GLN A 1 248 ? -6.637 -33 -16.219 1 88.81 248 GLN A O 1
ATOM 2030 N N . VAL A 1 249 ? -6.227 -32.5 -18.328 1 89 249 VAL A N 1
ATOM 2031 C CA . VAL A 1 249 ? -7.512 -31.828 -18.531 1 89 249 VAL A CA 1
ATOM 2032 C C . VAL A 1 249 ? -8.641 -32.844 -18.359 1 89 249 VAL A C 1
ATOM 2034 O O . VAL A 1 249 ? -9.664 -32.531 -17.734 1 89 249 VAL A O 1
ATOM 2037 N N . ALA A 1 250 ? -8.43 -33.969 -18.875 1 90.62 250 ALA A N 1
ATOM 2038 C CA . ALA A 1 250 ? -9.43 -35 -18.734 1 90.62 250 ALA A CA 1
ATOM 2039 C C . ALA A 1 250 ? -9.695 -35.344 -17.266 1 90.62 250 ALA A C 1
ATOM 2041 O O . ALA A 1 250 ? -10.852 -35.531 -16.875 1 90.62 250 ALA A O 1
ATOM 2042 N N . GLU A 1 251 ? -8.602 -35.469 -16.594 1 88 251 GLU A N 1
ATOM 2043 C CA . GLU A 1 251 ? -8.719 -35.719 -15.156 1 88 251 GLU A CA 1
ATOM 2044 C C . GLU A 1 251 ? -9.609 -34.656 -14.484 1 88 251 GLU A C 1
ATOM 2046 O O . GLU A 1 251 ? -10.469 -35 -13.672 1 88 251 GLU A O 1
ATOM 2051 N N . GLU A 1 252 ? -9.406 -33.469 -14.828 1 84.44 252 GLU A N 1
ATOM 2052 C CA . GLU A 1 252 ? -10.188 -32.375 -14.258 1 84.44 252 GLU A CA 1
ATOM 2053 C C . GLU A 1 252 ? -11.656 -32.469 -14.656 1 84.44 252 GLU A C 1
ATOM 2055 O O . GLU A 1 252 ? -12.547 -32.281 -13.828 1 84.44 252 GLU A O 1
ATOM 2060 N N . MET A 1 253 ? -11.859 -32.75 -15.844 1 88.19 253 MET A N 1
ATOM 2061 C CA . MET A 1 253 ? -13.227 -32.875 -16.359 1 88.19 253 MET A CA 1
ATOM 2062 C C . MET A 1 253 ? -13.953 -34.031 -15.688 1 88.19 253 MET A C 1
ATOM 2064 O O . MET A 1 253 ? -15.156 -33.969 -15.422 1 88.19 253 MET A O 1
ATOM 2068 N N . LEU A 1 254 ? -13.25 -35.062 -15.461 1 88.75 254 LEU A N 1
ATOM 2069 C CA . LEU A 1 254 ? -13.844 -36.25 -14.82 1 88.75 254 LEU A CA 1
ATOM 2070 C C . LEU A 1 254 ? -14.32 -35.906 -13.414 1 88.75 254 LEU A C 1
ATOM 2072 O O . LEU A 1 254 ? -15.32 -36.469 -12.945 1 88.75 254 LEU A O 1
ATOM 2076 N N . LEU A 1 255 ? -13.641 -35.031 -12.812 1 82.81 255 LEU A N 1
ATOM 2077 C CA . LEU A 1 255 ? -13.953 -34.688 -11.43 1 82.81 255 LEU A CA 1
ATOM 2078 C C . LEU A 1 255 ? -14.984 -33.562 -11.375 1 82.81 255 LEU A C 1
ATOM 2080 O O . LEU A 1 255 ? -15.789 -33.5 -10.438 1 82.81 255 LEU A O 1
ATOM 2084 N N . GLU A 1 256 ? -14.961 -32.688 -12.344 1 79.31 256 GLU A N 1
ATOM 2085 C CA . GLU A 1 256 ? -15.695 -31.422 -12.203 1 79.31 256 GLU A CA 1
ATOM 2086 C C . GLU A 1 256 ? -16.953 -31.438 -13.062 1 79.31 256 GLU A C 1
ATOM 2088 O O . GLU A 1 256 ? -17.797 -30.531 -12.953 1 79.31 256 GLU A O 1
ATOM 2093 N N . SER A 1 257 ? -17.047 -32.438 -13.875 1 82.88 257 SER A N 1
ATOM 2094 C CA . SER A 1 257 ? -18.203 -32.438 -14.758 1 82.88 257 SER A CA 1
ATOM 2095 C C . SER A 1 257 ? -18.938 -33.781 -14.711 1 82.88 257 SER A C 1
ATOM 2097 O O . SER A 1 257 ? -18.406 -34.75 -14.156 1 82.88 257 SER A O 1
ATOM 2099 N N . ASN A 1 258 ? -20.156 -33.781 -15.289 1 89.94 258 ASN A N 1
ATOM 2100 C CA . ASN A 1 258 ? -20.938 -35 -15.391 1 89.94 258 ASN A CA 1
ATOM 2101 C C . ASN A 1 258 ? -20.969 -35.531 -16.828 1 89.94 258 ASN A C 1
ATOM 2103 O O . ASN A 1 258 ? -21.812 -36.344 -17.172 1 89.94 258 ASN A O 1
ATOM 2107 N N . GLU A 1 259 ? -20.047 -35.031 -17.562 1 92.38 259 GLU A N 1
ATOM 2108 C CA . GLU A 1 259 ? -19.984 -35.5 -18.938 1 92.38 259 GLU A CA 1
ATOM 2109 C C . GLU A 1 259 ? -19.609 -36.969 -19.016 1 92.38 259 GLU A C 1
ATOM 2111 O O . GLU A 1 259 ? -18.938 -37.5 -18.109 1 92.38 259 GLU A O 1
ATOM 2116 N N . SER A 1 260 ? -20.078 -37.562 -20.094 1 95.44 260 SER A N 1
ATOM 2117 C CA . SER A 1 260 ? -19.719 -38.969 -20.25 1 95.44 260 SER A CA 1
ATOM 2118 C C . SER A 1 260 ? -18.219 -39.156 -20.5 1 95.44 260 SER A C 1
ATOM 2120 O O . SER A 1 260 ? -17.562 -38.219 -21 1 95.44 260 SER A O 1
ATOM 2122 N N . ILE A 1 261 ? -17.703 -40.281 -20.234 1 95.12 261 ILE A N 1
ATOM 2123 C CA . ILE A 1 261 ? -16.297 -40.594 -20.438 1 95.12 261 ILE A CA 1
ATOM 2124 C C . ILE A 1 261 ? -15.938 -40.438 -21.906 1 95.12 261 ILE A C 1
ATOM 2126 O O . ILE A 1 261 ? -14.867 -39.906 -22.234 1 95.12 261 ILE A O 1
ATOM 2130 N N . LEU A 1 262 ? -16.859 -40.875 -22.719 1 94.81 262 LEU A N 1
ATOM 2131 C CA . LEU A 1 262 ? -16.656 -40.75 -24.156 1 94.81 262 LEU A CA 1
ATOM 2132 C C . LEU A 1 262 ? -16.531 -39.281 -24.562 1 94.81 262 LEU A C 1
ATOM 2134 O O . LEU A 1 262 ? -15.641 -38.906 -25.328 1 94.81 262 LEU A O 1
ATOM 2138 N N . SER A 1 263 ? -17.406 -38.469 -24.062 1 95.69 263 SER A N 1
ATOM 2139 C CA . SER A 1 263 ? -17.406 -37.062 -24.375 1 95.69 263 SER A CA 1
ATOM 2140 C C . SER A 1 263 ? -16.125 -36.375 -23.906 1 95.69 263 SER A C 1
ATOM 2142 O O . SER A 1 263 ? -15.555 -35.562 -24.609 1 95.69 263 SER A O 1
ATOM 2144 N N . ILE A 1 264 ? -15.672 -36.812 -22.781 1 95.19 264 ILE A N 1
ATOM 2145 C CA . ILE A 1 264 ? -14.461 -36.219 -22.203 1 95.19 264 ILE A CA 1
ATOM 2146 C C . ILE A 1 264 ? -13.25 -36.625 -23.062 1 95.19 264 ILE A C 1
ATOM 2148 O O . ILE A 1 264 ? -12.406 -35.781 -23.359 1 95.19 264 ILE A O 1
ATOM 2152 N N . GLY A 1 265 ? -13.195 -37.875 -23.438 1 95.69 265 GLY A N 1
ATOM 2153 C CA . GLY A 1 265 ? -12.125 -38.312 -24.312 1 95.69 265 GLY A CA 1
ATOM 2154 C C . GLY A 1 265 ? -12.062 -37.531 -25.609 1 95.69 265 GLY A C 1
ATOM 2155 O O . GLY A 1 265 ? -11 -37.031 -26 1 95.69 265 GLY A O 1
ATOM 2156 N N . MET A 1 266 ? -13.219 -37.344 -26.203 1 94.12 266 MET A N 1
ATOM 2157 C CA . MET A 1 266 ? -13.297 -36.625 -27.469 1 94.12 266 MET A CA 1
ATOM 2158 C C . MET A 1 266 ? -12.898 -35.188 -27.297 1 94.12 266 MET A C 1
ATOM 2160 O O . MET A 1 266 ? -12.188 -34.625 -28.125 1 94.12 266 MET A O 1
ATOM 2164 N N . ALA A 1 267 ? -13.344 -34.625 -26.234 1 92.62 267 ALA A N 1
ATOM 2165 C CA . ALA A 1 267 ? -13.023 -33.25 -25.938 1 92.62 267 ALA A CA 1
ATOM 2166 C C . ALA A 1 267 ? -11.523 -33.031 -25.75 1 92.62 267 ALA A C 1
ATOM 2168 O O . ALA A 1 267 ? -10.992 -31.969 -26.016 1 92.62 267 ALA A O 1
ATOM 2169 N N . CYS A 1 268 ? -10.898 -34.094 -25.344 1 94.81 268 CYS A N 1
ATOM 2170 C CA . CYS A 1 268 ? -9.469 -34.031 -25.062 1 94.81 268 CYS A CA 1
ATOM 2171 C C . CYS A 1 268 ? -8.641 -34.562 -26.219 1 94.81 268 CYS A C 1
ATOM 2173 O O . CYS A 1 268 ? -7.445 -34.812 -26.062 1 94.81 268 CYS A O 1
ATOM 2175 N N . GLY A 1 269 ? -9.227 -34.812 -27.344 1 93.62 269 GLY A N 1
ATOM 2176 C CA . GLY A 1 269 ? -8.508 -35.156 -28.562 1 93.62 269 GLY A CA 1
ATOM 2177 C C . GLY A 1 269 ? -8.383 -36.656 -28.797 1 93.62 269 GLY A C 1
ATOM 2178 O O . GLY A 1 269 ? -7.621 -37.094 -29.656 1 93.62 269 GLY A O 1
ATOM 2179 N N . TYR A 1 270 ? -9.055 -37.438 -28.016 1 94.44 270 TYR A N 1
ATOM 2180 C CA . TYR A 1 270 ? -9.078 -38.875 -28.234 1 94.44 270 TYR A CA 1
ATOM 2181 C C . TYR A 1 270 ? -10.344 -39.312 -28.969 1 94.44 270 TYR A C 1
ATOM 2183 O O . TYR A 1 270 ? -11.414 -39.406 -28.359 1 94.44 270 TYR A O 1
ATOM 2191 N N . TYR A 1 271 ? -10.18 -39.656 -30.156 1 91 271 TYR A N 1
ATOM 2192 C CA . TYR A 1 271 ? -11.336 -40.031 -30.969 1 91 271 TYR A CA 1
ATOM 2193 C C . TYR A 1 271 ? -11.648 -41.5 -30.859 1 91 271 TYR A C 1
ATOM 2195 O O . TYR A 1 271 ? -12.734 -41.938 -31.234 1 91 271 TYR A O 1
ATOM 2203 N N . ASN A 1 272 ? -10.719 -42.25 -30.328 1 92.75 272 ASN A N 1
ATOM 2204 C CA . ASN A 1 272 ? -10.906 -43.656 -30.047 1 92.75 272 ASN A CA 1
ATOM 2205 C C . ASN A 1 272 ? -10.992 -43.938 -28.547 1 92.75 272 ASN A C 1
ATOM 2207 O O . ASN A 1 272 ? -10.016 -43.719 -27.828 1 92.75 272 ASN A O 1
ATOM 2211 N N . PRO A 1 273 ? -12.18 -44.406 -28.062 1 93.12 273 PRO A N 1
ATOM 2212 C CA . PRO A 1 273 ? -12.375 -44.625 -26.641 1 93.12 273 PRO A CA 1
ATOM 2213 C C . PRO A 1 273 ? -11.352 -45.594 -26.031 1 93.12 273 PRO A C 1
ATOM 2215 O O . PRO A 1 273 ? -10.922 -45.406 -24.891 1 93.12 273 PRO A O 1
ATOM 2218 N N . SER A 1 274 ? -11 -46.531 -26.812 1 94.56 274 SER A N 1
ATOM 2219 C CA . SER A 1 274 ? -10.031 -47.5 -26.312 1 94.56 274 SER A CA 1
ATOM 2220 C C . SER A 1 274 ? -8.672 -46.844 -26.094 1 94.56 274 SER A C 1
ATOM 2222 O O . SER A 1 274 ? -7.973 -47.156 -25.125 1 94.56 274 SER A O 1
ATOM 2224 N N . HIS A 1 275 ? -8.344 -45.938 -27.031 1 95 275 HIS A N 1
ATOM 2225 C CA . HIS A 1 275 ? -7.07 -45.219 -26.906 1 95 275 HIS A CA 1
ATOM 2226 C C . HIS A 1 275 ? -7.074 -44.281 -25.703 1 95 275 HIS A C 1
ATOM 2228 O O . HIS A 1 275 ? -6.066 -44.156 -25 1 95 275 HIS A O 1
ATOM 2234 N N . PHE A 1 276 ? -8.227 -43.719 -25.484 1 96.38 276 PHE A N 1
ATOM 2235 C CA . PHE A 1 276 ? -8.352 -42.844 -24.328 1 96.38 276 PHE A CA 1
ATOM 2236 C C . PHE A 1 276 ? -8.211 -43.625 -23.031 1 96.38 276 PHE A C 1
ATOM 2238 O O . PHE A 1 276 ? -7.441 -43.25 -22.141 1 96.38 276 PHE A O 1
ATOM 2245 N N . SER A 1 277 ? -8.906 -44.625 -22.938 1 95.38 277 SER A N 1
ATOM 2246 C CA . SER A 1 277 ? -8.898 -45.438 -21.734 1 95.38 277 SER A CA 1
ATOM 2247 C C . SER A 1 277 ? -7.496 -45.969 -21.438 1 95.38 277 SER A C 1
ATOM 2249 O O . SER A 1 277 ? -7.059 -45.969 -20.281 1 95.38 277 SER A O 1
ATOM 2251 N N . LYS A 1 278 ? -6.832 -46.406 -22.484 1 95.81 278 LYS A N 1
ATOM 2252 C CA . LYS A 1 278 ? -5.477 -46.938 -22.312 1 95.81 278 LYS A CA 1
ATOM 2253 C C . LYS A 1 278 ? -4.516 -45.844 -21.875 1 95.81 278 LYS A C 1
ATOM 2255 O O . LYS A 1 278 ? -3.705 -46.062 -20.969 1 95.81 278 LYS A O 1
ATOM 2260 N N . ALA A 1 279 ? -4.594 -44.75 -22.531 1 95.06 279 ALA A N 1
ATOM 2261 C CA . ALA A 1 279 ? -3.721 -43.625 -22.203 1 95.06 279 ALA A CA 1
ATOM 2262 C C . ALA A 1 279 ? -3.941 -43.156 -20.766 1 95.06 279 ALA A C 1
ATOM 2264 O O . ALA A 1 279 ? -2.982 -42.875 -20.047 1 95.06 279 ALA A O 1
ATOM 2265 N N . PHE A 1 280 ? -5.207 -43.062 -20.391 1 95.44 280 PHE A N 1
ATOM 2266 C CA . PHE A 1 280 ? -5.547 -42.625 -19.062 1 95.44 280 PHE A CA 1
ATOM 2267 C C . PHE A 1 280 ? -5.066 -43.594 -18 1 95.44 280 PHE A C 1
ATOM 2269 O O . PHE A 1 280 ? -4.555 -43.219 -16.953 1 95.44 280 PHE A O 1
ATOM 2276 N N . ARG A 1 281 ? -5.16 -44.844 -18.297 1 93.94 281 ARG A N 1
ATOM 2277 C CA . ARG A 1 281 ? -4.684 -45.875 -17.375 1 93.94 281 ARG A CA 1
ATOM 2278 C C . ARG A 1 281 ? -3.174 -45.812 -17.188 1 93.94 281 ARG A C 1
ATOM 2280 O O . ARG A 1 281 ? -2.666 -46 -16.078 1 93.94 281 ARG A O 1
ATOM 2287 N N . LEU A 1 282 ? -2.527 -45.625 -18.281 1 91.94 282 LEU A N 1
ATOM 2288 C CA . LEU A 1 282 ? -1.077 -45.5 -18.203 1 91.94 282 LEU A CA 1
ATOM 2289 C C . LEU A 1 282 ? -0.688 -44.25 -17.422 1 91.94 282 LEU A C 1
ATOM 2291 O O . LEU A 1 282 ? 0.301 -44.25 -16.688 1 91.94 282 LEU A O 1
ATOM 2295 N N . TYR A 1 283 ? -1.447 -43.219 -17.562 1 88.44 283 TYR A N 1
ATOM 2296 C CA . TYR A 1 283 ? -1.192 -41.938 -16.938 1 88.44 283 TYR A CA 1
ATOM 2297 C C . TYR A 1 283 ? -1.531 -41.969 -15.453 1 88.44 283 TYR A C 1
ATOM 2299 O O . TYR A 1 283 ? -0.744 -41.531 -14.617 1 88.44 283 TYR A O 1
ATOM 2307 N N . ARG A 1 284 ? -2.668 -42.562 -15.023 1 89.25 284 ARG A N 1
ATOM 2308 C CA . ARG A 1 284 ? -3.182 -42.438 -13.664 1 89.25 284 ARG A CA 1
ATOM 2309 C C . ARG A 1 284 ? -3.141 -43.781 -12.938 1 89.25 284 ARG A C 1
ATOM 2311 O O . ARG A 1 284 ? -3.262 -43.844 -11.711 1 89.25 284 ARG A O 1
ATOM 2318 N N . GLY A 1 285 ? -3.062 -44.844 -13.703 1 88.56 285 GLY A N 1
ATOM 2319 C CA . GLY A 1 285 ? -3 -46.156 -13.109 1 88.56 285 GLY A CA 1
ATOM 2320 C C . GLY A 1 285 ? -4.359 -46.844 -12.992 1 88.56 285 GLY A C 1
ATOM 2321 O O . GLY A 1 285 ? -4.461 -47.969 -12.508 1 88.56 285 GLY A O 1
ATOM 2322 N N . CYS A 1 286 ? -5.379 -46.125 -13.391 1 91.06 286 CYS A N 1
ATOM 2323 C CA . CYS A 1 286 ? -6.727 -46.656 -13.406 1 91.06 286 CYS A CA 1
ATOM 2324 C C . CYS A 1 286 ? -7.523 -46.125 -14.586 1 91.06 286 CYS A C 1
ATOM 2326 O O . CYS A 1 286 ? -7.09 -45.188 -15.258 1 91.06 286 CYS A O 1
ATOM 2328 N N . SER A 1 287 ? -8.641 -46.719 -14.828 1 94.19 287 SER A N 1
ATOM 2329 C CA . SER A 1 287 ? -9.477 -46.281 -15.938 1 94.19 287 SER A CA 1
ATOM 2330 C C . SER A 1 287 ? -10.188 -44.969 -15.602 1 94.19 287 SER A C 1
ATOM 2332 O O . SER A 1 287 ? -10.336 -44.625 -14.43 1 94.19 287 SER A O 1
ATOM 2334 N N . PRO A 1 288 ? -10.578 -44.25 -16.625 1 94.88 288 PRO A N 1
ATOM 2335 C CA . PRO A 1 288 ? -11.352 -43.031 -16.375 1 94.88 288 PRO A CA 1
ATOM 2336 C C . PRO A 1 288 ? -12.586 -43.281 -15.516 1 94.88 288 PRO A C 1
ATOM 2338 O O . PRO A 1 288 ? -12.891 -42.5 -14.617 1 94.88 288 PRO A O 1
ATOM 2341 N N . HIS A 1 289 ? -13.227 -44.344 -15.805 1 93.69 289 HIS A N 1
ATOM 2342 C CA . HIS A 1 289 ? -14.422 -44.688 -15.047 1 93.69 289 HIS A CA 1
ATOM 2343 C C . HIS A 1 289 ? -14.094 -44.938 -13.578 1 93.69 289 HIS A C 1
ATOM 2345 O O . HIS A 1 289 ? -14.781 -44.406 -12.688 1 93.69 289 HIS A O 1
ATOM 2351 N N . ALA A 1 290 ? -13.109 -45.688 -13.32 1 92.94 290 ALA A N 1
ATOM 2352 C CA . ALA A 1 290 ? -12.688 -46 -11.953 1 92.94 290 ALA A CA 1
ATOM 2353 C C . ALA A 1 290 ? -12.281 -44.719 -11.219 1 92.94 290 ALA A C 1
ATOM 2355 O O . ALA A 1 290 ? -12.609 -44.531 -10.039 1 92.94 290 ALA A O 1
ATOM 2356 N N . PHE A 1 291 ? -11.539 -43.906 -11.922 1 91.44 291 PHE A N 1
ATOM 2357 C CA . PHE A 1 291 ? -11.086 -42.625 -11.336 1 91.44 291 PHE A CA 1
ATOM 2358 C C . PHE A 1 291 ? -12.266 -41.781 -10.883 1 91.44 291 PHE A C 1
ATOM 2360 O O . PHE A 1 291 ? -12.266 -41.25 -9.773 1 91.44 291 PHE A O 1
ATOM 2367 N N . ARG A 1 292 ? -13.219 -41.594 -11.719 1 91.5 292 ARG A N 1
ATOM 2368 C CA . ARG A 1 292 ? -14.414 -40.812 -11.391 1 91.5 292 ARG A CA 1
ATOM 2369 C C . ARG A 1 292 ? -15.156 -41.438 -10.211 1 91.5 292 ARG A C 1
ATOM 2371 O O . ARG A 1 292 ? -15.609 -40.719 -9.312 1 91.5 292 ARG A O 1
ATOM 2378 N N . GLN A 1 293 ? -15.258 -42.75 -10.156 1 90.12 293 GLN A N 1
ATOM 2379 C CA . GLN A 1 293 ? -15.969 -43.438 -9.078 1 90.12 293 GLN A CA 1
ATOM 2380 C C . GLN A 1 293 ? -15.25 -43.25 -7.746 1 90.12 293 GLN A C 1
ATOM 2382 O O . GLN A 1 293 ? -15.891 -43.125 -6.703 1 90.12 293 GLN A O 1
ATOM 2387 N N . GLN A 1 294 ? -13.977 -43.25 -7.828 1 84.44 294 GLN A N 1
ATOM 2388 C CA . GLN A 1 294 ? -13.164 -43.156 -6.621 1 84.44 294 GLN A CA 1
ATOM 2389 C C . GLN A 1 294 ? -13.211 -41.75 -6.051 1 84.44 294 GLN A C 1
ATOM 2391 O O . GLN A 1 294 ? -12.953 -41.531 -4.859 1 84.44 294 GLN A O 1
ATOM 2396 N N . ASN A 1 295 ? -13.477 -40.719 -6.906 1 79.88 295 ASN A N 1
ATOM 2397 C CA . ASN A 1 295 ? -13.398 -39.344 -6.477 1 79.88 295 ASN A CA 1
ATOM 2398 C C . ASN A 1 295 ? -14.781 -38.688 -6.418 1 79.88 295 ASN A C 1
ATOM 2400 O O . ASN A 1 295 ? -14.898 -37.469 -6.281 1 79.88 295 ASN A O 1
ATOM 2404 N N . SER A 1 296 ? -15.844 -39.375 -6.738 1 74 296 SER A N 1
ATOM 2405 C CA . SER A 1 296 ? -17.219 -38.906 -6.621 1 74 296 SER A CA 1
ATOM 2406 C C . SER A 1 296 ? -17.734 -39.062 -5.191 1 74 296 SER A C 1
ATOM 2408 O O . SER A 1 296 ? -17.328 -39.969 -4.465 1 74 296 SER A O 1
ATOM 2410 N N . MET B 1 1 ? 13.438 10.336 7.664 1 34.44 1 MET B N 1
ATOM 2411 C CA . MET B 1 1 ? 14.078 11.531 8.203 1 34.44 1 MET B CA 1
ATOM 2412 C C . MET B 1 1 ? 13.055 12.461 8.836 1 34.44 1 MET B C 1
ATOM 2414 O O . MET B 1 1 ? 12.086 12.867 8.188 1 34.44 1 MET B O 1
ATOM 2418 N N . ILE B 1 2 ? 12.906 12.312 10.094 1 35.94 2 ILE B N 1
ATOM 2419 C CA . ILE B 1 2 ? 12.102 13.289 10.82 1 35.94 2 ILE B CA 1
ATOM 2420 C C . ILE B 1 2 ? 12.703 14.688 10.641 1 35.94 2 ILE B C 1
ATOM 2422 O O . ILE B 1 2 ? 13.859 14.914 10.977 1 35.94 2 ILE B O 1
ATOM 2426 N N . LYS B 1 3 ? 12.18 15.469 9.719 1 44.59 3 LYS B N 1
ATOM 2427 C CA . LYS B 1 3 ? 12.641 16.844 9.594 1 44.59 3 LYS B CA 1
ATOM 2428 C C . LYS B 1 3 ? 12.164 17.688 10.766 1 44.59 3 LYS B C 1
ATOM 2430 O O . LYS B 1 3 ? 11.031 17.547 11.219 1 44.59 3 LYS B O 1
ATOM 2435 N N . LYS B 1 4 ? 13.172 18.047 11.562 1 40.03 4 LYS B N 1
ATOM 2436 C CA . LYS B 1 4 ? 12.805 19.047 12.562 1 40.03 4 LYS B CA 1
ATOM 2437 C C . LYS B 1 4 ? 12.102 20.234 11.93 1 40.03 4 LYS B C 1
ATOM 2439 O O . LYS B 1 4 ? 12.625 20.859 11.008 1 40.03 4 LYS B O 1
ATOM 2444 N N . MET B 1 5 ? 10.883 20.094 11.711 1 40.16 5 MET B N 1
ATOM 2445 C CA . MET B 1 5 ? 10.18 21.219 11.109 1 40.16 5 MET B CA 1
ATOM 2446 C C . MET B 1 5 ? 10.172 22.422 12.047 1 40.16 5 MET B C 1
ATOM 2448 O O . MET B 1 5 ? 9.562 22.391 13.109 1 40.16 5 MET B O 1
ATOM 2452 N N . THR B 1 6 ? 11.25 23.016 12.258 1 39.66 6 THR B N 1
ATOM 2453 C CA . THR B 1 6 ? 10.984 24.266 12.977 1 39.66 6 THR B CA 1
ATOM 2454 C C . THR B 1 6 ? 9.75 24.953 12.414 1 39.66 6 THR B C 1
ATOM 2456 O O . THR B 1 6 ? 8.906 25.438 13.164 1 39.66 6 THR B O 1
ATOM 2459 N N . THR B 1 7 ? 9.859 25.5 11.211 1 34.69 7 THR B N 1
ATOM 2460 C CA . THR B 1 7 ? 8.766 26.234 10.578 1 34.69 7 THR B CA 1
ATOM 2461 C C . THR B 1 7 ? 8.172 25.438 9.422 1 34.69 7 THR B C 1
ATOM 2463 O O . THR B 1 7 ? 8.875 25.125 8.461 1 34.69 7 THR B O 1
ATOM 2466 N N . ILE B 1 8 ? 7.402 24.516 9.695 1 39.66 8 ILE B N 1
ATOM 2467 C CA . ILE B 1 8 ? 6.641 24.016 8.555 1 39.66 8 ILE B CA 1
ATOM 2468 C C . ILE B 1 8 ? 6.07 25.203 7.762 1 39.66 8 ILE B C 1
ATOM 2470 O O . ILE B 1 8 ? 5.18 25.906 8.234 1 39.66 8 ILE B O 1
ATOM 2474 N N . ARG B 1 9 ? 6.895 25.984 7.168 1 37.81 9 ARG B N 1
ATOM 2475 C CA . ARG B 1 9 ? 6.262 26.922 6.246 1 37.81 9 ARG B CA 1
ATOM 2476 C C . ARG B 1 9 ? 5.305 26.188 5.301 1 37.81 9 ARG B C 1
ATOM 2478 O O . ARG B 1 9 ? 5.738 25.562 4.34 1 37.81 9 ARG B O 1
ATOM 2485 N N . ILE B 1 10 ? 4.234 25.672 5.844 1 39.94 10 ILE B N 1
ATOM 2486 C CA . ILE B 1 10 ? 3.154 25.203 4.984 1 39.94 10 ILE B CA 1
ATOM 2487 C C . ILE B 1 10 ? 2.691 26.328 4.07 1 39.94 10 ILE B C 1
ATOM 2489 O O . ILE B 1 10 ? 2.113 27.312 4.539 1 39.94 10 ILE B O 1
ATOM 2493 N N . MET B 1 11 ? 3.477 26.859 3.318 1 35.5 11 MET B N 1
ATOM 2494 C CA . MET B 1 11 ? 3 27.891 2.404 1 35.5 11 MET B CA 1
ATOM 2495 C C . MET B 1 11 ? 1.631 27.531 1.839 1 35.5 11 MET B C 1
ATOM 2497 O O . MET B 1 11 ? 1.43 26.422 1.351 1 35.5 11 MET B O 1
ATOM 2501 N N . ALA B 1 12 ? 0.588 28.125 2.438 1 36.28 12 ALA B N 1
ATOM 2502 C CA . ALA B 1 12 ? -0.766 28.094 1.892 1 36.28 12 ALA B CA 1
ATOM 2503 C C . ALA B 1 12 ? -0.74 28.031 0.366 1 36.28 12 ALA B C 1
ATOM 2505 O O . ALA B 1 12 ? -1.775 27.828 -0.271 1 36.28 12 ALA B O 1
ATOM 2506 N N . ASP B 1 13 ? -0.086 28.938 -0.28 1 34.06 13 ASP B N 1
ATOM 2507 C CA . ASP B 1 13 ? -0.368 29.156 -1.695 1 34.06 13 ASP B CA 1
ATOM 2508 C C . ASP B 1 13 ? -0.394 27.844 -2.465 1 34.06 13 ASP B C 1
ATOM 2510 O O . ASP B 1 13 ? -1.354 27.547 -3.184 1 34.06 13 ASP B O 1
ATOM 2514 N N . LYS B 1 14 ? 0.681 27.656 -3.49 1 34.59 14 LYS B N 1
ATOM 2515 C CA . LYS B 1 14 ? 0.597 27.109 -4.84 1 34.59 14 LYS B CA 1
ATOM 2516 C C . LYS B 1 14 ? 0.49 25.578 -4.805 1 34.59 14 LYS B C 1
ATOM 2518 O O . LYS B 1 14 ? 1.028 24.938 -3.9 1 34.59 14 LYS B O 1
ATOM 2523 N N . GLU B 1 15 ? -0.418 25 -5.492 1 35.66 15 GLU B N 1
ATOM 2524 C CA . GLU B 1 15 ? -0.622 23.688 -6.074 1 35.66 15 GLU B CA 1
ATOM 2525 C C . GLU B 1 15 ? 0.662 22.859 -6.035 1 35.66 15 GLU B C 1
ATOM 2527 O O . GLU B 1 15 ? 0.621 21.625 -6.141 1 35.66 15 GLU B O 1
ATOM 2532 N N . LYS B 1 16 ? 1.806 23.547 -6.055 1 38.75 16 LYS B N 1
ATOM 2533 C CA . LYS B 1 16 ? 3.053 22.859 -6.395 1 38.75 16 LYS B CA 1
ATOM 2534 C C . LYS B 1 16 ? 3.768 22.375 -5.137 1 38.75 16 LYS B C 1
ATOM 2536 O O . LYS B 1 16 ? 4.777 21.672 -5.227 1 38.75 16 LYS B O 1
ATOM 2541 N N . GLU B 1 17 ? 3.648 23.078 -4.043 1 38.06 17 GLU B N 1
ATOM 2542 C CA . GLU B 1 17 ? 4.68 22.594 -3.127 1 38.06 17 GLU B CA 1
ATOM 2543 C C . GLU B 1 17 ? 4.215 21.359 -2.379 1 38.06 17 GLU B C 1
ATOM 2545 O O . GLU B 1 17 ? 3.371 21.438 -1.486 1 38.06 17 GLU B O 1
ATOM 2550 N N . GLN B 1 18 ? 4.113 20.391 -2.918 1 42.62 18 GLN B N 1
ATOM 2551 C CA . GLN B 1 18 ? 4.027 19.047 -2.365 1 42.62 18 GLN B CA 1
ATOM 2552 C C . GLN B 1 18 ? 4.836 18.922 -1.075 1 42.62 18 GLN B C 1
ATOM 2554 O O . GLN B 1 18 ? 5.996 19.344 -1.021 1 42.62 18 GLN B O 1
ATOM 2559 N N . MET B 1 19 ? 4.195 19.172 0.096 1 46.16 19 MET B N 1
ATOM 2560 C CA . MET B 1 19 ? 4.84 19.062 1.403 1 46.16 19 MET B CA 1
ATOM 2561 C C . MET B 1 19 ? 5.719 17.828 1.484 1 46.16 19 MET B C 1
ATOM 2563 O O . MET B 1 19 ? 6.117 17.406 2.574 1 46.16 19 MET B O 1
ATOM 2567 N N . HIS B 1 20 ? 5.645 17.109 0.452 1 48.81 20 HIS B N 1
ATOM 2568 C CA . HIS B 1 20 ? 6.648 16.047 0.465 1 48.81 20 HIS B CA 1
ATOM 2569 C C . HIS B 1 20 ? 7.758 16.328 -0.54 1 48.81 20 HIS B C 1
ATOM 2571 O O . HIS B 1 20 ? 7.508 16.875 -1.615 1 48.81 20 HIS B O 1
ATOM 2577 N N . ASP B 1 21 ? 8.93 16.328 0.022 1 49.78 21 ASP B N 1
ATOM 2578 C CA . ASP B 1 21 ? 10.156 16.609 -0.715 1 49.78 21 ASP B CA 1
ATOM 2579 C C . ASP B 1 21 ? 10.305 15.664 -1.907 1 49.78 21 ASP B C 1
ATOM 2581 O O . ASP B 1 21 ? 10.875 16.031 -2.936 1 49.78 21 ASP B O 1
ATOM 2585 N N . ASN B 1 22 ? 9.648 14.484 -1.676 1 62.19 22 ASN B N 1
ATOM 2586 C CA . ASN B 1 22 ? 9.867 13.461 -2.689 1 62.19 22 ASN B CA 1
ATOM 2587 C C . ASN B 1 22 ? 8.547 12.938 -3.254 1 62.19 22 ASN B C 1
ATOM 2589 O O . ASN B 1 22 ? 7.805 12.242 -2.559 1 62.19 22 ASN B O 1
ATOM 2593 N N . PRO B 1 23 ? 8.133 13.453 -4.477 1 65.56 23 PRO B N 1
ATOM 2594 C CA . PRO B 1 23 ? 6.871 13.016 -5.07 1 65.56 23 PRO B CA 1
ATOM 2595 C C . PRO B 1 23 ? 6.75 11.492 -5.133 1 65.56 23 PRO B C 1
ATOM 2597 O O . PRO B 1 23 ? 5.637 10.961 -5.188 1 65.56 23 PRO B O 1
ATOM 2600 N N . LEU B 1 24 ? 7.816 10.852 -5.059 1 72.56 24 LEU B N 1
ATOM 2601 C CA . LEU B 1 24 ? 7.816 9.398 -5.121 1 72.56 24 LEU B CA 1
ATOM 2602 C C . LEU B 1 24 ? 7.527 8.797 -3.748 1 72.56 24 LEU B C 1
ATOM 2604 O O . LEU B 1 24 ? 7.289 7.59 -3.631 1 72.56 24 LEU B O 1
ATOM 2608 N N . PHE B 1 25 ? 7.559 9.688 -2.805 1 82 25 PHE B N 1
ATOM 2609 C CA . PHE B 1 25 ? 7.246 9.305 -1.433 1 82 25 PHE B CA 1
ATOM 2610 C C . PHE B 1 25 ? 6.406 10.375 -0.75 1 82 25 PHE B C 1
ATOM 2612 O O . PHE B 1 25 ? 6.914 11.125 0.087 1 82 25 PHE B O 1
ATOM 2619 N N . PRO B 1 26 ? 5.145 10.445 -1.055 1 85.69 26 PRO B N 1
ATOM 2620 C CA . PRO B 1 26 ? 4.293 11.555 -0.628 1 85.69 26 PRO B CA 1
ATOM 2621 C C . PRO B 1 26 ? 3.85 11.438 0.829 1 85.69 26 PRO B C 1
ATOM 2623 O O . PRO B 1 26 ? 2.648 11.445 1.116 1 85.69 26 PRO B O 1
ATOM 2626 N N . CYS B 1 27 ? 4.723 11.297 1.695 1 89.75 27 CYS B N 1
ATOM 2627 C CA . CYS B 1 27 ? 4.535 11.234 3.141 1 89.75 27 CYS B CA 1
ATOM 2628 C C . CYS B 1 27 ? 5.691 11.906 3.871 1 89.75 27 CYS B C 1
ATOM 2630 O O . CYS B 1 27 ? 6.848 11.773 3.475 1 89.75 27 CYS B O 1
ATOM 2632 N N . SER B 1 28 ? 5.355 12.719 4.848 1 87.44 28 SER B N 1
ATOM 2633 C CA . SER B 1 28 ? 6.359 13.422 5.641 1 87.44 28 SER B CA 1
ATOM 2634 C C . SER B 1 28 ? 6.035 13.359 7.129 1 87.44 28 SER B C 1
ATOM 2636 O O . SER B 1 28 ? 4.863 13.352 7.512 1 87.44 28 SER B O 1
ATOM 2638 N N . SER B 1 29 ? 7.086 13.211 7.871 1 88.06 29 SER B N 1
ATOM 2639 C CA . SER B 1 29 ? 6.93 13.211 9.32 1 88.06 29 SER B CA 1
ATOM 2640 C C . SER B 1 29 ? 7.746 14.328 9.961 1 88.06 29 SER B C 1
ATOM 2642 O O . SER B 1 29 ? 8.867 14.609 9.531 1 88.06 29 SER B O 1
ATOM 2644 N N . TYR B 1 30 ? 7.109 14.992 10.969 1 86.31 30 TYR B N 1
ATOM 2645 C CA . TYR B 1 30 ? 7.75 16.109 11.641 1 86.31 30 TYR B CA 1
ATOM 2646 C C . TYR B 1 30 ? 7.66 15.961 13.156 1 86.31 30 TYR B C 1
ATOM 2648 O O . TYR B 1 30 ? 6.676 15.43 13.68 1 86.31 30 TYR B O 1
ATOM 2656 N N . CYS B 1 31 ? 8.727 16.375 13.719 1 88.88 31 CYS B N 1
ATOM 2657 C CA . CYS B 1 31 ? 8.719 16.562 15.164 1 88.88 31 CYS B CA 1
ATOM 2658 C C . CYS B 1 31 ? 8.805 18.047 15.516 1 88.88 31 CYS B C 1
ATOM 2660 O O . CYS B 1 31 ? 9.68 18.766 15.023 1 88.88 31 CYS B O 1
ATOM 2662 N N . ILE B 1 32 ? 7.875 18.562 16.312 1 87.5 32 ILE B N 1
ATOM 2663 C CA . ILE B 1 32 ? 7.832 19.953 16.734 1 87.5 32 ILE B CA 1
ATOM 2664 C C . ILE B 1 32 ? 8.008 20.047 18.25 1 87.5 32 ILE B C 1
ATOM 2666 O O . ILE B 1 32 ? 7.32 19.359 19 1 87.5 32 ILE B O 1
ATOM 2670 N N . GLU B 1 33 ? 8.938 20.859 18.578 1 88.94 33 GLU B N 1
ATOM 2671 C CA . GLU B 1 33 ? 9.18 21.125 20 1 88.94 33 GLU B CA 1
ATOM 2672 C C . GLU B 1 33 ? 8.984 22.594 20.328 1 88.94 33 GLU B C 1
ATOM 2674 O O . GLU B 1 33 ? 9.641 23.469 19.75 1 88.94 33 GLU B O 1
ATOM 2679 N N . TRP B 1 34 ? 8.086 22.844 21.266 1 88.12 34 TRP B N 1
ATOM 2680 C CA . TRP B 1 34 ? 7.793 24.203 21.688 1 88.12 34 TRP B CA 1
ATOM 2681 C C . TRP B 1 34 ? 8.227 24.438 23.141 1 88.12 34 TRP B C 1
ATOM 2683 O O . TRP B 1 34 ? 8.094 23.531 23.969 1 88.12 34 TRP B O 1
ATOM 2693 N N . ASN B 1 35 ? 8.781 25.594 23.312 1 86.31 35 ASN B N 1
ATOM 2694 C CA . ASN B 1 35 ? 9.07 26.094 24.641 1 86.31 35 ASN B CA 1
ATOM 2695 C C . ASN B 1 35 ? 8.57 27.516 24.828 1 86.31 35 ASN B C 1
ATOM 2697 O O . ASN B 1 35 ? 8.398 28.25 23.859 1 86.31 35 ASN B O 1
ATOM 2701 N N . ARG B 1 36 ? 8.25 28.047 26.016 1 81.06 36 ARG B N 1
ATOM 2702 C CA . ARG B 1 36 ? 7.691 29.359 26.312 1 81.06 36 ARG B CA 1
ATOM 2703 C C . ARG B 1 36 ? 8.562 30.469 25.734 1 81.06 36 ARG B C 1
ATOM 2705 O O . ARG B 1 36 ? 8.055 31.531 25.359 1 81.06 36 ARG B O 1
ATOM 2712 N N . GLY B 1 37 ? 9.734 30.266 25.484 1 73.88 37 GLY B N 1
ATOM 2713 C CA . GLY B 1 37 ? 10.633 31.312 25 1 73.88 37 GLY B CA 1
ATOM 2714 C C . GLY B 1 37 ? 10.867 31.25 23.516 1 73.88 37 GLY B C 1
ATOM 2715 O O . GLY B 1 37 ? 11.523 32.125 22.938 1 73.88 37 GLY B O 1
ATOM 2716 N N . GLY B 1 38 ? 10.117 30.359 22.828 1 78.31 38 GLY B N 1
ATOM 2717 C CA . GLY B 1 38 ? 10.312 30.188 21.391 1 78.31 38 GLY B CA 1
ATOM 2718 C C . GLY B 1 38 ? 9.016 30.219 20.609 1 78.31 38 GLY B C 1
ATOM 2719 O O . GLY B 1 38 ? 8.055 30.891 21 1 78.31 38 GLY B O 1
ATOM 2720 N N . ILE B 1 39 ? 9.094 29.672 19.484 1 76.56 39 ILE B N 1
ATOM 2721 C CA . ILE B 1 39 ? 7.879 29.531 18.688 1 76.56 39 ILE B CA 1
ATOM 2722 C C . ILE B 1 39 ? 6.871 28.656 19.422 1 76.56 39 ILE B C 1
ATOM 2724 O O . ILE B 1 39 ? 7.238 27.625 19.984 1 76.56 39 ILE B O 1
ATOM 2728 N N . GLN B 1 40 ? 5.617 29.172 19.406 1 81.94 40 GLN B N 1
ATOM 2729 C CA . GLN B 1 40 ? 4.66 28.484 20.266 1 81.94 40 GLN B CA 1
ATOM 2730 C C . GLN B 1 40 ? 3.422 28.062 19.484 1 81.94 40 GLN B C 1
ATOM 2732 O O . GLN B 1 40 ? 2.42 27.641 20.078 1 81.94 40 GLN B O 1
ATOM 2737 N N . SER B 1 41 ? 3.518 28.25 18.203 1 85 41 SER B N 1
ATOM 2738 C CA . SER B 1 41 ? 2.336 27.875 17.438 1 85 41 SER B CA 1
ATOM 2739 C C . SER B 1 41 ? 2.666 27.703 15.953 1 85 41 SER B C 1
ATOM 2741 O O . SER B 1 41 ? 3.711 28.172 15.492 1 85 41 SER B O 1
ATOM 2743 N N . LEU B 1 42 ? 1.802 26.938 15.305 1 83.5 42 LEU B N 1
ATOM 2744 C CA . LEU B 1 42 ? 1.721 26.922 13.852 1 83.5 42 LEU B CA 1
ATOM 2745 C C . LEU B 1 42 ? 0.536 27.734 13.352 1 83.5 42 LEU B C 1
ATOM 2747 O O . LEU B 1 42 ? -0.563 27.641 13.906 1 83.5 42 LEU B O 1
ATOM 2751 N N . PRO B 1 43 ? 0.81 28.625 12.398 1 80.06 43 PRO B N 1
ATOM 2752 C CA . PRO B 1 43 ? -0.284 29.453 11.891 1 80.06 43 PRO B CA 1
ATOM 2753 C C . PRO B 1 43 ? -1.409 28.641 11.266 1 80.06 43 PRO B C 1
ATOM 2755 O O . PRO B 1 43 ? -1.215 27.469 10.938 1 80.06 43 PRO B O 1
ATOM 2758 N N . TRP B 1 44 ? -2.545 29.297 11.117 1 81 44 TRP B N 1
ATOM 2759 C CA . TRP B 1 44 ? -3.643 28.703 10.367 1 81 44 TRP B CA 1
ATOM 2760 C C . TRP B 1 44 ? -3.193 28.312 8.969 1 81 44 TRP B C 1
ATOM 2762 O O . TRP B 1 44 ? -2.545 29.094 8.273 1 81 44 TRP B O 1
ATOM 2772 N N . HIS B 1 45 ? -3.506 27.078 8.648 1 82 45 HIS B N 1
ATOM 2773 C CA . HIS B 1 45 ? -3.117 26.594 7.328 1 82 45 HIS B CA 1
ATOM 2774 C C . HIS B 1 45 ? -3.957 25.391 6.914 1 82 45 HIS B C 1
ATOM 2776 O O . HIS B 1 45 ? -4.73 24.859 7.715 1 82 45 HIS B O 1
ATOM 2782 N N . TRP B 1 46 ? -3.875 25.156 5.645 1 80.25 46 TRP B N 1
ATOM 2783 C CA . TRP B 1 46 ? -4.512 23.969 5.09 1 80.25 46 TRP B CA 1
ATOM 2784 C C . TRP B 1 46 ? -3.629 23.312 4.035 1 80.25 46 TRP B C 1
ATOM 2786 O O . TRP B 1 46 ? -2.686 23.938 3.537 1 80.25 46 TRP B O 1
ATOM 2796 N N . HIS B 1 47 ? -3.855 22.078 3.857 1 82.12 47 HIS B N 1
ATOM 2797 C CA . HIS B 1 47 ? -3.143 21.328 2.828 1 82.12 47 HIS B CA 1
ATOM 2798 C C . HIS B 1 47 ? -3.969 20.141 2.338 1 82.12 47 HIS B C 1
ATOM 2800 O O . HIS B 1 47 ? -4.98 19.797 2.947 1 82.12 47 HIS B O 1
ATOM 2806 N N . ARG B 1 48 ? -3.52 19.672 1.207 1 82.94 48 ARG B N 1
ATOM 2807 C CA . ARG B 1 48 ? -4.23 18.562 0.586 1 82.94 48 ARG B CA 1
ATOM 2808 C C . ARG B 1 48 ? -3.951 17.25 1.322 1 82.94 48 ARG B C 1
ATOM 2810 O O . ARG B 1 48 ? -4.77 16.328 1.292 1 82.94 48 ARG B O 1
ATOM 2817 N N . GLU B 1 49 ? -2.834 17.188 1.948 1 90.38 49 GLU B N 1
ATOM 2818 C CA . GLU B 1 49 ? -2.457 15.992 2.684 1 90.38 49 GLU B CA 1
ATOM 2819 C C . GLU B 1 49 ? -3.342 15.797 3.912 1 90.38 49 GLU B C 1
ATOM 2821 O O . GLU B 1 49 ? -3.807 16.766 4.512 1 90.38 49 GLU B O 1
ATOM 2826 N N . LEU B 1 50 ? -3.592 14.617 4.184 1 94 50 LEU B N 1
ATOM 2827 C CA . LEU B 1 50 ? -4.152 14.289 5.488 1 94 50 LEU B CA 1
ATOM 2828 C C . LEU B 1 50 ? -3.072 14.328 6.566 1 94 50 LEU B C 1
ATOM 2830 O O . LEU B 1 50 ? -1.88 14.273 6.262 1 94 50 LEU B O 1
ATOM 2834 N N . GLU B 1 51 ? -3.553 14.445 7.809 1 94.62 51 GLU B N 1
ATOM 2835 C CA . GLU B 1 51 ? -2.539 14.625 8.844 1 94.62 51 GLU B CA 1
ATOM 2836 C C . GLU B 1 51 ? -2.945 13.93 10.141 1 94.62 51 GLU B C 1
ATOM 2838 O O . GLU B 1 51 ? -4.098 14.016 10.57 1 94.62 51 GLU B O 1
ATOM 2843 N N . PHE B 1 52 ? -2.008 13.156 10.672 1 96.75 52 PHE B N 1
ATOM 2844 C CA . PHE B 1 52 ? -2.102 12.695 12.055 1 96.75 52 PHE B CA 1
ATOM 2845 C C . PHE B 1 52 ? -1.12 13.453 12.945 1 96.75 52 PHE B C 1
ATOM 2847 O O . PHE B 1 52 ? 0.016 13.711 12.547 1 96.75 52 PHE B O 1
ATOM 2854 N N . MET B 1 53 ? -1.56 13.797 14.102 1 96 53 MET B N 1
ATOM 2855 C CA . MET B 1 53 ? -0.721 14.469 15.094 1 96 53 MET B CA 1
ATOM 2856 C C . MET B 1 53 ? -0.819 13.773 16.453 1 96 53 MET B C 1
ATOM 2858 O O . MET B 1 53 ? -1.897 13.336 16.844 1 96 53 MET B O 1
ATOM 2862 N N . TYR B 1 54 ? 0.294 13.633 17.062 1 95.38 54 TYR B N 1
ATOM 2863 C CA . TYR B 1 54 ? 0.427 12.977 18.359 1 95.38 54 TYR B CA 1
ATOM 2864 C C . TYR B 1 54 ? 1.254 13.828 19.312 1 95.38 54 TYR B C 1
ATOM 2866 O O . TYR B 1 54 ? 2.326 14.32 18.953 1 95.38 54 TYR B O 1
ATOM 2874 N N . VAL B 1 55 ? 0.657 14.047 20.578 1 97.25 55 VAL B N 1
ATOM 2875 C CA . VAL B 1 55 ? 1.415 14.797 21.578 1 97.25 55 VAL B CA 1
ATOM 2876 C C . VAL B 1 55 ? 2.213 13.828 22.453 1 97.25 55 VAL B C 1
ATOM 2878 O O . VAL B 1 55 ? 1.635 13.023 23.188 1 97.25 55 VAL B O 1
ATOM 2881 N N . SER B 1 56 ? 3.48 13.922 22.359 1 95.5 56 SER B N 1
ATOM 2882 C CA . SER B 1 56 ? 4.344 13.031 23.125 1 95.5 56 SER B CA 1
ATOM 2883 C C . SER B 1 56 ? 4.555 13.555 24.547 1 95.5 56 SER B C 1
ATOM 2885 O O . SER B 1 56 ? 4.664 12.773 25.484 1 95.5 56 SER B O 1
ATOM 2887 N N . SER B 1 57 ? 4.66 14.875 24.703 1 96.81 57 SER B N 1
ATOM 2888 C CA . SER B 1 57 ? 4.805 15.523 26 1 96.81 57 SER B CA 1
ATOM 2889 C C . SER B 1 57 ? 4.172 16.906 26 1 96.81 57 SER B C 1
ATOM 2891 O O . SER B 1 57 ? 4.148 17.594 24.969 1 96.81 57 SER B O 1
ATOM 2893 N N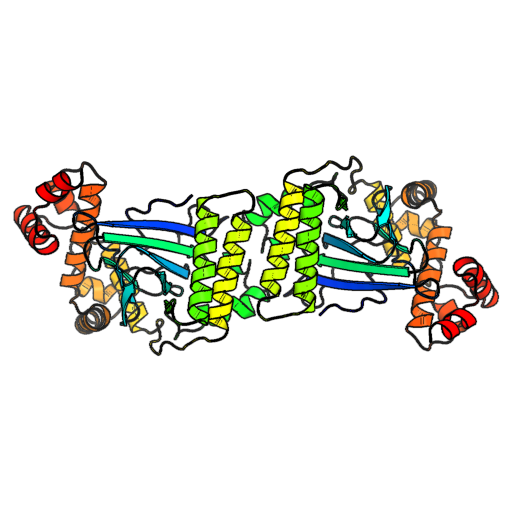 . GLY B 1 58 ? 3.605 17.281 27.172 1 97 58 GLY B N 1
ATOM 2894 C CA . GLY B 1 58 ? 2.973 18.578 27.297 1 97 58 GLY B CA 1
ATOM 2895 C C . GLY B 1 58 ? 1.555 18.609 26.766 1 97 58 GLY B C 1
ATOM 2896 O O . GLY B 1 58 ? 0.84 17.609 26.828 1 97 58 GLY B O 1
ATOM 2897 N N . ARG B 1 59 ? 1.162 19.891 26.438 1 97 59 ARG B N 1
ATOM 2898 C CA . ARG B 1 59 ? -0.193 20.109 25.938 1 97 59 ARG B CA 1
ATOM 2899 C C . ARG B 1 59 ? -0.193 21.047 24.734 1 97 59 ARG B C 1
ATOM 2901 O O . ARG B 1 59 ? 0.565 22.016 24.703 1 97 59 ARG B O 1
ATOM 2908 N N . ALA B 1 60 ? -1.037 20.688 23.828 1 96.88 60 ALA B N 1
ATOM 2909 C CA . ALA B 1 60 ? -1.211 21.547 22.656 1 96.88 60 ALA B CA 1
ATOM 2910 C C . ALA B 1 60 ? -2.682 21.891 22.438 1 96.88 60 ALA B C 1
ATOM 2912 O O . ALA B 1 60 ? -3.561 21.047 22.688 1 96.88 60 ALA B O 1
ATOM 2913 N N . VAL B 1 61 ? -2.924 23.094 22 1 96.62 61 VAL B N 1
ATOM 2914 C CA . VAL B 1 61 ? -4.258 23.484 21.547 1 96.62 61 VAL B CA 1
ATOM 2915 C C . VAL B 1 61 ? -4.402 23.188 20.062 1 96.62 61 VAL B C 1
ATOM 2917 O O . VAL B 1 61 ? -3.529 23.531 19.266 1 96.62 61 VAL B O 1
ATOM 2920 N N . VAL B 1 62 ? -5.504 22.516 19.734 1 95.12 62 VAL B N 1
ATOM 2921 C CA . VAL B 1 62 ? -5.82 22.25 18.328 1 95.12 62 VAL B CA 1
ATOM 2922 C C . VAL B 1 62 ? -7.137 22.922 17.953 1 95.12 62 VAL B C 1
ATOM 2924 O O . VAL B 1 62 ? -8.156 22.734 18.625 1 95.12 62 VAL B O 1
ATOM 2927 N N . GLU B 1 63 ? -7.031 23.719 16.969 1 91.44 63 GLU B N 1
ATOM 2928 C CA . GLU B 1 63 ? -8.211 24.391 16.453 1 91.44 63 GLU B CA 1
ATOM 2929 C C . GLU B 1 63 ? -8.469 24.031 15 1 91.44 63 GLU B C 1
ATOM 2931 O O . GLU B 1 63 ? -7.551 24.047 14.18 1 91.44 63 GLU B O 1
ATOM 2936 N N . TYR B 1 64 ? -9.656 23.562 14.766 1 87.38 64 TYR B N 1
ATOM 2937 C CA . TYR B 1 64 ? -10.055 23.234 13.406 1 87.38 64 TYR B CA 1
ATOM 2938 C C . TYR B 1 64 ? -11.562 23.359 13.234 1 87.38 64 TYR B C 1
ATOM 2940 O O . TYR B 1 64 ? -12.328 23.062 14.164 1 87.38 64 TYR B O 1
ATOM 2948 N N . ALA B 1 65 ? -11.984 23.859 12.055 1 78.25 65 ALA B N 1
ATOM 2949 C CA . ALA B 1 65 ? -13.398 23.891 11.688 1 78.25 65 ALA B CA 1
ATOM 2950 C C . ALA B 1 65 ? -14.242 24.469 12.812 1 78.25 65 ALA B C 1
ATOM 2952 O O . ALA B 1 65 ? -15.266 23.875 13.188 1 78.25 65 ALA B O 1
ATOM 2953 N N . GLY B 1 66 ? -13.75 25.469 13.445 1 76.75 66 GLY B N 1
ATOM 2954 C CA . GLY B 1 66 ? -14.508 26.156 14.484 1 76.75 66 GLY B CA 1
ATOM 2955 C C . GLY B 1 66 ? -14.414 25.469 15.828 1 76.75 66 GLY B C 1
ATOM 2956 O O . GLY B 1 66 ? -15 25.938 16.812 1 76.75 66 GLY B O 1
ATOM 2957 N N . LYS B 1 67 ? -13.734 24.406 15.875 1 84.75 67 LYS B N 1
ATOM 2958 C CA . LYS B 1 67 ? -13.57 23.656 17.125 1 84.75 67 LYS B CA 1
ATOM 2959 C C . LYS B 1 67 ? -12.203 23.938 17.75 1 84.75 67 LYS B C 1
ATOM 2961 O O . LYS B 1 67 ? -11.25 24.266 17.047 1 84.75 67 LYS B O 1
ATOM 2966 N N . ARG B 1 68 ? -12.242 23.859 19.047 1 91.62 68 ARG B N 1
ATOM 2967 C CA . ARG B 1 68 ? -11.023 24.078 19.828 1 91.62 68 ARG B CA 1
ATOM 2968 C C . ARG B 1 68 ? -10.945 23.109 21 1 91.62 68 ARG B C 1
ATOM 2970 O O . ARG B 1 68 ? -11.93 22.922 21.719 1 91.62 68 ARG B O 1
ATOM 2977 N N . ALA B 1 69 ? -9.828 22.469 21.094 1 93.75 69 ALA B N 1
ATOM 2978 C CA . ALA B 1 69 ? -9.633 21.609 22.25 1 93.75 69 ALA B CA 1
ATOM 2979 C C . ALA B 1 69 ? -8.156 21.484 22.609 1 93.75 69 ALA B C 1
ATOM 2981 O O . ALA B 1 69 ? -7.285 21.734 21.781 1 93.75 69 ALA B O 1
ATOM 2982 N N . ILE B 1 70 ? -7.973 21.172 23.844 1 97.19 70 ILE B N 1
ATOM 2983 C CA . ILE B 1 70 ? -6.625 20.875 24.312 1 97.19 70 ILE B CA 1
ATOM 2984 C C . ILE B 1 70 ? -6.328 19.391 24.141 1 97.19 70 ILE B C 1
ATOM 2986 O O . ILE B 1 70 ? -7.133 18.531 24.516 1 97.19 70 ILE B O 1
ATOM 2990 N N . VAL B 1 71 ? -5.199 19.078 23.547 1 97.56 71 VAL B N 1
ATOM 2991 C CA . VAL B 1 71 ? -4.711 17.719 23.406 1 97.56 71 VAL B CA 1
ATOM 2992 C C . VAL B 1 71 ? -3.516 17.484 24.328 1 97.56 71 VAL B C 1
ATOM 2994 O O . VAL B 1 71 ? -2.473 18.125 24.172 1 97.56 71 VAL B O 1
ATOM 2997 N N . GLU B 1 72 ? -3.676 16.562 25.203 1 97.69 72 GLU B N 1
ATOM 2998 C CA . GLU B 1 72 ? -2.637 16.281 26.188 1 97.69 72 GLU B CA 1
ATOM 2999 C C . GLU B 1 72 ? -1.728 15.148 25.734 1 97.69 72 GLU B C 1
ATOM 3001 O O . GLU B 1 72 ? -2.064 14.406 24.812 1 97.69 72 GLU B O 1
ATOM 3006 N N . ALA B 1 73 ? -0.647 15 26.516 1 97.75 73 ALA B N 1
ATOM 3007 C CA . ALA B 1 73 ? 0.309 13.938 26.219 1 97.75 73 ALA B CA 1
ATOM 3008 C C . ALA B 1 73 ? -0.387 12.578 26.141 1 97.75 73 ALA B C 1
ATOM 3010 O O . ALA B 1 73 ? -1.224 12.25 26.984 1 97.75 73 ALA B O 1
ATOM 3011 N N . GLY B 1 74 ? -0.04 11.836 25.062 1 97.19 74 GLY B N 1
ATOM 3012 C CA . GLY B 1 74 ? -0.633 10.516 24.875 1 97.19 74 GLY B CA 1
ATOM 3013 C C . GLY B 1 74 ? -1.827 10.531 23.938 1 97.19 74 GLY B C 1
ATOM 3014 O O . GLY B 1 74 ? -2.23 9.484 23.422 1 97.19 74 GLY B O 1
ATOM 3015 N N . ASN B 1 75 ? -2.404 11.727 23.75 1 98 75 ASN B N 1
ATOM 3016 C CA . ASN B 1 75 ? -3.549 11.867 22.859 1 98 75 ASN B CA 1
ATOM 3017 C C . ASN B 1 75 ? -3.133 12.438 21.5 1 98 75 ASN B C 1
ATOM 3019 O O . ASN B 1 75 ? -1.964 12.766 21.297 1 98 75 ASN B O 1
ATOM 3023 N N . GLY B 1 76 ? -4.086 12.43 20.516 1 97.44 76 GLY B N 1
ATOM 3024 C CA . GLY B 1 76 ? -3.744 12.875 19.172 1 97.44 76 GLY B CA 1
ATOM 3025 C C . GLY B 1 76 ? -4.895 13.562 18.469 1 97.44 76 GLY B C 1
ATOM 3026 O O . GLY B 1 76 ? -5.883 13.945 19.094 1 97.44 76 GLY B O 1
ATOM 3027 N N . PHE B 1 77 ? -4.664 13.805 17.281 1 96.5 77 PHE B N 1
ATOM 3028 C CA . PHE B 1 77 ? -5.621 14.5 16.422 1 96.5 77 PHE B CA 1
ATOM 3029 C C . PHE B 1 77 ? -5.473 14.062 14.969 1 96.5 77 PHE B C 1
ATOM 3031 O O . PHE B 1 77 ? -4.355 13.852 14.492 1 96.5 77 PHE B O 1
ATOM 3038 N N . PHE B 1 78 ? -6.605 13.82 14.375 1 95.94 78 PHE B N 1
ATOM 3039 C CA . PHE B 1 78 ? -6.648 13.594 12.93 1 95.94 78 PHE B CA 1
ATOM 3040 C C . PHE B 1 78 ? -7.246 14.797 12.211 1 95.94 78 PHE B C 1
ATOM 3042 O O . PHE B 1 78 ? -8.289 15.312 12.609 1 95.94 78 PHE B O 1
ATOM 3049 N N . CYS B 1 79 ? -6.574 15.242 11.18 1 93.94 79 CYS B N 1
ATOM 3050 C CA . CYS B 1 79 ? -7.047 16.344 10.336 1 93.94 79 CYS B CA 1
ATOM 3051 C C . CYS B 1 79 ? -7.273 15.859 8.906 1 93.94 79 CYS B C 1
ATOM 3053 O O . CYS B 1 79 ? -6.352 15.352 8.266 1 93.94 79 CYS B O 1
ATOM 3055 N N . ASN B 1 80 ? -8.438 16 8.391 1 92.31 80 ASN B N 1
ATOM 3056 C CA . ASN B 1 80 ? -8.758 15.594 7.027 1 92.31 80 ASN B CA 1
ATOM 3057 C C . ASN B 1 80 ? -8.148 16.531 5.996 1 92.31 80 ASN B C 1
ATOM 3059 O O . ASN B 1 80 ? -7.547 17.547 6.355 1 92.31 80 ASN B O 1
ATOM 3063 N N . SER B 1 81 ? -8.227 16.188 4.766 1 88.94 81 SER B N 1
ATOM 3064 C CA . SER B 1 81 ? -7.68 16.922 3.637 1 88.94 81 SER B CA 1
ATOM 3065 C C . SER B 1 81 ? -8.375 18.281 3.477 1 88.94 81 SER B C 1
ATOM 3067 O O . SER B 1 81 ? -9.594 18.375 3.637 1 88.94 81 SER B O 1
ATOM 3069 N N . ARG B 1 82 ? -7.566 19.297 3.312 1 81.75 82 ARG B N 1
ATOM 3070 C CA . ARG B 1 82 ? -8.008 20.641 2.961 1 81.75 82 ARG B CA 1
ATOM 3071 C C . ARG B 1 82 ? -8.758 21.281 4.117 1 81.75 82 ARG B C 1
ATOM 3073 O O . ARG B 1 82 ? -9.633 22.125 3.9 1 81.75 82 ARG B O 1
ATOM 3080 N N . VAL B 1 83 ? -8.484 20.859 5.258 1 86.56 83 VAL B N 1
ATOM 3081 C CA . VAL B 1 83 ? -9.117 21.422 6.438 1 86.56 83 VAL B CA 1
ATOM 3082 C C . VAL B 1 83 ? -8.211 22.484 7.051 1 86.56 83 VAL B C 1
ATOM 3084 O O . VAL B 1 83 ? -7.031 22.234 7.305 1 86.56 83 VAL B O 1
ATOM 3087 N N . LEU B 1 84 ? -8.789 23.672 7.227 1 85.19 84 LEU B N 1
ATOM 3088 C CA . LEU B 1 84 ? -8.078 24.75 7.918 1 85.19 84 LEU B CA 1
ATOM 3089 C C . LEU B 1 84 ? -7.895 24.406 9.391 1 85.19 84 LEU B C 1
ATOM 3091 O O . LEU B 1 84 ? -8.852 24.031 10.078 1 85.19 84 LEU B O 1
ATOM 3095 N N . HIS B 1 85 ? -6.59 24.453 9.852 1 88.62 85 HIS B N 1
ATOM 3096 C CA . HIS B 1 85 ? -6.32 24.109 11.242 1 88.62 85 HIS B CA 1
ATOM 3097 C C . HIS B 1 85 ? -5.066 24.812 11.758 1 88.62 85 HIS B C 1
ATOM 3099 O O . HIS B 1 85 ? -4.305 25.375 10.969 1 88.62 85 HIS B O 1
ATOM 3105 N N . ARG B 1 86 ? -4.992 24.812 13.102 1 89.19 86 ARG B N 1
ATOM 3106 C CA . ARG B 1 86 ? -3.846 25.422 13.773 1 89.19 86 ARG B CA 1
ATOM 3107 C C . ARG B 1 86 ? -3.514 24.688 15.062 1 89.19 86 ARG B C 1
ATOM 3109 O O . ARG B 1 86 ? -4.391 24.078 15.68 1 89.19 86 ARG B O 1
ATOM 3116 N N . TYR B 1 87 ? -2.188 24.688 15.328 1 92.12 87 TYR B N 1
ATOM 3117 C CA . TYR B 1 87 ? -1.699 24.172 16.594 1 92.12 87 TYR B CA 1
ATOM 3118 C C . TYR B 1 87 ? -1.008 25.266 17.406 1 92.12 87 TYR B C 1
ATOM 3120 O O . TYR B 1 87 ? -0.353 26.141 16.844 1 92.12 87 TYR B O 1
ATOM 3128 N N . ALA B 1 88 ? -1.129 25.203 18.719 1 92.12 88 ALA B N 1
ATOM 3129 C CA . ALA B 1 88 ? -0.438 26.156 19.578 1 92.12 88 ALA B CA 1
ATOM 3130 C C . ALA B 1 88 ? -0.068 25.5 20.906 1 92.12 88 ALA B C 1
ATOM 3132 O O . ALA B 1 88 ? -0.725 24.562 21.359 1 92.12 88 ALA B O 1
ATOM 3133 N N . LEU B 1 89 ? 0.928 26.031 21.516 1 93.88 89 LEU B N 1
ATOM 3134 C CA . LEU B 1 89 ? 1.376 25.578 22.828 1 93.88 89 LEU B CA 1
ATOM 3135 C C . LEU B 1 89 ? 0.35 25.922 23.891 1 93.88 89 LEU B C 1
ATOM 3137 O O . LEU B 1 89 ? -0.188 27.031 23.906 1 93.88 89 LEU B O 1
ATOM 3141 N N . ASP B 1 90 ? -0.041 25 24.656 1 95.5 90 ASP B N 1
ATOM 3142 C CA . ASP B 1 90 ? -0.786 25.234 25.891 1 95.5 90 ASP B CA 1
ATOM 3143 C C . ASP B 1 90 ? 0.06 24.891 27.125 1 95.5 90 ASP B C 1
ATOM 3145 O O . ASP B 1 90 ? 0.1 23.734 27.547 1 95.5 90 ASP B O 1
ATOM 3149 N N . GLY B 1 91 ? 0.705 25.875 27.703 1 92.75 91 GLY B N 1
ATOM 3150 C CA . GLY B 1 91 ? 1.589 25.656 28.828 1 92.75 91 GLY B CA 1
ATOM 3151 C C . GLY B 1 91 ? 3.025 26.062 28.562 1 92.75 91 GLY B C 1
ATOM 3152 O O . GLY B 1 91 ? 3.277 27.031 27.859 1 92.75 91 GLY B O 1
ATOM 3153 N N . GLU B 1 92 ? 4 25.344 29.156 1 91.88 92 GLU B N 1
ATOM 3154 C CA . GLU B 1 92 ? 5.395 25.766 29.125 1 91.88 92 GLU B CA 1
ATOM 3155 C C . GLU B 1 92 ? 6.168 25.078 28.016 1 91.88 92 GLU B C 1
ATOM 3157 O O . GLU B 1 92 ? 7.074 25.656 27.422 1 91.88 92 GLU B O 1
ATOM 3162 N N . ARG B 1 93 ? 5.844 23.766 27.859 1 94.19 93 ARG B N 1
ATOM 3163 C CA . ARG B 1 93 ? 6.551 22.984 26.844 1 94.19 93 ARG B CA 1
ATOM 3164 C C . ARG B 1 93 ? 5.625 21.938 26.219 1 94.19 93 ARG B C 1
ATOM 3166 O O . ARG B 1 93 ? 4.68 21.484 26.859 1 94.19 93 ARG B O 1
ATOM 3173 N N . CYS B 1 94 ? 5.941 21.641 24.953 1 95.25 94 CYS B N 1
ATOM 3174 C CA . CYS B 1 94 ? 5.172 20.625 24.25 1 95.25 94 CYS B CA 1
ATOM 3175 C C . CYS B 1 94 ? 5.984 20.016 23.109 1 95.25 94 CYS B C 1
ATOM 3177 O O . CYS B 1 94 ? 6.719 20.719 22.422 1 95.25 94 CYS B O 1
ATOM 3179 N N . GLN B 1 95 ? 5.914 18.672 23.078 1 94.5 95 GLN B N 1
ATOM 3180 C CA . GLN B 1 95 ? 6.469 17.969 21.938 1 94.5 95 GLN B CA 1
ATOM 3181 C C . GLN B 1 95 ? 5.379 17.234 21.156 1 94.5 95 GLN B C 1
ATOM 3183 O O . GLN B 1 95 ? 4.648 16.422 21.734 1 94.5 95 GLN B O 1
ATOM 3188 N N . LEU B 1 96 ? 5.246 17.594 19.906 1 93.31 96 LEU B N 1
ATOM 3189 C CA . LEU B 1 96 ? 4.238 16.891 19.125 1 93.31 96 LEU B CA 1
ATOM 3190 C C . LEU B 1 96 ? 4.836 16.375 17.812 1 93.31 96 LEU B C 1
ATOM 3192 O O . LEU B 1 96 ? 5.848 16.891 17.344 1 93.31 96 LEU B O 1
ATOM 3196 N N . TYR B 1 97 ? 4.273 15.297 17.344 1 92.81 97 TYR B N 1
ATOM 3197 C CA . TYR B 1 97 ? 4.656 14.648 16.094 1 92.81 97 TYR B CA 1
ATOM 3198 C C . TYR B 1 97 ? 3.527 14.719 15.07 1 92.81 97 TYR B C 1
ATOM 3200 O O . TYR B 1 97 ? 2.357 14.539 15.422 1 92.81 97 TYR B O 1
ATOM 3208 N N . CYS B 1 98 ? 3.889 15.062 13.844 1 93.81 98 CYS B N 1
ATOM 3209 C CA . CYS B 1 98 ? 2.906 15.141 12.766 1 93.81 98 CYS B CA 1
ATOM 3210 C C . CYS B 1 98 ? 3.318 14.266 11.586 1 93.81 98 CYS B C 1
ATOM 3212 O O . CYS B 1 98 ? 4.496 14.219 11.227 1 93.81 98 CYS B O 1
ATOM 3214 N N . ILE B 1 99 ? 2.383 13.562 11.094 1 94 99 ILE B N 1
ATOM 3215 C CA . ILE B 1 99 ? 2.578 12.828 9.852 1 94 99 ILE B CA 1
ATOM 3216 C C . ILE B 1 99 ? 1.608 13.344 8.789 1 94 99 ILE B C 1
ATOM 3218 O O . ILE B 1 99 ? 0.392 13.328 8.992 1 94 99 ILE B O 1
ATOM 3222 N N . LEU B 1 100 ? 2.129 13.875 7.703 1 93.12 100 LEU B N 1
ATOM 3223 C CA . LEU B 1 100 ? 1.344 14.312 6.559 1 93.12 100 LEU B CA 1
ATOM 3224 C C . LEU B 1 100 ? 1.476 13.336 5.398 1 93.12 100 LEU B C 1
ATOM 3226 O O . LEU B 1 100 ? 2.578 12.875 5.09 1 93.12 100 LEU B O 1
ATOM 3230 N N . PHE B 1 101 ? 0.344 12.992 4.781 1 92.62 101 PHE B N 1
ATOM 3231 C CA . PHE B 1 101 ? 0.417 12 3.711 1 92.62 101 PHE B CA 1
ATOM 3232 C C . PHE B 1 101 ? -0.671 12.25 2.672 1 92.62 101 PHE B C 1
ATOM 3234 O O . PHE B 1 101 ? -1.77 12.695 3.01 1 92.62 101 PHE B O 1
ATOM 3241 N N . ASP B 1 102 ? -0.291 11.922 1.494 1 90.38 102 ASP B N 1
ATOM 3242 C CA . ASP B 1 102 ? -1.259 11.938 0.401 1 90.38 102 ASP B CA 1
ATOM 3243 C C . ASP B 1 102 ? -2.184 10.727 0.465 1 90.38 102 ASP B C 1
ATOM 3245 O O . ASP B 1 102 ? -1.751 9.625 0.821 1 90.38 102 ASP B O 1
ATOM 3249 N N . GLU B 1 103 ? -3.42 10.945 0.114 1 87.94 103 GLU B N 1
ATOM 3250 C CA . GLU B 1 103 ? -4.363 9.836 0.123 1 87.94 103 GLU B CA 1
ATOM 3251 C C . GLU B 1 103 ? -3.877 8.688 -0.763 1 87.94 103 GLU B C 1
ATOM 3253 O O . GLU B 1 103 ? -4.09 7.52 -0.448 1 87.94 103 GLU B O 1
ATOM 3258 N N . LYS B 1 104 ? -3.145 8.961 -1.853 1 83.69 104 LYS B N 1
ATOM 3259 C CA . LYS B 1 104 ? -2.678 7.957 -2.803 1 83.69 104 LYS B CA 1
ATOM 3260 C C . LYS B 1 104 ? -1.483 7.188 -2.248 1 83.69 104 LYS B C 1
ATOM 3262 O O . LYS B 1 104 ? -1.143 6.113 -2.75 1 83.69 104 LYS B O 1
ATOM 3267 N N . PHE B 1 105 ? -0.852 7.785 -1.278 1 90.12 105 PHE B N 1
ATOM 3268 C CA . PHE B 1 105 ? 0.24 7.062 -0.637 1 90.12 105 PHE B CA 1
ATOM 3269 C C . PHE B 1 105 ? -0.262 5.766 -0.015 1 90.12 105 PHE B C 1
ATOM 3271 O O . PHE B 1 105 ? 0.447 4.758 -0.016 1 90.12 105 PHE B O 1
ATOM 3278 N N . ILE B 1 106 ? -1.49 5.805 0.514 1 91.5 106 ILE B N 1
ATOM 3279 C CA . ILE B 1 106 ? -2.047 4.664 1.23 1 91.5 106 ILE B CA 1
ATOM 3280 C C . ILE B 1 106 ? -2.609 3.652 0.234 1 91.5 106 ILE B C 1
ATOM 3282 O O . ILE B 1 106 ? -2.221 2.482 0.239 1 91.5 106 ILE B O 1
ATOM 3286 N N . SER B 1 107 ? -3.418 4.117 -0.692 1 87.31 107 SER B N 1
ATOM 3287 C CA . SER B 1 107 ? -4.168 3.195 -1.543 1 87.31 107 SER B CA 1
ATOM 3288 C C . SER B 1 107 ? -3.402 2.881 -2.824 1 87.31 107 SER B C 1
ATOM 3290 O O . SER B 1 107 ? -3.658 1.863 -3.471 1 87.31 107 SER B O 1
ATOM 3292 N N . GLY B 1 108 ? -2.402 3.705 -3.24 1 80.81 108 GLY B N 1
ATOM 3293 C CA . GLY B 1 108 ? -1.698 3.537 -4.504 1 80.81 108 GLY B CA 1
ATOM 3294 C C . GLY B 1 108 ? -2.475 4.062 -5.695 1 80.81 108 GLY B C 1
ATOM 3295 O O . GLY B 1 108 ? -1.994 4.012 -6.828 1 80.81 108 GLY B O 1
ATOM 3296 N N . GLY B 1 109 ? -3.684 4.473 -5.527 1 76.44 109 GLY B N 1
ATOM 3297 C CA . GLY B 1 109 ? -4.574 4.988 -6.555 1 76.44 109 GLY B CA 1
ATOM 3298 C C . GLY B 1 109 ? -6.035 4.973 -6.141 1 76.44 109 GLY B C 1
ATOM 3299 O O . GLY B 1 109 ? -6.367 4.555 -5.031 1 76.44 109 GLY B O 1
ATOM 3300 N N . ILE B 1 110 ? -6.875 5.383 -7.082 1 72.75 110 ILE B N 1
ATOM 3301 C CA . ILE B 1 110 ? -8.273 5.555 -6.699 1 72.75 110 ILE B CA 1
ATOM 3302 C C . ILE B 1 110 ? -9.086 4.352 -7.168 1 72.75 110 ILE B C 1
ATOM 3304 O O . ILE B 1 110 ? -10.219 4.148 -6.727 1 72.75 110 ILE B O 1
ATOM 3308 N N . ALA B 1 111 ? -8.477 3.629 -7.969 1 71.38 111 ALA B N 1
ATOM 3309 C CA . ALA B 1 111 ? -9.227 2.52 -8.555 1 71.38 111 ALA B CA 1
ATOM 3310 C C . ALA B 1 111 ? -8.844 1.194 -7.902 1 71.38 111 ALA B C 1
ATOM 3312 O O . ALA B 1 111 ? -8.398 0.266 -8.586 1 71.38 111 ALA B O 1
ATOM 3313 N N . ASN B 1 112 ? -9.008 1.108 -6.539 1 83.5 112 ASN B N 1
ATOM 3314 C CA . ASN B 1 112 ? -8.719 -0.138 -5.84 1 83.5 112 ASN B CA 1
ATOM 3315 C C . ASN B 1 112 ? -9.5 -0.249 -4.539 1 83.5 112 ASN B C 1
ATOM 3317 O O . ASN B 1 112 ? -10.078 0.733 -4.07 1 83.5 112 ASN B O 1
ATOM 3321 N N . VAL B 1 113 ? -9.516 -1.362 -4.008 1 85.94 113 VAL B N 1
ATOM 3322 C CA . VAL B 1 113 ? -10.359 -1.689 -2.865 1 85.94 113 VAL B CA 1
ATOM 3323 C C . VAL B 1 113 ? -9.891 -0.915 -1.637 1 85.94 113 VAL B C 1
ATOM 3325 O O . VAL B 1 113 ? -10.703 -0.528 -0.791 1 85.94 113 VAL B O 1
ATOM 3328 N N . ILE B 1 114 ? -8.633 -0.703 -1.512 1 91.12 114 ILE B N 1
ATOM 3329 C CA . ILE B 1 114 ? -8.094 -0.016 -0.344 1 91.12 114 ILE B CA 1
ATOM 3330 C C . ILE B 1 114 ? -8.594 1.425 -0.313 1 91.12 114 ILE B C 1
ATOM 3332 O O . ILE B 1 114 ? -9.016 1.921 0.735 1 91.12 114 ILE B O 1
ATOM 3336 N N . TYR B 1 115 ? -8.594 2.08 -1.469 1 89.81 115 TYR B N 1
ATOM 3337 C CA . TYR B 1 115 ? -9.125 3.436 -1.543 1 89.81 115 TYR B CA 1
ATOM 3338 C C . TY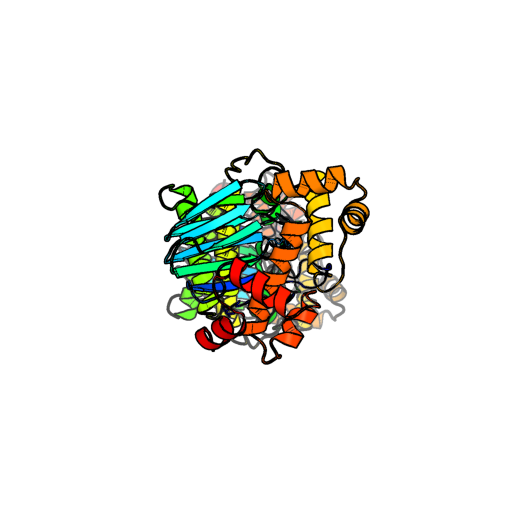R B 1 115 ? -10.617 3.457 -1.214 1 89.81 115 TYR B C 1
ATOM 3340 O O . TYR B 1 115 ? -11.062 4.246 -0.377 1 89.81 115 TYR B O 1
ATOM 3348 N N . LYS B 1 116 ? -11.344 2.615 -1.839 1 87.44 116 LYS B N 1
ATOM 3349 C CA . LYS B 1 116 ? -12.797 2.607 -1.727 1 87.44 116 LYS B CA 1
ATOM 3350 C C . LYS B 1 116 ? -13.242 2.328 -0.291 1 87.44 116 LYS B C 1
ATOM 3352 O O . LYS B 1 116 ? -14.18 2.947 0.206 1 87.44 116 LYS B O 1
ATOM 3357 N N . LYS B 1 117 ? -12.523 1.484 0.343 1 90.25 117 LYS B N 1
ATOM 3358 C CA . LYS B 1 117 ? -12.977 1.018 1.65 1 90.25 117 LYS B CA 1
ATOM 3359 C C . LYS B 1 117 ? -12.43 1.902 2.768 1 90.25 117 LYS B C 1
ATOM 3361 O O . LYS B 1 117 ? -13.117 2.148 3.762 1 90.25 117 LYS B O 1
ATOM 3366 N N . TYR B 1 118 ? -11.164 2.389 2.607 1 93 118 TYR B N 1
ATOM 3367 C CA . TYR B 1 118 ? -10.5 2.9 3.801 1 93 118 TYR B CA 1
ATOM 3368 C C . TYR B 1 118 ? -10.133 4.371 3.635 1 93 118 TYR B C 1
ATOM 3370 O O . TYR B 1 118 ? -9.828 5.055 4.613 1 93 118 TYR B O 1
ATOM 3378 N N . VAL B 1 119 ? -10.125 4.898 2.43 1 92.56 119 VAL B N 1
ATOM 3379 C CA . VAL B 1 119 ? -9.688 6.27 2.191 1 92.56 119 VAL B CA 1
ATOM 3380 C C . VAL B 1 119 ? -10.875 7.121 1.755 1 92.56 119 VAL B C 1
ATOM 3382 O O . VAL B 1 119 ? -11.164 8.148 2.367 1 92.56 119 VAL B O 1
ATOM 3385 N N . LYS B 1 120 ? -11.625 6.629 0.833 1 89.94 120 LYS B N 1
ATOM 3386 C CA . LYS B 1 120 ? -12.719 7.367 0.208 1 89.94 120 LYS B CA 1
ATOM 3387 C C . LYS B 1 120 ? -13.758 7.801 1.243 1 89.94 120 LYS B C 1
ATOM 3389 O O . LYS B 1 120 ? -14.203 8.953 1.241 1 89.94 120 LYS B O 1
ATOM 3394 N N . PRO B 1 121 ? -14.117 6.926 2.178 1 90.12 121 PRO B N 1
ATOM 3395 C CA . PRO B 1 121 ? -15.125 7.328 3.158 1 90.12 121 PRO B CA 1
ATOM 3396 C C . PRO B 1 121 ? -14.688 8.516 4.008 1 90.12 121 PRO B C 1
ATOM 3398 O O . PRO B 1 121 ? -15.531 9.266 4.516 1 90.12 121 PRO B O 1
ATOM 3401 N N . ILE B 1 122 ? -13.406 8.688 4.113 1 91.69 122 ILE B N 1
ATOM 3402 C CA . ILE B 1 122 ? -12.875 9.766 4.938 1 91.69 122 ILE B CA 1
ATOM 3403 C C . ILE B 1 122 ? -12.781 11.055 4.117 1 91.69 122 ILE B C 1
ATOM 3405 O O . ILE B 1 122 ? -13.328 12.086 4.504 1 91.69 122 ILE B O 1
ATOM 3409 N N . VAL B 1 123 ? -12.242 10.961 2.938 1 89.06 123 VAL B N 1
ATOM 3410 C CA . VAL B 1 123 ? -11.859 12.156 2.199 1 89.06 123 VAL B CA 1
ATOM 3411 C C . VAL B 1 123 ? -13.078 12.734 1.487 1 89.06 123 VAL B C 1
ATOM 3413 O O . VAL B 1 123 ? -13.078 13.906 1.1 1 89.06 123 VAL B O 1
ATOM 3416 N N . THR B 1 124 ? -14.102 11.93 1.318 1 85.38 124 THR B N 1
ATOM 3417 C CA . THR B 1 124 ? -15.281 12.414 0.619 1 85.38 124 THR B CA 1
ATOM 3418 C C . THR B 1 124 ? -16.359 12.852 1.612 1 85.38 124 THR B C 1
ATOM 3420 O O . THR B 1 124 ? -17.391 13.375 1.217 1 85.38 124 THR B O 1
ATOM 3423 N N . ASP B 1 125 ? -16.062 12.562 2.846 1 85.19 125 ASP B N 1
ATOM 3424 C CA . ASP B 1 125 ? -17.016 13.008 3.871 1 85.19 125 ASP B CA 1
ATOM 3425 C C . ASP B 1 125 ? -16.781 14.469 4.234 1 85.19 125 ASP B C 1
ATOM 3427 O O . ASP B 1 125 ? -15.906 14.781 5.047 1 85.19 125 ASP B O 1
ATOM 3431 N N . GLU B 1 126 ? -17.609 15.289 3.834 1 78.06 126 GLU B N 1
ATOM 3432 C CA . GLU B 1 126 ? -17.453 16.734 4.023 1 78.06 126 GLU B CA 1
ATOM 3433 C C . GLU B 1 126 ? -17.719 17.125 5.473 1 78.06 126 GLU B C 1
ATOM 3435 O O . GLU B 1 126 ? -17.375 18.234 5.891 1 78.06 126 GLU B O 1
ATOM 3440 N N . MET B 1 127 ? -18.297 16.219 6.156 1 81.31 127 MET B N 1
ATOM 3441 C CA . MET B 1 127 ? -18.625 16.516 7.547 1 81.31 127 MET B CA 1
ATOM 3442 C C . MET B 1 127 ? -17.531 16.016 8.484 1 81.31 127 MET B C 1
ATOM 3444 O O . MET B 1 127 ? -17.547 16.312 9.68 1 81.31 127 MET B O 1
ATOM 3448 N N . PHE B 1 128 ? -16.594 15.336 7.945 1 87.69 128 PHE B N 1
ATOM 3449 C CA . PHE B 1 128 ? -15.5 14.789 8.75 1 87.69 128 PHE B CA 1
ATOM 3450 C C . PHE B 1 128 ? -14.227 15.594 8.555 1 87.69 128 PHE B C 1
ATOM 3452 O O . PHE B 1 128 ? -13.297 15.141 7.883 1 87.69 128 PHE B O 1
ATOM 3459 N N . SER B 1 129 ? -14.141 16.734 9.281 1 88.31 129 SER B N 1
ATOM 3460 C CA . SER B 1 129 ? -12.992 17.625 9.141 1 88.31 129 SER B CA 1
ATOM 3461 C C . SER B 1 129 ? -11.797 17.109 9.938 1 88.31 129 SER B C 1
ATOM 3463 O O . SER 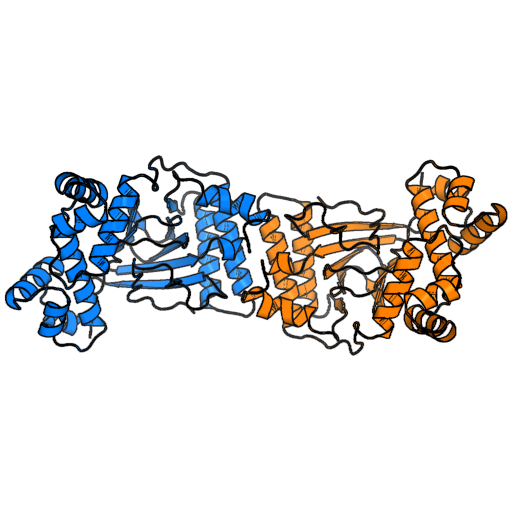B 1 129 ? -10.648 17.328 9.555 1 88.31 129 SER B O 1
ATOM 3465 N N . GLY B 1 130 ? -12.102 16.516 11.039 1 92 130 GLY B N 1
ATOM 3466 C CA . GLY B 1 130 ? -11.078 16 11.93 1 92 130 GLY B CA 1
ATOM 3467 C C . GLY B 1 130 ? -11.641 15.305 13.156 1 92 130 GLY B C 1
ATOM 3468 O O . GLY B 1 130 ? -12.859 15.18 13.297 1 92 130 GLY B O 1
ATOM 3469 N N . LYS B 1 131 ? -10.742 14.82 13.938 1 92.69 131 LYS B N 1
ATOM 3470 C CA . LYS B 1 131 ? -11.164 14.102 15.141 1 92.69 131 LYS B CA 1
ATOM 3471 C C . LYS B 1 131 ? -10.07 14.133 16.219 1 92.69 131 LYS B C 1
ATOM 3473 O O . LYS B 1 131 ? -8.906 13.844 15.93 1 92.69 131 LYS B O 1
ATOM 3478 N N . TYR B 1 132 ? -10.539 14.562 17.391 1 94.88 132 TYR B N 1
ATOM 3479 C CA . TYR B 1 132 ? -9.648 14.406 18.531 1 94.88 132 TYR B CA 1
ATOM 3480 C C . TYR B 1 132 ? -9.539 12.938 18.938 1 94.88 132 TYR B C 1
ATOM 3482 O O . TYR B 1 132 ? -10.531 12.211 18.938 1 94.88 132 TYR B O 1
ATOM 3490 N N . LEU B 1 133 ? -8.398 12.477 19.172 1 95.94 133 LEU B N 1
ATOM 3491 C CA . LEU B 1 133 ? -8.148 11.078 19.531 1 95.94 133 LEU B CA 1
ATOM 3492 C C . LEU B 1 133 ? -7.742 10.961 21 1 95.94 133 LEU B C 1
ATOM 3494 O O . LEU B 1 133 ? -6.754 11.562 21.422 1 95.94 133 LEU B O 1
ATOM 3498 N N . HIS B 1 134 ? -8.492 10.156 21.703 1 96.38 134 HIS B N 1
ATOM 3499 C CA . HIS B 1 134 ? -8.258 9.992 23.141 1 96.38 134 HIS B CA 1
ATOM 3500 C C . HIS B 1 134 ? -7.801 8.578 23.469 1 96.38 134 HIS B C 1
ATOM 3502 O O . HIS B 1 134 ? -8.438 7.605 23.062 1 96.38 134 HIS B O 1
ATOM 3508 N N . THR B 1 135 ? -6.75 8.469 24.266 1 96.44 135 THR B N 1
ATOM 3509 C CA . THR B 1 135 ? -6.156 7.176 24.594 1 96.44 135 THR B CA 1
ATOM 3510 C C . THR B 1 135 ? -7.094 6.363 25.484 1 96.44 135 THR B C 1
ATOM 3512 O O . THR B 1 135 ? -6.977 5.137 25.562 1 96.44 135 THR B O 1
ATOM 3515 N N . ASP B 1 136 ? -8.078 6.988 26.109 1 95 136 ASP B N 1
ATOM 3516 C CA . ASP B 1 136 ? -8.992 6.305 27.016 1 95 136 ASP B CA 1
ATOM 3517 C C . ASP B 1 136 ? -10.117 5.613 26.25 1 95 136 ASP B C 1
ATOM 3519 O O . ASP B 1 136 ? -10.844 4.789 26.797 1 95 136 ASP B O 1
ATOM 3523 N N . VAL B 1 137 ? -10.305 5.973 25.031 1 94.25 137 VAL B N 1
ATOM 3524 C CA . VAL B 1 137 ? -11.273 5.316 24.156 1 94.25 137 VAL B CA 1
ATOM 3525 C C . VAL B 1 137 ? -10.57 4.238 23.328 1 94.25 137 VAL B C 1
ATOM 3527 O O . VAL B 1 137 ? -9.664 4.539 22.547 1 94.25 137 VAL B O 1
ATOM 3530 N N . LYS B 1 138 ? -10.984 3.035 23.406 1 94.69 138 LYS B N 1
ATOM 3531 C CA . LYS B 1 138 ? -10.289 1.888 22.828 1 94.69 138 LYS B CA 1
ATOM 3532 C C . LYS B 1 138 ? -10 2.102 21.344 1 94.69 138 LYS B C 1
ATOM 3534 O O . LYS B 1 138 ? -8.859 1.983 20.906 1 94.69 138 LYS B O 1
ATOM 3539 N N . ARG B 1 139 ? -10.992 2.402 20.625 1 93.38 139 ARG B N 1
ATOM 3540 C CA . ARG B 1 139 ? -10.859 2.574 19.188 1 93.38 139 ARG B CA 1
ATOM 3541 C C . ARG B 1 139 ? -9.875 3.689 18.859 1 93.38 139 ARG B C 1
ATOM 3543 O O . ARG B 1 139 ? -9.062 3.559 17.938 1 93.38 139 ARG B O 1
ATOM 3550 N N . GLU B 1 140 ? -9.93 4.762 19.594 1 95.31 140 GLU B N 1
ATOM 3551 C CA . GLU B 1 140 ? -9.047 5.902 19.375 1 95.31 140 GLU B CA 1
ATOM 3552 C C . GLU B 1 140 ? -7.629 5.598 19.844 1 95.31 140 GLU B C 1
ATOM 3554 O O . GLU B 1 140 ? -6.656 6.035 19.203 1 95.31 140 GLU B O 1
ATOM 3559 N N . ARG B 1 141 ? -7.621 4.828 20.859 1 96.75 141 ARG B N 1
ATOM 3560 C CA . ARG B 1 141 ? -6.32 4.359 21.328 1 96.75 141 ARG B CA 1
ATOM 3561 C C . ARG B 1 141 ? -5.629 3.516 20.25 1 96.75 141 ARG B C 1
ATOM 3563 O O . ARG B 1 141 ? -4.418 3.629 20.047 1 96.75 141 ARG B O 1
ATOM 3570 N N . ASP B 1 142 ? -6.406 2.672 19.562 1 96.5 142 ASP B N 1
ATOM 3571 C CA . ASP B 1 142 ? -5.855 1.843 18.484 1 96.5 142 ASP B CA 1
ATOM 3572 C C . ASP B 1 142 ? -5.316 2.703 17.344 1 96.5 142 ASP B C 1
ATOM 3574 O O . ASP B 1 142 ? -4.289 2.381 16.75 1 96.5 142 ASP B O 1
ATOM 3578 N N . VAL B 1 143 ? -5.992 3.773 17.094 1 97.06 143 VAL B N 1
ATOM 3579 C CA . VAL B 1 143 ? -5.512 4.715 16.094 1 97.06 143 VAL B CA 1
ATOM 3580 C C . VAL B 1 143 ? -4.176 5.305 16.531 1 97.06 143 VAL B C 1
ATOM 3582 O O . VAL B 1 143 ? -3.209 5.309 15.758 1 97.06 143 VAL B O 1
ATOM 3585 N N . ILE B 1 144 ? -4.086 5.691 17.766 1 97.94 144 ILE B N 1
ATOM 3586 C CA . ILE B 1 144 ? -2.896 6.34 18.297 1 97.94 144 ILE B CA 1
ATOM 3587 C C . ILE B 1 144 ? -1.722 5.363 18.281 1 97.94 144 ILE B C 1
ATOM 3589 O O . ILE B 1 144 ? -0.599 5.746 17.938 1 97.94 144 ILE B O 1
ATOM 3593 N N . ILE B 1 145 ? -1.995 4.145 18.562 1 97.69 145 ILE B N 1
ATOM 3594 C CA . ILE B 1 145 ? -0.953 3.125 18.562 1 97.69 145 ILE B CA 1
ATOM 3595 C C . ILE B 1 145 ? -0.368 2.984 17.156 1 97.69 145 ILE B C 1
ATOM 3597 O O . ILE B 1 145 ? 0.853 2.936 16.984 1 97.69 145 ILE B O 1
ATOM 3601 N N . ASN B 1 146 ? -1.19 2.904 16.156 1 97.81 146 ASN B N 1
ATOM 3602 C CA . ASN B 1 146 ? -0.726 2.791 14.781 1 97.81 146 ASN B CA 1
ATOM 3603 C C . ASN B 1 146 ? 0.064 4.023 14.352 1 97.81 146 ASN B C 1
ATOM 3605 O O . ASN B 1 146 ? 1.09 3.908 13.68 1 97.81 146 ASN B O 1
ATOM 3609 N N . ILE B 1 147 ? -0.372 5.184 14.797 1 96.44 147 ILE B N 1
ATOM 3610 C CA . ILE B 1 147 ? 0.311 6.426 14.453 1 96.44 147 ILE B CA 1
ATOM 3611 C C . ILE B 1 147 ? 1.693 6.453 15.102 1 96.44 147 ILE B C 1
ATOM 3613 O O . ILE B 1 147 ? 2.674 6.852 14.469 1 96.44 147 ILE B O 1
ATOM 3617 N N . ARG B 1 148 ? 1.748 6.082 16.297 1 96.62 148 ARG B N 1
ATOM 3618 C CA . ARG B 1 148 ? 3.029 6.023 16.984 1 96.62 148 ARG B CA 1
ATOM 3619 C C . ARG B 1 148 ? 3.988 5.066 16.297 1 96.62 148 ARG B C 1
ATOM 3621 O O . ARG B 1 148 ? 5.168 5.379 16.109 1 96.62 148 ARG B O 1
ATOM 3628 N N . ARG B 1 149 ? 3.469 3.939 15.875 1 96.88 149 ARG B N 1
ATOM 3629 C CA . ARG B 1 149 ? 4.281 2.969 15.156 1 96.88 149 ARG B CA 1
ATOM 3630 C C . ARG B 1 149 ? 4.777 3.543 13.836 1 96.88 149 ARG B C 1
ATOM 3632 O O . ARG B 1 149 ? 5.914 3.293 13.43 1 96.88 149 ARG B O 1
ATOM 3639 N N . ALA B 1 150 ? 3.906 4.266 13.227 1 96.06 150 ALA B N 1
ATOM 3640 C CA . ALA B 1 150 ? 4.289 4.918 11.977 1 96.06 150 ALA B CA 1
ATOM 3641 C C . ALA B 1 150 ? 5.43 5.906 12.195 1 96.06 150 ALA B C 1
ATOM 3643 O O . ALA B 1 150 ? 6.402 5.926 11.438 1 96.06 150 ALA B O 1
ATOM 3644 N N . PHE B 1 151 ? 5.348 6.629 13.281 1 92.19 151 PHE B N 1
ATOM 3645 C CA . PHE B 1 151 ? 6.379 7.609 13.602 1 92.19 151 PHE B CA 1
ATOM 3646 C C . PHE B 1 151 ? 7.707 6.922 13.891 1 92.19 151 PHE B C 1
ATOM 3648 O O . PHE B 1 151 ? 8.758 7.359 13.422 1 92.19 151 PHE B O 1
ATOM 3655 N N . ILE B 1 152 ? 7.629 5.906 14.617 1 93 152 ILE B N 1
ATOM 3656 C CA . ILE B 1 152 ? 8.828 5.164 14.977 1 93 152 ILE B CA 1
ATOM 3657 C C . ILE B 1 152 ? 9.492 4.605 13.711 1 93 152 ILE B C 1
ATOM 3659 O O . ILE B 1 152 ? 10.711 4.691 13.555 1 93 152 ILE B O 1
ATOM 3663 N N . ALA B 1 153 ? 8.688 4.066 12.828 1 92.56 153 ALA B N 1
ATOM 3664 C CA . ALA B 1 153 ? 9.211 3.541 11.57 1 92.56 153 ALA B CA 1
ATOM 3665 C C . ALA B 1 153 ? 9.898 4.637 10.766 1 92.56 153 ALA B C 1
ATOM 3667 O O . ALA B 1 153 ? 10.984 4.422 10.219 1 92.56 153 ALA B O 1
ATOM 3668 N N . ALA B 1 154 ? 9.305 5.785 10.742 1 88.81 154 ALA B N 1
ATOM 3669 C CA . ALA B 1 154 ? 9.828 6.918 9.984 1 88.81 154 ALA B CA 1
ATOM 3670 C C . ALA B 1 154 ? 11.133 7.426 10.594 1 88.81 154 ALA B C 1
ATOM 3672 O O . ALA B 1 154 ? 12.023 7.891 9.875 1 88.81 154 ALA B O 1
ATOM 3673 N N . GLN B 1 155 ? 11.25 7.312 11.828 1 86.81 155 GLN B N 1
ATOM 3674 C CA . GLN B 1 155 ? 12.438 7.797 12.539 1 86.81 155 GLN B CA 1
ATOM 3675 C C . GLN B 1 155 ? 13.609 6.84 12.352 1 86.81 155 GLN B C 1
ATOM 3677 O O . GLN B 1 155 ? 14.742 7.277 12.133 1 86.81 155 GLN B O 1
ATOM 3682 N N . LYS B 1 156 ? 13.352 5.574 12.438 1 88.56 156 LYS B N 1
ATOM 3683 C CA . LYS B 1 156 ? 14.422 4.582 12.375 1 88.56 156 LYS B CA 1
ATOM 3684 C C . LYS B 1 156 ? 14.906 4.387 10.938 1 88.56 156 LYS B C 1
ATOM 3686 O O . LYS B 1 156 ? 16.078 4.098 10.711 1 88.56 156 LYS B O 1
ATOM 3691 N N . GLU B 1 157 ? 13.984 4.473 10.031 1 87.81 157 GLU B N 1
ATOM 3692 C CA . GLU B 1 157 ? 14.25 4.383 8.602 1 87.81 157 GLU B CA 1
ATOM 3693 C C . GLU B 1 157 ? 15 3.094 8.258 1 87.81 157 GLU B C 1
ATOM 3695 O O . GLU B 1 157 ? 15.961 3.113 7.488 1 87.81 157 GLU B O 1
ATOM 3700 N N . ILE B 1 158 ? 14.68 2.07 8.945 1 86.94 158 ILE B N 1
ATOM 3701 C CA . ILE B 1 158 ? 15.219 0.758 8.609 1 86.94 158 ILE B CA 1
ATOM 3702 C C . ILE B 1 158 ? 14.664 0.3 7.262 1 86.94 158 ILE B C 1
ATOM 3704 O O . ILE B 1 158 ? 13.547 0.669 6.883 1 86.94 158 ILE B O 1
ATOM 3708 N N . PHE B 1 159 ? 15.43 -0.504 6.555 1 88.62 159 PHE B N 1
ATOM 3709 C CA . PHE B 1 159 ? 14.992 -1.007 5.258 1 88.62 159 PHE B CA 1
ATOM 3710 C C . PHE B 1 159 ? 13.594 -1.6 5.355 1 88.62 159 PHE B C 1
ATOM 3712 O O . PHE B 1 159 ? 13.32 -2.428 6.23 1 88.62 159 PHE B O 1
ATOM 3719 N N . GLY B 1 160 ? 12.711 -1.087 4.52 1 91.81 160 GLY B N 1
ATOM 3720 C CA . GLY B 1 160 ? 11.32 -1.521 4.551 1 91.81 160 GLY B CA 1
ATOM 3721 C C . GLY B 1 160 ? 10.422 -0.581 5.328 1 91.81 160 GLY B C 1
ATOM 3722 O O . GLY B 1 160 ? 9.211 -0.795 5.406 1 91.81 160 GLY B O 1
ATOM 3723 N N . PHE B 1 161 ? 10.969 0.504 5.84 1 92.56 161 PHE B N 1
ATOM 3724 C CA . PHE B 1 161 ? 10.188 1.348 6.734 1 92.56 161 PHE B CA 1
ATOM 3725 C C . PHE B 1 161 ? 9.031 2.002 5.988 1 92.56 161 PHE B C 1
ATOM 3727 O O . PHE B 1 161 ? 7.996 2.311 6.586 1 92.56 161 PHE B O 1
ATOM 3734 N N . GLU B 1 162 ? 9.203 2.215 4.672 1 93.06 162 GLU B N 1
ATOM 3735 C CA . GLU B 1 162 ? 8.109 2.783 3.891 1 93.06 162 GLU B CA 1
ATOM 3736 C C . GLU B 1 162 ? 6.875 1.889 3.938 1 93.06 162 GLU B C 1
ATOM 3738 O O . GLU B 1 162 ? 5.742 2.381 3.971 1 93.06 162 GLU B O 1
ATOM 3743 N N . LEU B 1 163 ? 7.121 0.558 3.951 1 95.81 163 LEU B N 1
ATOM 3744 C CA . LEU B 1 163 ? 6.035 -0.407 4.059 1 95.81 163 LEU B CA 1
ATOM 3745 C C . LEU B 1 163 ? 5.379 -0.334 5.434 1 95.81 163 LEU B C 1
ATOM 3747 O O . LEU B 1 163 ? 4.152 -0.372 5.547 1 95.81 163 LEU B O 1
ATOM 3751 N N . ASP B 1 164 ? 6.242 -0.213 6.441 1 96.38 164 ASP B N 1
ATOM 3752 C CA . ASP B 1 164 ? 5.746 -0.103 7.809 1 96.38 164 ASP B CA 1
ATOM 3753 C C . ASP B 1 164 ? 4.902 1.159 7.988 1 96.38 164 ASP B C 1
ATOM 3755 O O . ASP B 1 164 ? 3.832 1.115 8.594 1 96.38 164 ASP B O 1
ATOM 3759 N N . LEU B 1 165 ? 5.449 2.207 7.469 1 95.56 165 LEU B N 1
ATOM 3760 C CA . LEU B 1 165 ? 4.773 3.498 7.566 1 95.56 165 LEU B CA 1
ATOM 3761 C C . LEU B 1 165 ? 3.414 3.453 6.879 1 95.56 165 LEU B C 1
ATOM 3763 O O . LEU B 1 165 ? 2.396 3.793 7.488 1 95.56 165 LEU B O 1
ATOM 3767 N N . ARG B 1 166 ? 3.35 3.006 5.633 1 95.62 166 ARG B N 1
ATOM 3768 C CA . ARG B 1 166 ? 2.113 2.924 4.863 1 95.62 166 ARG B CA 1
ATOM 3769 C C . ARG B 1 166 ? 1.096 2.025 5.559 1 95.62 166 ARG B C 1
ATOM 3771 O O . ARG B 1 166 ? -0.096 2.34 5.598 1 95.62 166 ARG B O 1
ATOM 3778 N N . TYR B 1 167 ? 1.584 0.961 6.105 1 97.31 167 TYR B N 1
ATOM 3779 C CA . TYR B 1 167 ? 0.716 -0.012 6.758 1 97.31 167 TYR B CA 1
ATOM 3780 C C . TYR B 1 167 ? 0.064 0.586 8 1 97.31 167 TYR B C 1
ATOM 3782 O O . TYR B 1 167 ? -1.155 0.512 8.164 1 97.31 167 TYR B O 1
ATOM 3790 N N . ASN B 1 168 ? 0.878 1.172 8.852 1 97.81 168 ASN B N 1
ATOM 3791 C CA . ASN B 1 168 ? 0.364 1.696 10.109 1 97.81 168 ASN B CA 1
ATOM 3792 C C . ASN B 1 168 ? -0.592 2.863 9.883 1 97.81 168 ASN B C 1
ATOM 3794 O O . ASN B 1 168 ? -1.619 2.971 10.555 1 97.81 168 ASN B O 1
ATOM 3798 N N . ILE B 1 169 ? -0.299 3.725 8.93 1 97.25 169 ILE B N 1
ATOM 3799 C CA . ILE B 1 169 ? -1.21 4.812 8.586 1 97.25 169 ILE B CA 1
ATOM 3800 C C . ILE B 1 169 ? -2.504 4.238 8.016 1 97.25 169 ILE B C 1
ATOM 3802 O O . ILE B 1 169 ? -3.598 4.688 8.359 1 97.25 169 ILE B O 1
ATOM 3806 N N . GLY B 1 170 ? -2.355 3.225 7.156 1 96.81 170 GLY B N 1
ATOM 3807 C CA . GLY B 1 170 ? -3.521 2.562 6.594 1 96.81 170 GLY B CA 1
ATOM 3808 C C . GLY B 1 170 ? -4.43 1.957 7.648 1 96.81 170 GLY B C 1
ATOM 3809 O O . GLY B 1 170 ? -5.652 2.08 7.566 1 96.81 170 GLY B O 1
ATOM 3810 N N . LYS B 1 171 ? -3.846 1.334 8.625 1 97 171 LYS B N 1
ATOM 3811 C CA . LYS B 1 171 ? -4.621 0.737 9.711 1 97 171 LYS B CA 1
ATOM 3812 C C . LYS B 1 171 ? -5.348 1.807 10.516 1 97 171 LYS B C 1
ATOM 3814 O O . LYS B 1 171 ? -6.504 1.622 10.906 1 97 171 LYS B O 1
ATOM 3819 N N . ALA B 1 172 ? -4.664 2.926 10.789 1 96.69 172 ALA B N 1
ATOM 3820 C CA . ALA B 1 172 ? -5.289 4.035 11.5 1 96.69 172 ALA B CA 1
ATOM 3821 C C . ALA B 1 172 ? -6.504 4.559 10.75 1 96.69 172 ALA B C 1
ATOM 3823 O O . ALA B 1 172 ? -7.566 4.773 11.336 1 96.69 172 ALA B O 1
ATOM 3824 N N . LEU B 1 173 ? -6.379 4.715 9.445 1 95.31 173 LEU B N 1
ATOM 3825 C CA . LEU B 1 173 ? -7.473 5.203 8.617 1 95.31 173 LEU B CA 1
ATOM 3826 C C . LEU B 1 173 ? -8.633 4.211 8.609 1 95.31 173 LEU B C 1
ATOM 3828 O O . LEU B 1 173 ? -9.797 4.613 8.633 1 95.31 173 LEU B O 1
ATOM 3832 N N . ALA B 1 174 ? -8.273 2.961 8.555 1 94.75 174 ALA B N 1
ATOM 3833 C CA . ALA B 1 174 ? -9.305 1.928 8.531 1 94.75 174 ALA B CA 1
ATOM 3834 C C . ALA B 1 174 ? -10.172 1.99 9.789 1 94.75 174 ALA B C 1
ATOM 3836 O O . ALA B 1 174 ? -11.398 1.868 9.711 1 94.75 174 ALA B O 1
ATOM 3837 N N . ILE B 1 175 ? -9.555 2.201 10.891 1 94.19 175 ILE B N 1
ATOM 3838 C CA . ILE B 1 175 ? -10.289 2.305 12.148 1 94.19 175 ILE B CA 1
ATOM 3839 C C . ILE B 1 175 ? -11.203 3.527 12.117 1 94.19 175 ILE B C 1
ATOM 3841 O O . ILE B 1 175 ? -12.367 3.451 12.508 1 94.19 175 ILE B O 1
ATOM 3845 N N . LEU B 1 176 ? -10.703 4.684 11.578 1 92.31 176 LEU B N 1
ATOM 3846 C CA . LEU B 1 176 ? -11.469 5.922 11.516 1 92.31 176 LEU B CA 1
ATOM 3847 C C . LEU B 1 176 ? -12.633 5.793 10.539 1 92.31 176 LEU B C 1
ATOM 3849 O O . LEU B 1 176 ? -13.703 6.359 10.766 1 92.31 176 LEU B O 1
ATOM 3853 N N . SER B 1 177 ? -12.391 5.043 9.438 1 87.75 177 SER B N 1
ATOM 3854 C CA . SER B 1 177 ? -13.383 4.93 8.375 1 87.75 177 SER B CA 1
ATOM 3855 C C . SER B 1 177 ? -14.578 4.086 8.82 1 87.75 177 SER B C 1
ATOM 3857 O O . SER B 1 177 ? -15.672 4.215 8.273 1 87.75 177 SER B O 1
ATOM 3859 N N . ASP B 1 178 ? -14.383 3.139 9.617 1 78.5 178 ASP B N 1
ATOM 3860 C CA . ASP B 1 178 ? -15.43 2.227 10.07 1 78.5 178 ASP B CA 1
ATOM 3861 C C . ASP B 1 178 ? -16.469 2.959 10.914 1 78.5 178 ASP B C 1
ATOM 3863 O O . ASP B 1 178 ? -17.609 2.514 11.023 1 78.5 178 ASP B O 1
ATOM 3867 N N . HIS B 1 179 ? -16.172 4.121 11.453 1 66.62 179 HIS B N 1
ATOM 3868 C CA . HIS B 1 179 ? -17.156 4.91 12.188 1 66.62 179 HIS B CA 1
ATOM 3869 C C . HIS B 1 179 ? -16.953 6.402 11.938 1 66.62 179 HIS B C 1
ATOM 3871 O O . HIS B 1 179 ? -16.438 7.113 12.805 1 66.62 179 HIS B O 1
ATOM 3877 N N . PRO B 1 180 ? -17.344 6.734 10.719 1 54.38 180 PRO B N 1
ATOM 3878 C CA . PRO B 1 180 ? -17.109 8.172 10.531 1 54.38 180 PRO B CA 1
ATOM 3879 C C . PRO B 1 180 ? -17.906 9.031 11.5 1 54.38 180 PRO B C 1
ATOM 3881 O O . PRO B 1 180 ? -19.109 8.797 11.695 1 54.38 180 PRO B O 1
ATOM 3884 N N . THR B 1 181 ? -17.422 9.164 12.664 1 54.88 181 THR B N 1
ATOM 3885 C CA . THR B 1 181 ? -18.141 10.078 13.539 1 54.88 181 THR B CA 1
ATOM 3886 C C . THR B 1 181 ? -18.219 11.469 12.922 1 54.88 181 THR B C 1
ATOM 3888 O O . THR B 1 181 ? -17.219 12.023 12.477 1 54.88 181 THR B O 1
ATOM 3891 N N . ALA B 1 182 ? -19.422 11.727 12.328 1 49.69 182 ALA B N 1
ATOM 3892 C CA . ALA B 1 182 ? -19.812 12.977 11.672 1 49.69 182 ALA B CA 1
ATOM 3893 C C . ALA B 1 182 ? -19.438 14.188 12.531 1 49.69 182 ALA B C 1
ATOM 3895 O O . ALA B 1 182 ? -19.734 14.211 13.734 1 49.69 182 ALA B O 1
ATOM 3896 N N . SER B 1 183 ? -18.266 14.711 12.383 1 51.28 183 SER B N 1
ATOM 3897 C CA . SER B 1 183 ? -18.312 16.078 12.875 1 51.28 183 SER B CA 1
ATOM 3898 C C . SER B 1 183 ? -19.344 16.922 12.109 1 51.28 183 SER B C 1
ATOM 3900 O O . SER B 1 183 ? -19.641 16.625 10.953 1 51.28 183 SER B O 1
ATOM 3902 N N . ARG B 1 184 ? -20.281 17.469 12.727 1 52.28 184 ARG B N 1
ATOM 3903 C CA . ARG B 1 184 ? -21.391 18.25 12.195 1 52.28 184 ARG B CA 1
ATOM 3904 C C . ARG B 1 184 ? -20.891 19.406 11.344 1 52.28 184 ARG B C 1
ATOM 3906 O O . ARG B 1 184 ? -21.688 20.156 10.781 1 52.28 184 ARG B O 1
ATOM 3913 N N . ILE B 1 185 ? -19.672 19.781 11.43 1 48.81 185 ILE B N 1
ATOM 3914 C CA . ILE B 1 185 ? -19.406 21 10.68 1 48.81 185 ILE B CA 1
ATOM 3915 C C . ILE B 1 185 ? -18.734 20.656 9.359 1 48.81 185 ILE B C 1
ATOM 3917 O O . ILE B 1 185 ? -17.641 20.078 9.344 1 48.81 185 ILE B O 1
ATOM 3921 N N . GLY B 1 186 ? -19.5 20.906 8.312 1 57.19 186 GLY B N 1
ATOM 3922 C CA . GLY B 1 186 ? -19 20.688 6.961 1 57.19 186 GLY B CA 1
ATOM 3923 C C . GLY B 1 186 ? -17.828 21.594 6.605 1 57.19 186 GLY B C 1
ATOM 3924 O O . GLY B 1 186 ? -17.859 22.797 6.891 1 57.19 186 GLY B O 1
ATOM 3925 N N . TYR B 1 187 ? -16.656 21.156 6.266 1 56.28 187 TYR B N 1
ATOM 3926 C CA . TYR B 1 187 ? -15.477 21.953 5.957 1 56.28 187 TYR B CA 1
ATOM 3927 C C . TYR B 1 187 ? -15.484 22.406 4.5 1 56.28 187 TYR B C 1
ATOM 3929 O O . TYR B 1 187 ? -14.547 23.062 4.039 1 56.28 187 TYR B O 1
ATOM 3937 N N . THR B 1 188 ? -16.469 22.062 3.811 1 61 188 THR B N 1
ATOM 3938 C CA . THR B 1 188 ? -16.562 22.5 2.418 1 61 188 THR B CA 1
ATOM 3939 C C . THR B 1 188 ? -17.703 23.5 2.236 1 61 188 THR B C 1
ATOM 3941 O O . THR B 1 188 ? -18.25 23.641 1.139 1 61 188 THR B O 1
ATOM 3944 N N . THR B 1 189 ? -17.891 24.203 3.244 1 72.31 189 THR B N 1
ATOM 3945 C CA . THR B 1 189 ? -18.906 25.234 3.1 1 72.31 189 THR B CA 1
ATOM 3946 C C . THR B 1 189 ? -18.359 26.422 2.312 1 72.31 189 THR B C 1
ATOM 3948 O O . THR B 1 189 ? -17.156 26.641 2.248 1 72.31 189 THR B O 1
ATOM 3951 N N . PRO B 1 190 ? -19.188 27.078 1.63 1 80.12 190 PRO B N 1
ATOM 3952 C CA . PRO B 1 190 ? -18.75 28.281 0.926 1 80.12 190 PRO B CA 1
ATOM 3953 C C . PRO B 1 190 ? -17.922 29.219 1.812 1 80.12 190 PRO B C 1
ATOM 3955 O O . PRO B 1 190 ? -16.953 29.828 1.349 1 80.12 190 PRO B O 1
ATOM 3958 N N . GLN B 1 191 ? -18.297 29.297 2.994 1 82.5 191 GLN B N 1
ATOM 3959 C CA . GLN B 1 191 ? -17.594 30.156 3.93 1 82.5 191 GLN B CA 1
ATOM 3960 C C . GLN B 1 191 ? -16.141 29.703 4.117 1 82.5 191 GLN B C 1
ATOM 3962 O O . GLN B 1 191 ? -15.227 30.516 4.129 1 82.5 191 GLN B O 1
ATOM 3967 N N . MET B 1 192 ? -16.031 28.438 4.184 1 82.62 192 MET B N 1
ATOM 3968 C CA . MET B 1 192 ? -14.695 27.891 4.387 1 82.62 192 MET B CA 1
ATOM 3969 C C . MET B 1 192 ? -13.828 28.109 3.152 1 82.62 192 MET B C 1
ATOM 3971 O O . MET B 1 192 ? -12.648 28.453 3.271 1 82.62 192 MET B O 1
ATOM 3975 N N . GLU B 1 193 ? -14.398 27.953 2.068 1 85.12 193 GLU B N 1
ATOM 3976 C CA . GLU B 1 193 ? -13.648 28.188 0.834 1 85.12 193 GLU B CA 1
ATOM 3977 C C . GLU B 1 193 ? -13.234 29.641 0.708 1 85.12 193 GLU B C 1
ATOM 3979 O O . GLU B 1 193 ? -12.117 29.938 0.271 1 85.12 193 GLU B O 1
ATOM 3984 N N . ARG B 1 194 ? -14.078 30.5 1.083 1 89 194 ARG B N 1
ATOM 3985 C CA . ARG B 1 194 ? -13.789 31.922 1.034 1 89 194 ARG B CA 1
ATOM 3986 C C . ARG B 1 194 ? -12.656 32.281 1.986 1 89 194 ARG B C 1
ATOM 3988 O O . ARG B 1 194 ? -11.758 33.031 1.627 1 89 194 ARG B O 1
ATOM 3995 N N . ILE B 1 195 ? -12.742 31.719 3.172 1 89.44 195 ILE B N 1
ATOM 3996 C CA . ILE B 1 195 ? -11.727 32.031 4.168 1 89.44 195 ILE B CA 1
ATOM 3997 C C . ILE B 1 195 ? -10.367 31.516 3.711 1 89.44 195 ILE B C 1
ATOM 3999 O O . ILE B 1 195 ? -9.336 32.156 3.941 1 89.44 195 ILE B O 1
ATOM 4003 N N . LYS B 1 196 ? -10.359 30.391 3.129 1 86.81 196 LYS B N 1
ATOM 4004 C CA . LYS B 1 196 ? -9.109 29.828 2.623 1 86.81 196 LYS B CA 1
ATOM 4005 C C . LYS B 1 196 ? -8.469 30.75 1.588 1 86.81 196 LYS B C 1
ATOM 4007 O O . LYS B 1 196 ? -7.262 30.984 1.614 1 86.81 196 LYS B O 1
ATOM 4012 N N . LEU B 1 197 ? -9.273 31.266 0.734 1 89 197 LEU B N 1
ATOM 4013 C CA . LEU B 1 197 ? -8.789 32.188 -0.28 1 89 197 LEU B CA 1
ATOM 4014 C C . LEU B 1 197 ? -8.18 33.438 0.367 1 89 197 LEU B C 1
ATOM 4016 O O . LEU B 1 197 ? -7.113 33.906 -0.043 1 89 197 LEU B O 1
ATOM 4020 N N . MET B 1 198 ? -8.859 33.938 1.354 1 91.81 198 MET B N 1
ATOM 4021 C CA . MET B 1 198 ? -8.398 35.125 2.018 1 91.81 198 MET B CA 1
ATOM 4022 C C . MET B 1 198 ? -7.133 34.875 2.826 1 91.81 198 MET B C 1
ATOM 4024 O O . MET B 1 198 ? -6.195 35.688 2.797 1 91.81 198 MET B O 1
ATOM 4028 N N . VAL B 1 199 ? -7.141 33.781 3.525 1 90.12 199 VAL B N 1
ATOM 4029 C CA . VAL B 1 199 ? -5.973 33.406 4.312 1 90.12 199 VAL B CA 1
ATOM 4030 C C . VAL B 1 199 ? -4.77 33.188 3.391 1 90.12 199 VAL B C 1
ATOM 4032 O O . VAL B 1 199 ? -3.67 33.656 3.688 1 90.12 199 VAL B O 1
ATOM 4035 N N . ASP B 1 200 ? -5.02 32.562 2.264 1 89.06 200 ASP B N 1
ATOM 4036 C CA . ASP B 1 200 ? -3.953 32.344 1.291 1 89.06 200 ASP B CA 1
ATOM 4037 C C . ASP B 1 200 ? -3.383 33.656 0.794 1 89.06 200 ASP B C 1
ATOM 4039 O O . ASP B 1 200 ? -2.168 33.812 0.645 1 89.06 200 ASP B O 1
ATOM 4043 N N . TYR B 1 201 ? -4.199 34.531 0.528 1 90.81 201 TYR B N 1
ATOM 4044 C CA . TYR B 1 201 ? -3.766 35.875 0.073 1 90.81 201 TYR B CA 1
ATOM 4045 C C . TYR B 1 201 ? -2.912 36.562 1.131 1 90.81 201 TYR B C 1
ATOM 4047 O O . TYR B 1 201 ? -1.849 37.094 0.822 1 90.81 201 TYR B O 1
ATOM 4055 N N . ILE B 1 202 ? -3.365 36.5 2.359 1 91.38 202 ILE B N 1
ATOM 4056 C CA . ILE B 1 202 ? -2.633 37.125 3.455 1 91.38 202 ILE B CA 1
ATOM 4057 C C . ILE B 1 202 ? -1.246 36.5 3.572 1 91.38 202 ILE B C 1
ATOM 4059 O O . ILE B 1 202 ? -0.241 37.219 3.666 1 91.38 202 ILE B O 1
ATOM 4063 N N . HIS B 1 203 ? -1.235 35.219 3.527 1 90.19 203 HIS B N 1
ATOM 4064 C CA . HIS B 1 203 ? 0.019 34.5 3.725 1 90.19 203 HIS B CA 1
ATOM 4065 C C . HIS B 1 203 ? 1 34.781 2.592 1 90.19 203 HIS B C 1
ATOM 4067 O O . HIS B 1 203 ? 2.215 34.781 2.803 1 90.19 203 HIS B O 1
ATOM 4073 N N . GLY B 1 204 ? 0.457 35.062 1.501 1 87.12 204 GLY B N 1
ATOM 4074 C CA . GLY B 1 204 ? 1.301 35.344 0.35 1 87.12 204 GLY B CA 1
ATOM 4075 C C . GLY B 1 204 ? 1.69 36.812 0.236 1 87.12 204 GLY B C 1
ATOM 4076 O O . GLY B 1 204 ? 2.621 37.156 -0.495 1 87.12 204 GLY B O 1
ATOM 4077 N N . HIS B 1 205 ? 1.022 37.688 1.009 1 91.31 205 HIS B N 1
ATOM 4078 C CA . HIS B 1 205 ? 1.215 39.125 0.815 1 91.31 205 HIS B CA 1
ATOM 4079 C C . HIS B 1 205 ? 1.367 39.844 2.15 1 91.31 205 HIS B C 1
ATOM 4081 O O . HIS B 1 205 ? 1.114 41.031 2.244 1 91.31 205 HIS B O 1
ATOM 4087 N N . TYR B 1 206 ? 1.697 39.188 3.178 1 91.88 206 TYR B N 1
ATOM 4088 C CA . TYR B 1 206 ? 1.672 39.719 4.531 1 91.88 206 TYR B CA 1
ATOM 4089 C C . TYR B 1 206 ? 2.582 40.938 4.648 1 91.88 206 TYR B C 1
ATOM 4091 O O . TYR B 1 206 ? 2.389 41.781 5.523 1 91.88 206 TYR B O 1
ATOM 4099 N N . GLY B 1 207 ? 3.57 41.031 3.871 1 92.44 207 GLY B N 1
ATOM 4100 C CA . GLY B 1 207 ? 4.508 42.156 3.924 1 92.44 207 GLY B CA 1
ATOM 4101 C C . GLY B 1 207 ? 3.963 43.406 3.291 1 92.44 207 GLY B C 1
ATOM 4102 O O . GLY B 1 207 ? 4.504 44.5 3.506 1 92.44 207 GLY B O 1
ATOM 4103 N N . ASP B 1 208 ? 2.936 43.312 2.5 1 92.56 208 ASP B N 1
ATOM 4104 C CA . ASP B 1 208 ? 2.34 44.438 1.776 1 92.56 208 ASP B CA 1
ATOM 4105 C C . ASP B 1 208 ? 1.203 45.062 2.578 1 92.56 208 ASP B C 1
ATOM 4107 O O . ASP B 1 208 ? 0.83 44.562 3.639 1 92.56 208 ASP B O 1
ATOM 4111 N N . GLN B 1 209 ? 0.797 46.25 2.098 1 93.62 209 GLN B N 1
ATOM 4112 C CA . GLN B 1 209 ? -0.442 46.781 2.643 1 93.62 209 GLN B CA 1
ATOM 4113 C C . GLN B 1 209 ? -1.652 46 2.146 1 93.62 209 GLN B C 1
ATOM 4115 O O . GLN B 1 209 ? -1.845 45.844 0.939 1 93.62 209 GLN B O 1
ATOM 4120 N N . ILE B 1 210 ? -2.383 45.406 3.078 1 94.75 210 ILE B N 1
ATOM 4121 C CA . ILE B 1 210 ? -3.568 44.625 2.756 1 94.75 210 ILE B CA 1
ATOM 4122 C C . ILE B 1 210 ? -4.805 45.281 3.375 1 94.75 210 ILE B C 1
ATOM 4124 O O . ILE B 1 210 ? -4.875 45.469 4.594 1 94.75 210 ILE B O 1
ATOM 4128 N N . SER B 1 211 ? -5.754 45.656 2.582 1 95.06 211 SER B N 1
ATOM 4129 C CA . SER B 1 211 ? -7.02 46.156 3.09 1 95.06 211 SER B CA 1
ATOM 4130 C C . SER B 1 211 ? -8.078 45.062 3.148 1 95.06 211 SER B C 1
ATOM 4132 O O . SER B 1 211 ? -7.93 44.031 2.521 1 95.06 211 SER B O 1
ATOM 4134 N N . VAL B 1 212 ? -9.094 45.344 3.914 1 95.44 212 VAL B N 1
ATOM 4135 C CA . VAL B 1 212 ? -10.211 44.406 3.971 1 95.44 212 VAL B CA 1
ATOM 4136 C C . VAL B 1 212 ? -10.859 44.312 2.594 1 95.44 212 VAL B C 1
ATOM 4138 O O . VAL B 1 212 ? -11.328 43.219 2.209 1 95.44 212 VAL B O 1
ATOM 4141 N N . GLU B 1 213 ? -10.812 45.375 1.91 1 95.12 213 GLU B N 1
ATOM 4142 C CA . GLU B 1 213 ? -11.336 45.406 0.548 1 95.12 213 GLU B CA 1
ATOM 4143 C C . GLU B 1 213 ? -10.562 44.438 -0.35 1 95.12 213 GLU B C 1
ATOM 4145 O O . GLU B 1 213 ? -11.156 43.719 -1.166 1 95.12 213 GLU B O 1
ATOM 4150 N N . ASP B 1 214 ? -9.266 44.469 -0.222 1 93.88 214 ASP B N 1
ATOM 4151 C CA . ASP B 1 214 ? -8.422 43.531 -0.972 1 93.88 214 ASP B CA 1
ATOM 4152 C C . ASP B 1 214 ? -8.812 42.094 -0.681 1 93.88 214 ASP B C 1
ATOM 4154 O O . ASP B 1 214 ? -8.922 41.281 -1.599 1 93.88 214 ASP B O 1
ATOM 4158 N N . LEU B 1 215 ? -9.008 41.781 0.578 1 95.12 215 LEU B N 1
ATOM 4159 C CA . LEU B 1 215 ? -9.344 40.438 1 1 95.12 215 LEU B CA 1
ATOM 4160 C C . LEU B 1 215 ? -10.711 40.031 0.467 1 95.12 215 LEU B C 1
ATOM 4162 O O . LEU B 1 215 ? -10.875 38.906 -0.065 1 95.12 215 LEU B O 1
ATOM 4166 N N . ALA B 1 216 ? -11.68 40.875 0.622 1 96 216 ALA B N 1
ATOM 4167 C CA . ALA B 1 216 ? -13.039 40.625 0.151 1 96 216 ALA B CA 1
ATOM 4168 C C . ALA B 1 216 ? -13.055 40.344 -1.351 1 96 216 ALA B C 1
ATOM 4170 O O . ALA B 1 216 ? -13.789 39.469 -1.821 1 96 216 ALA B O 1
ATOM 4171 N N . ALA B 1 217 ? -12.258 41.031 -2.039 1 94.94 217 ALA B N 1
ATOM 4172 C CA . ALA B 1 217 ? -12.172 40.875 -3.49 1 94.94 217 ALA B CA 1
ATOM 4173 C C . ALA B 1 217 ? -11.656 39.5 -3.861 1 94.94 217 ALA B C 1
ATOM 4175 O O . ALA B 1 217 ? -12.109 38.906 -4.848 1 94.94 217 ALA B O 1
ATOM 4176 N N . GLN B 1 218 ? -10.727 39 -3.068 1 91.44 218 GLN B N 1
ATOM 4177 C CA . GLN B 1 218 ? -10.188 37.688 -3.342 1 91.44 218 GLN B CA 1
ATOM 4178 C C . GLN B 1 218 ? -11.266 36.594 -3.232 1 91.44 218 GLN B C 1
ATOM 4180 O O . GLN B 1 218 ? -11.219 35.594 -3.945 1 91.44 218 GLN B O 1
ATOM 4185 N N . ALA B 1 219 ? -12.211 36.812 -2.371 1 93.19 219 ALA B N 1
ATOM 4186 C CA . ALA B 1 219 ? -13.242 35.812 -2.104 1 93.19 219 ALA B CA 1
ATOM 4187 C C . ALA B 1 219 ? -14.547 36.156 -2.814 1 93.19 219 ALA B C 1
ATOM 4189 O O . ALA B 1 219 ? -15.523 35.406 -2.742 1 93.19 219 ALA B O 1
ATOM 4190 N N . GLY B 1 220 ? -14.617 37.281 -3.479 1 94.31 220 GLY B N 1
ATOM 4191 C CA . GLY B 1 220 ? -15.805 37.688 -4.199 1 94.31 220 GLY B CA 1
ATOM 4192 C C . GLY B 1 220 ? -16.969 38.031 -3.287 1 94.31 220 GLY B C 1
ATOM 4193 O O . GLY B 1 220 ? -18.109 37.688 -3.566 1 94.31 220 GLY B O 1
ATOM 4194 N N . ILE B 1 221 ? -16.672 38.656 -2.156 1 95.12 221 ILE B N 1
ATOM 4195 C CA . ILE B 1 221 ? -17.703 38.969 -1.183 1 95.12 221 ILE B CA 1
ATOM 4196 C C . ILE B 1 221 ? -17.562 40.438 -0.737 1 95.12 221 ILE B C 1
ATOM 4198 O O . ILE B 1 221 ? -16.641 41.125 -1.177 1 95.12 221 ILE B O 1
ATOM 4202 N N . SER B 1 222 ? -18.469 40.875 0.102 1 96.06 222 SER B N 1
ATOM 4203 C CA . SER B 1 222 ? -18.391 42.219 0.653 1 96.06 222 SER B CA 1
ATOM 4204 C C . SER B 1 222 ? -17.422 42.281 1.83 1 96.06 222 SER B C 1
ATOM 4206 O O . SER B 1 222 ? -17.078 41.25 2.418 1 96.06 222 SER B O 1
ATOM 4208 N N . GLU B 1 223 ? -17 43.5 2.143 1 96.31 223 GLU B N 1
ATOM 4209 C CA . GLU B 1 223 ? -16.141 43.688 3.303 1 96.31 223 GLU B CA 1
ATOM 4210 C C . GLU B 1 223 ? -16.812 43.219 4.582 1 96.31 223 GLU B C 1
ATOM 4212 O O . GLU B 1 223 ? -16.156 42.656 5.473 1 96.31 223 GLU B O 1
ATOM 4217 N N . ARG B 1 224 ? -18.109 43.469 4.578 1 95.75 224 ARG B N 1
ATOM 4218 C CA . ARG B 1 224 ? -18.875 43.031 5.742 1 95.75 224 ARG B CA 1
ATOM 4219 C C . ARG B 1 224 ? -18.844 41.531 5.891 1 95.75 224 ARG B C 1
ATOM 4221 O O . ARG B 1 224 ? -18.656 41 6.996 1 95.75 224 ARG B O 1
ATOM 4228 N N . GLU B 1 225 ? -19.016 40.875 4.797 1 94.44 225 GLU B N 1
ATOM 4229 C CA . GLU B 1 225 ? -19 39.406 4.809 1 94.44 225 GLU B CA 1
ATOM 4230 C C . GLU B 1 225 ? -17.609 38.906 5.148 1 94.44 225 GLU B C 1
ATOM 4232 O O . GLU B 1 225 ? -17.469 37.875 5.812 1 94.44 225 GLU B O 1
ATOM 4237 N N . ALA B 1 226 ? -16.578 39.531 4.668 1 95.44 226 ALA B N 1
ATOM 4238 C CA . ALA B 1 226 ? -15.211 39.156 5.016 1 95.44 226 ALA B CA 1
ATOM 4239 C C . ALA B 1 226 ? -14.977 39.281 6.52 1 95.44 226 ALA B C 1
ATOM 4241 O O . ALA B 1 226 ? -14.398 38.375 7.129 1 95.44 226 ALA B O 1
ATOM 4242 N N . GLN B 1 227 ? -15.469 40.312 7.062 1 95.12 227 GLN B N 1
ATOM 4243 C CA . GLN B 1 227 ? -15.352 40.531 8.5 1 95.12 227 GLN B CA 1
ATOM 4244 C C . GLN B 1 227 ? -16.047 39.406 9.266 1 95.12 227 GLN B C 1
ATOM 4246 O O . GLN B 1 227 ? -15.508 38.875 10.242 1 95.12 227 GLN B O 1
ATOM 4251 N N . ARG B 1 228 ? -17.172 39.062 8.789 1 93.06 228 ARG B N 1
ATOM 4252 C CA . ARG B 1 228 ? -17.953 38 9.438 1 93.06 228 ARG B CA 1
ATOM 4253 C C . ARG B 1 228 ? -17.266 36.656 9.352 1 93.06 228 ARG B C 1
ATOM 4255 O O . ARG B 1 228 ? -17.25 35.906 10.312 1 93.06 228 ARG B O 1
ATOM 4262 N N . CYS B 1 229 ? -16.703 36.406 8.203 1 90.62 229 CYS B N 1
ATOM 4263 C CA . CYS B 1 229 ? -15.984 35.156 8 1 90.62 229 CYS B CA 1
ATOM 4264 C C . CYS B 1 229 ? -14.844 35 9 1 90.62 229 CYS B C 1
ATOM 4266 O O . CYS B 1 229 ? -14.727 33.969 9.664 1 90.62 229 CYS B O 1
ATOM 4268 N N . PHE B 1 230 ? -14.039 36.031 9.148 1 92.38 230 PHE B N 1
ATOM 4269 C CA . PHE B 1 230 ? -12.891 36 10.047 1 92.38 230 PHE B CA 1
ATOM 4270 C C . PHE B 1 230 ? -13.344 35.906 11.5 1 92.38 230 PHE B C 1
ATOM 4272 O O . PHE B 1 230 ? -12.781 35.125 12.281 1 92.38 230 PHE B O 1
ATOM 4279 N N . GLN B 1 231 ? -14.359 36.562 11.805 1 91.25 231 GLN B N 1
ATOM 4280 C CA . GLN B 1 231 ? -14.867 36.562 13.172 1 91.25 231 GLN B CA 1
ATOM 4281 C C . GLN B 1 231 ? -15.438 35.188 13.523 1 91.25 231 GLN B C 1
ATOM 4283 O O . GLN B 1 231 ? -15.188 34.656 14.602 1 91.25 231 GLN B O 1
ATOM 4288 N N . SER B 1 232 ? -16.203 34.719 12.625 1 86.06 232 SER B N 1
ATOM 4289 C CA . SER B 1 232 ? -16.891 33.438 12.867 1 86.06 232 SER B CA 1
ATOM 4290 C C . SER B 1 232 ? -15.891 32.281 12.977 1 86.06 232 SER B C 1
ATOM 4292 O O . SER B 1 232 ? -16.062 31.375 13.781 1 86.06 232 SER B O 1
ATOM 4294 N N . ILE B 1 233 ? -14.812 32.406 12.219 1 83 233 ILE B N 1
ATOM 4295 C CA . ILE B 1 233 ? -13.922 31.266 12.094 1 83 233 ILE B CA 1
ATOM 4296 C C . ILE B 1 233 ? -12.742 31.422 13.055 1 83 233 ILE B C 1
ATOM 4298 O O . ILE B 1 233 ? -12.344 30.453 13.719 1 83 233 ILE B O 1
ATOM 4302 N N . PHE B 1 234 ? -12.227 32.656 13.188 1 87.12 234 PHE B N 1
ATOM 4303 C CA . PHE B 1 234 ? -10.984 32.844 13.93 1 87.12 234 PHE B CA 1
ATOM 4304 C C . PHE B 1 234 ? -11.234 33.656 15.203 1 87.12 234 PHE B C 1
ATOM 4306 O O . PHE B 1 234 ? -10.336 33.812 16.047 1 87.12 234 PHE B O 1
ATOM 4313 N N . ASN B 1 235 ? -12.438 34.188 15.383 1 88 235 ASN B N 1
ATOM 4314 C CA . ASN B 1 235 ? -12.797 35.062 16.484 1 88 235 ASN B CA 1
ATOM 4315 C C . ASN B 1 235 ? -11.898 36.312 16.531 1 88 235 ASN B C 1
ATOM 4317 O O . ASN B 1 235 ? -11.453 36.719 17.594 1 88 235 ASN B O 1
ATOM 4321 N N . MET B 1 236 ? -11.602 36.75 15.32 1 89.69 236 MET B N 1
ATOM 4322 C CA . MET B 1 236 ? -10.836 38 15.164 1 89.69 236 MET B CA 1
ATOM 4323 C C . MET B 1 236 ? -11.18 38.688 13.852 1 89.69 236 MET B C 1
ATOM 4325 O O . MET B 1 236 ? -11.703 38.062 12.93 1 89.69 236 MET B O 1
ATOM 4329 N N . SER B 1 237 ? -10.859 39.906 13.734 1 94.19 237 SER B N 1
ATOM 4330 C CA . SER B 1 237 ? -11.062 40.656 12.492 1 94.19 237 SER B CA 1
ATOM 4331 C C . SER B 1 237 ? -9.969 40.344 11.477 1 94.19 237 SER B C 1
ATOM 4333 O O . SER B 1 237 ? -8.906 39.844 11.836 1 94.19 237 SER B O 1
ATOM 4335 N N . PRO B 1 238 ? -10.25 40.719 10.203 1 95.62 238 PRO B N 1
ATOM 4336 C CA . PRO B 1 238 ? -9.203 40.531 9.188 1 95.62 238 PRO B CA 1
ATOM 4337 C C . PRO B 1 238 ? -7.918 41.281 9.539 1 95.62 238 PRO B C 1
ATOM 4339 O O . PRO B 1 238 ? -6.82 40.75 9.375 1 95.62 238 PRO B O 1
ATOM 4342 N N . ARG B 1 239 ? -8.055 42.438 10.07 1 94.44 239 ARG B N 1
ATOM 4343 C CA . ARG B 1 239 ? -6.895 43.25 10.422 1 94.44 239 ARG B CA 1
ATOM 4344 C C . ARG B 1 239 ? -6.074 42.562 11.523 1 94.44 239 ARG B C 1
ATOM 4346 O O . ARG B 1 239 ? -4.844 42.531 11.461 1 94.44 239 ARG B O 1
ATOM 4353 N N . GLN B 1 240 ? -6.797 42.125 12.523 1 93.25 240 GLN B N 1
ATOM 4354 C CA . GLN B 1 240 ? -6.133 41.406 13.617 1 93.25 240 GLN B CA 1
ATOM 4355 C C . GLN B 1 240 ? -5.406 40.188 13.109 1 93.25 240 GLN B C 1
ATOM 4357 O O . GLN B 1 240 ? -4.285 39.875 13.539 1 93.25 240 GLN B O 1
ATOM 4362 N N . TYR B 1 241 ? -6.086 39.438 12.219 1 93.44 241 TYR B N 1
ATOM 4363 C CA . TYR B 1 241 ? -5.48 38.25 11.656 1 93.44 241 TYR B CA 1
ATOM 4364 C C . TYR B 1 241 ? -4.184 38.562 10.93 1 93.44 241 TYR B C 1
ATOM 4366 O O . TYR B 1 241 ? -3.172 37.875 11.102 1 93.44 241 TYR B O 1
ATOM 4374 N N . ILE B 1 242 ? -4.207 39.562 10.125 1 94.25 242 ILE B N 1
ATOM 4375 C CA . ILE B 1 242 ? -3.043 40 9.352 1 94.25 242 ILE B CA 1
ATOM 4376 C C . ILE B 1 242 ? -1.896 40.344 10.297 1 94.25 242 ILE B C 1
ATOM 4378 O O . ILE B 1 242 ? -0.762 39.906 10.102 1 94.25 242 ILE B O 1
ATOM 4382 N N . GLN B 1 243 ? -2.205 41.062 11.289 1 93.56 243 GLN B N 1
ATOM 4383 C CA . GLN B 1 243 ? -1.189 41.5 12.25 1 93.56 243 GLN B CA 1
ATOM 4384 C C . GLN B 1 243 ? -0.567 40.281 12.953 1 93.56 243 GLN B C 1
ATOM 4386 O O . GLN B 1 243 ? 0.655 40.219 13.102 1 93.56 243 GLN B O 1
ATOM 4391 N N . ASN B 1 244 ? -1.461 39.469 13.406 1 91.44 244 ASN B N 1
ATOM 4392 C CA . ASN B 1 244 ? -0.978 38.25 14.086 1 91.44 244 ASN B CA 1
ATOM 4393 C C . ASN B 1 244 ? -0.063 37.438 13.188 1 91.44 244 ASN B C 1
ATOM 4395 O O . ASN B 1 244 ? 0.976 36.938 13.641 1 91.44 244 ASN B O 1
ATOM 4399 N N . TYR B 1 245 ? -0.465 37.25 11.977 1 91.25 245 TYR B N 1
ATOM 4400 C CA . TYR B 1 245 ? 0.336 36.469 11.047 1 91.25 245 TYR B CA 1
ATOM 4401 C C . TYR B 1 245 ? 1.682 37.125 10.789 1 91.25 245 TYR B C 1
ATOM 4403 O O . TYR B 1 245 ? 2.717 36.469 10.742 1 91.25 245 TYR B O 1
ATOM 4411 N N . ARG B 1 246 ? 1.691 38.438 10.594 1 92.88 246 ARG B N 1
ATOM 4412 C CA . ARG B 1 246 ? 2.928 39.188 10.398 1 92.88 246 ARG B CA 1
ATOM 4413 C C . ARG B 1 246 ? 3.889 38.969 11.562 1 92.88 246 ARG B C 1
ATOM 4415 O O . ARG B 1 246 ? 5.086 38.75 11.352 1 92.88 246 ARG B O 1
ATOM 4422 N N . LEU B 1 247 ? 3.35 39.031 12.727 1 91.75 247 LEU B N 1
ATOM 4423 C CA . LEU B 1 247 ? 4.176 38.875 13.914 1 91.75 247 LEU B CA 1
ATOM 4424 C C . LEU B 1 247 ? 4.707 37.438 14.031 1 91.75 247 LEU B C 1
ATOM 4426 O O . LEU B 1 247 ? 5.832 37.219 14.492 1 91.75 247 LEU B O 1
ATOM 4430 N N . GLN B 1 248 ? 3.879 36.562 13.695 1 89 248 GLN B N 1
ATOM 4431 C CA . GLN B 1 248 ? 4.324 35.156 13.68 1 89 248 GLN B CA 1
ATOM 4432 C C . GLN B 1 248 ? 5.48 34.969 12.711 1 89 248 GLN B C 1
ATOM 4434 O O . GLN B 1 248 ? 6.461 34.281 13.023 1 89 248 GLN B O 1
ATOM 4439 N N . VAL B 1 249 ? 5.363 35.469 11.531 1 89.25 249 VAL B N 1
ATOM 4440 C CA . VAL B 1 249 ? 6.422 35.406 10.523 1 89.25 249 VAL B CA 1
ATOM 4441 C C . VAL B 1 249 ? 7.68 36.094 11.039 1 89.25 249 VAL B C 1
ATOM 4443 O O . VAL B 1 249 ? 8.789 35.594 10.867 1 89.25 249 VAL B O 1
ATOM 4446 N N . ALA B 1 250 ? 7.484 37.156 11.648 1 90.81 250 ALA B N 1
ATOM 4447 C CA . ALA B 1 250 ? 8.617 37.875 12.219 1 90.81 250 ALA B CA 1
ATOM 4448 C C . ALA B 1 250 ? 9.359 37.031 13.242 1 90.81 250 ALA B C 1
ATOM 4450 O O . ALA B 1 250 ? 10.594 37 13.273 1 90.81 250 ALA B O 1
ATOM 4451 N N . GLU B 1 251 ? 8.547 36.438 14.07 1 88.19 251 GLU B N 1
ATOM 4452 C CA . GLU B 1 251 ? 9.133 35.531 15.062 1 88.19 251 GLU B CA 1
ATOM 4453 C C . GLU B 1 251 ? 10.023 34.469 14.398 1 88.19 251 GLU B C 1
ATOM 4455 O O . GLU B 1 251 ? 11.133 34.219 14.875 1 88.19 251 GLU B O 1
ATOM 4460 N N . GLU B 1 252 ? 9.57 33.938 13.367 1 84.62 252 GLU B N 1
ATOM 4461 C CA . GLU B 1 252 ? 10.32 32.938 12.641 1 84.62 252 GLU B CA 1
ATOM 4462 C C . GLU B 1 252 ? 11.594 33.5 12.039 1 84.62 252 GLU B C 1
ATOM 4464 O O . GLU B 1 252 ? 12.664 32.906 12.117 1 84.62 252 GLU B O 1
ATOM 4469 N N . MET B 1 253 ? 11.477 34.625 11.492 1 88.62 253 MET B N 1
ATOM 4470 C CA . MET B 1 253 ? 12.625 35.281 10.867 1 88.62 253 MET B CA 1
ATOM 4471 C C . MET B 1 253 ? 13.672 35.625 11.914 1 88.62 253 MET B C 1
ATOM 4473 O O . MET B 1 253 ? 14.875 35.562 11.641 1 88.62 253 MET B O 1
ATOM 4477 N N . LEU B 1 254 ? 13.227 36 13.031 1 88.94 254 LEU B N 1
ATOM 4478 C CA . LEU B 1 254 ? 14.141 36.375 14.109 1 88.94 254 LEU B CA 1
ATOM 4479 C C . LEU B 1 254 ? 14.977 35.188 14.539 1 88.94 254 LEU B C 1
ATOM 4481 O O . LEU B 1 254 ? 16.141 35.344 14.938 1 88.94 254 LEU B O 1
ATOM 4485 N N . LEU B 1 255 ? 14.398 34.062 14.438 1 83.12 255 LEU B N 1
ATOM 4486 C CA . LEU B 1 255 ? 15.07 32.844 14.891 1 83.12 255 LEU B CA 1
ATOM 4487 C C . LEU B 1 255 ? 15.898 32.219 13.773 1 83.12 255 LEU B C 1
ATOM 4489 O O . LEU B 1 255 ? 16.938 31.609 14.023 1 83.12 255 LEU B O 1
ATOM 4493 N N . GLU B 1 256 ? 15.453 32.375 12.547 1 79.5 256 GLU B N 1
ATOM 4494 C CA . GLU B 1 256 ? 16.016 31.578 11.461 1 79.5 256 GLU B CA 1
ATOM 4495 C C . GLU B 1 256 ? 16.953 32.406 10.578 1 79.5 256 GLU B C 1
ATOM 4497 O O . GLU B 1 256 ? 17.641 31.859 9.719 1 79.5 256 GLU B O 1
ATOM 4502 N N . SER B 1 257 ? 16.906 33.656 10.82 1 83.12 257 SER B N 1
ATOM 4503 C CA . SER B 1 257 ? 17.734 34.5 9.961 1 83.12 257 SER B CA 1
ATOM 4504 C C . SER B 1 257 ? 18.625 35.438 10.781 1 83.12 257 SER B C 1
ATOM 4506 O O . SER B 1 257 ? 18.438 35.562 11.992 1 83.12 257 SER B O 1
ATOM 4508 N N . ASN B 1 258 ? 19.594 36.031 10.062 1 90.06 258 ASN B N 1
ATOM 4509 C CA . ASN B 1 258 ? 20.469 37.031 10.695 1 90.06 258 ASN B CA 1
ATOM 4510 C C . ASN B 1 258 ? 20.141 38.438 10.234 1 90.06 258 ASN B C 1
ATOM 4512 O O . ASN B 1 258 ? 20.953 39.375 10.391 1 90.06 258 ASN B O 1
ATOM 4516 N N . GLU B 1 259 ? 18.984 38.562 9.711 1 92.56 259 GLU B N 1
ATOM 4517 C CA . GLU B 1 259 ? 18.578 39.875 9.266 1 92.56 259 GLU B CA 1
ATOM 4518 C C . GLU B 1 259 ? 18.406 40.812 10.453 1 92.56 259 GLU B C 1
ATOM 4520 O O . GLU B 1 259 ? 18.125 40.375 11.57 1 92.56 259 GLU B O 1
ATOM 4525 N N . SER B 1 260 ? 18.594 42.094 10.125 1 95.44 260 SER B N 1
ATOM 4526 C CA . SER B 1 260 ? 18.422 43.062 11.195 1 95.44 260 SER B CA 1
ATOM 4527 C C . SER B 1 260 ? 16.953 43.156 11.633 1 95.44 260 SER B C 1
ATOM 4529 O O . SER B 1 260 ? 16.047 42.844 10.852 1 95.44 260 SER B O 1
ATOM 4531 N N . ILE B 1 261 ? 16.703 43.594 12.82 1 95.19 261 ILE B N 1
ATOM 4532 C CA . ILE B 1 261 ? 15.359 43.75 13.359 1 95.19 261 ILE B CA 1
ATOM 4533 C C . ILE B 1 261 ? 14.555 44.688 12.469 1 95.19 261 ILE B C 1
ATOM 4535 O O . ILE B 1 261 ? 13.367 44.469 12.219 1 95.19 261 ILE B O 1
ATOM 4539 N N . LEU B 1 262 ? 15.242 45.719 12.039 1 94.88 262 LEU B N 1
ATOM 4540 C CA . LEU B 1 262 ? 14.594 46.688 11.156 1 94.88 262 LEU B CA 1
ATOM 4541 C C . LEU B 1 262 ? 14.156 46.031 9.859 1 94.88 262 LEU B C 1
ATOM 4543 O O . LEU B 1 262 ? 13.023 46.25 9.398 1 94.88 262 LEU B O 1
ATOM 4547 N N . SER B 1 263 ? 15.016 45.281 9.297 1 95.62 263 SER B N 1
ATOM 4548 C CA . SER B 1 263 ? 14.719 44.594 8.039 1 95.62 263 SER B CA 1
ATOM 4549 C C . SER B 1 263 ? 13.555 43.625 8.211 1 95.62 263 SER B C 1
ATOM 4551 O O . SER B 1 263 ? 12.695 43.5 7.332 1 95.62 263 SER B O 1
ATOM 4553 N N . ILE B 1 264 ? 13.531 42.969 9.312 1 95.31 264 ILE B N 1
ATOM 4554 C CA . ILE B 1 264 ? 12.484 42 9.586 1 95.31 264 ILE B CA 1
ATOM 4555 C C . ILE B 1 264 ? 11.141 42.719 9.742 1 95.31 264 ILE B C 1
ATOM 4557 O O . ILE B 1 264 ? 10.133 42.281 9.188 1 95.31 264 ILE B O 1
ATOM 4561 N N . GLY B 1 265 ? 11.148 43.781 10.484 1 95.81 265 GLY B N 1
ATOM 4562 C CA . GLY B 1 265 ? 9.938 44.562 10.617 1 95.81 265 GLY B CA 1
ATOM 4563 C C . GLY B 1 265 ? 9.375 45.031 9.281 1 95.81 265 GLY B C 1
ATOM 4564 O O . GLY B 1 265 ? 8.18 44.875 9.016 1 95.81 265 GLY B O 1
ATOM 4565 N N . MET B 1 266 ? 10.258 45.531 8.453 1 94.25 266 MET B N 1
ATOM 4566 C CA . MET B 1 266 ? 9.852 46.031 7.141 1 94.25 266 MET B CA 1
ATOM 4567 C C . MET B 1 266 ? 9.328 44.906 6.273 1 94.25 266 MET B C 1
ATOM 4569 O O . MET B 1 266 ? 8.32 45.062 5.574 1 94.25 266 MET B O 1
ATOM 4573 N N . ALA B 1 267 ? 9.984 43.812 6.367 1 92.62 267 ALA B N 1
ATOM 4574 C CA . ALA B 1 267 ? 9.578 42.656 5.59 1 92.62 267 ALA B CA 1
ATOM 4575 C C . ALA B 1 267 ? 8.195 42.156 6.004 1 92.62 267 ALA B C 1
ATOM 4577 O O . ALA B 1 267 ? 7.461 41.594 5.195 1 92.62 267 ALA B O 1
ATOM 4578 N N . CYS B 1 268 ? 7.863 42.469 7.219 1 94.88 268 CYS B N 1
ATOM 4579 C CA . CYS B 1 268 ? 6.594 41.969 7.75 1 94.88 268 CYS B CA 1
ATOM 4580 C C . CYS B 1 268 ? 5.535 43.062 7.719 1 94.88 268 CYS B C 1
ATOM 4582 O O . CYS B 1 268 ? 4.477 42.938 8.336 1 94.88 268 CYS B O 1
ATOM 4584 N N . GLY B 1 269 ? 5.793 44.188 7.086 1 93.75 269 GLY B N 1
ATOM 4585 C CA . GLY B 1 269 ? 4.793 45.219 6.836 1 93.75 269 GLY B CA 1
ATOM 4586 C C . GLY B 1 269 ? 4.812 46.312 7.859 1 93.75 269 GLY B C 1
ATOM 4587 O O . GLY B 1 269 ? 3.895 47.156 7.906 1 93.75 269 GLY B O 1
ATOM 4588 N N . TYR B 1 270 ? 5.793 46.344 8.711 1 94.44 270 TYR B N 1
ATOM 4589 C CA . TYR B 1 270 ? 5.949 47.438 9.664 1 94.44 270 TYR B CA 1
ATOM 4590 C C . TYR B 1 270 ? 6.973 48.469 9.164 1 94.44 270 TYR B C 1
ATOM 4592 O O . TYR B 1 270 ? 8.18 48.219 9.273 1 94.44 270 TYR B O 1
ATOM 4600 N N . TYR B 1 271 ? 6.496 49.562 8.781 1 90.88 271 TYR B N 1
ATOM 4601 C CA . TYR B 1 271 ? 7.395 50.562 8.227 1 90.88 271 TYR B CA 1
ATOM 4602 C C . TYR B 1 271 ? 7.934 51.469 9.312 1 90.88 271 TYR B C 1
ATOM 4604 O O . TYR B 1 271 ? 8.914 52.188 9.102 1 90.88 271 TYR B O 1
ATOM 4612 N N . ASN B 1 272 ? 7.32 51.438 10.445 1 92.81 272 ASN B N 1
ATOM 4613 C CA . ASN B 1 272 ? 7.785 52.156 11.625 1 92.81 272 ASN B CA 1
ATOM 4614 C C . ASN B 1 272 ? 8.359 51.219 12.68 1 92.81 272 ASN B C 1
ATOM 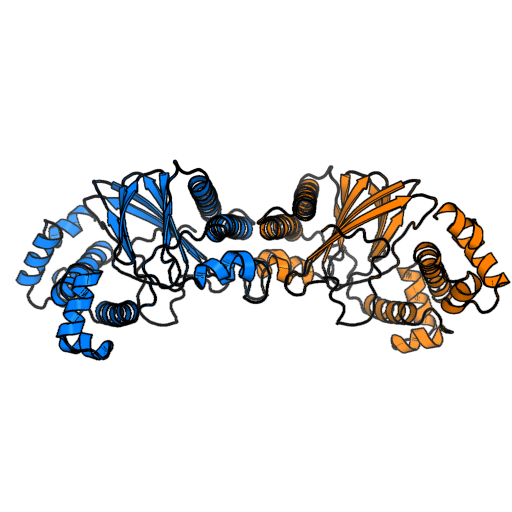4616 O O . ASN B 1 272 ? 7.633 50.406 13.25 1 92.81 272 ASN B O 1
ATOM 4620 N N . PRO B 1 273 ? 9.695 51.344 12.961 1 93.12 273 PRO B N 1
ATOM 4621 C CA . PRO B 1 273 ? 10.344 50.438 13.906 1 93.12 273 PRO B CA 1
ATOM 4622 C C . PRO B 1 273 ? 9.703 50.469 15.289 1 93.12 273 PRO B C 1
ATOM 4624 O O . PRO B 1 273 ? 9.617 49.438 15.961 1 93.12 273 PRO B O 1
ATOM 4627 N N . SER B 1 274 ? 9.266 51.594 15.648 1 94.56 274 SER B N 1
ATOM 4628 C CA . SER B 1 274 ? 8.633 51.719 16.969 1 94.56 274 SER B CA 1
ATOM 4629 C C . SER B 1 274 ? 7.328 50.938 17.016 1 94.56 274 SER B C 1
ATOM 4631 O O . SER B 1 274 ? 7.012 50.312 18.031 1 94.56 274 SER B O 1
ATOM 4633 N N . HIS B 1 275 ? 6.605 51 15.875 1 95.06 275 HIS B N 1
ATOM 4634 C CA . HIS B 1 275 ? 5.348 50.25 15.805 1 95.06 275 HIS B CA 1
ATOM 4635 C C . HIS B 1 275 ? 5.586 48.75 15.82 1 95.06 275 HIS B C 1
ATOM 4637 O O . HIS B 1 275 ? 4.832 48 16.438 1 95.06 275 HIS B O 1
ATOM 4643 N N . PHE B 1 276 ? 6.656 48.375 15.164 1 96.38 276 PHE B N 1
ATOM 4644 C CA . PHE B 1 276 ? 7.004 46.969 15.141 1 96.38 276 PHE B CA 1
ATOM 4645 C C . PHE B 1 276 ? 7.375 46.469 16.531 1 96.38 276 PHE B C 1
ATOM 4647 O O . PHE B 1 276 ? 6.867 45.438 17 1 96.38 276 PHE B O 1
ATOM 4654 N N . SER B 1 277 ? 8.211 47.156 17.141 1 95.44 277 SER B N 1
ATOM 4655 C CA . SER B 1 277 ? 8.68 46.781 18.469 1 95.44 277 SER B CA 1
ATOM 4656 C C . SER B 1 277 ? 7.523 46.719 19.469 1 95.44 277 SER B C 1
ATOM 4658 O O . SER B 1 277 ? 7.457 45.781 20.281 1 95.44 277 SER B O 1
ATOM 4660 N N . LYS B 1 278 ? 6.641 47.688 19.391 1 95.94 278 LYS B N 1
ATOM 4661 C CA . LYS B 1 278 ? 5.484 47.688 20.281 1 95.94 278 LYS B CA 1
ATOM 4662 C C . LYS B 1 278 ? 4.559 46.5 20.016 1 95.94 278 LYS B C 1
ATOM 4664 O O . LYS B 1 278 ? 4.102 45.844 20.953 1 95.94 278 LYS B O 1
ATOM 4669 N N . ALA B 1 279 ? 4.281 46.312 18.781 1 95.12 279 ALA B N 1
ATOM 4670 C CA . ALA B 1 279 ? 3.398 45.219 18.391 1 95.12 279 ALA B CA 1
ATOM 4671 C C . ALA B 1 279 ? 3.975 43.875 18.812 1 95.12 279 ALA B C 1
ATOM 4673 O O . ALA B 1 279 ? 3.25 43 19.328 1 95.12 279 ALA B O 1
ATOM 4674 N N . PHE B 1 280 ? 5.262 43.719 18.578 1 95.56 280 PHE B N 1
ATOM 4675 C CA . PHE B 1 280 ? 5.922 42.469 18.922 1 95.56 280 PHE B CA 1
ATOM 4676 C C . PHE B 1 280 ? 5.934 42.25 20.438 1 95.56 280 PHE B C 1
ATOM 4678 O O . PHE B 1 280 ? 5.715 41.125 20.906 1 95.56 280 PHE B O 1
ATOM 4685 N N . ARG B 1 281 ? 6.117 43.281 21.172 1 94.06 281 ARG B N 1
ATOM 4686 C CA . ARG B 1 281 ? 6.094 43.188 22.641 1 94.06 281 ARG B CA 1
ATOM 4687 C C . ARG B 1 281 ? 4.715 42.781 23.141 1 94.06 281 ARG B C 1
ATOM 4689 O O . ARG B 1 281 ? 4.598 42 24.078 1 94.06 281 ARG B O 1
ATOM 4696 N N . LEU B 1 282 ? 3.75 43.375 22.562 1 92.06 282 LEU B N 1
ATOM 4697 C CA . LEU B 1 282 ? 2.387 43.031 22.938 1 92.06 282 LEU B CA 1
ATOM 4698 C C . LEU B 1 282 ? 2.082 41.594 22.594 1 92.06 282 LEU B C 1
ATOM 4700 O O . LEU B 1 282 ? 1.373 40.906 23.328 1 92.06 282 LEU B O 1
ATOM 4704 N N . TYR B 1 283 ? 2.621 41.125 21.516 1 88.62 283 TYR B N 1
ATOM 4705 C CA . TYR B 1 283 ? 2.387 39.812 20.984 1 88.62 283 TYR B CA 1
ATOM 4706 C C . TYR B 1 283 ? 3.164 38.75 21.781 1 88.62 283 TYR B C 1
ATOM 4708 O O . TYR B 1 283 ? 2.611 37.719 22.172 1 88.62 283 TYR B O 1
ATOM 4716 N N . ARG B 1 284 ? 4.449 38.969 22.125 1 89.38 284 ARG B N 1
ATOM 4717 C CA . ARG B 1 284 ? 5.328 37.969 22.672 1 89.38 284 ARG B CA 1
ATOM 4718 C C . ARG B 1 284 ? 5.703 38.281 24.125 1 89.38 284 ARG B C 1
ATOM 4720 O O . ARG B 1 284 ? 6.203 37.406 24.844 1 89.38 284 ARG B O 1
ATOM 4727 N N . GLY B 1 285 ? 5.539 39.531 24.5 1 88.56 285 GLY B N 1
ATOM 4728 C CA . GLY B 1 285 ? 5.848 39.906 25.859 1 88.56 285 GLY B CA 1
ATOM 4729 C C . GLY B 1 285 ? 7.258 40.469 26.016 1 88.56 285 GLY B C 1
ATOM 4730 O O . GLY B 1 285 ? 7.66 40.844 27.125 1 88.56 285 GLY B O 1
ATOM 4731 N N . CYS B 1 286 ? 7.992 40.438 24.922 1 91.19 286 CYS B N 1
ATOM 4732 C CA . CYS B 1 286 ? 9.336 41 24.922 1 91.19 286 CYS B CA 1
ATOM 4733 C C . CYS B 1 286 ? 9.656 41.656 23.594 1 91.19 286 CYS B C 1
ATOM 4735 O O . CYS B 1 286 ? 8.906 41.5 22.625 1 91.19 286 CYS B O 1
ATOM 4737 N N . SER B 1 287 ? 10.719 42.375 23.547 1 94.25 287 SER B N 1
ATOM 4738 C CA . SER B 1 287 ? 11.109 43.031 22.312 1 94.25 287 SER B CA 1
ATOM 4739 C C . SER B 1 287 ? 11.695 42.062 21.312 1 94.25 287 SER B C 1
ATOM 4741 O O . SER B 1 287 ? 12.141 40.969 21.688 1 94.25 287 SER B O 1
ATOM 4743 N N . PRO B 1 288 ? 11.641 42.406 20.047 1 94.88 288 PRO B N 1
ATOM 4744 C CA . PRO B 1 288 ? 12.281 41.562 19.047 1 94.88 288 PRO B CA 1
ATOM 4745 C C . PRO B 1 288 ? 13.742 41.25 19.375 1 94.88 288 PRO B C 1
ATOM 4747 O O . PRO B 1 288 ? 14.188 40.125 19.219 1 94.88 288 PRO B O 1
ATOM 4750 N N . HIS B 1 289 ? 14.414 42.25 19.812 1 93.81 289 HIS B N 1
ATOM 4751 C CA . HIS B 1 289 ? 15.82 42.062 20.156 1 93.81 289 HIS B CA 1
ATOM 4752 C C . HIS B 1 289 ? 15.984 41.062 21.297 1 93.81 289 HIS B C 1
ATOM 4754 O O . HIS B 1 289 ? 16.828 40.188 21.234 1 93.81 289 HIS B O 1
ATOM 4760 N N . ALA B 1 290 ? 15.234 41.25 22.312 1 93 290 ALA B N 1
ATOM 4761 C CA . ALA B 1 290 ? 15.297 40.344 23.469 1 93 290 ALA B CA 1
ATOM 4762 C C . ALA B 1 290 ? 14.961 38.906 23.062 1 93 290 ALA B C 1
ATOM 4764 O O . ALA B 1 290 ? 15.594 37.969 23.531 1 93 290 ALA B O 1
ATOM 4765 N N . PHE B 1 291 ? 13.93 38.781 22.266 1 91.56 291 PHE B N 1
ATOM 4766 C CA . PHE B 1 291 ? 13.5 37.469 21.797 1 91.56 291 PHE B CA 1
ATOM 4767 C C . PHE B 1 291 ? 14.633 36.781 21.062 1 91.56 291 PHE B C 1
ATOM 4769 O O . PHE B 1 291 ? 14.891 35.594 21.312 1 91.56 291 PHE B O 1
ATOM 4776 N N . ARG B 1 292 ? 15.25 37.406 20.125 1 91.69 292 ARG B N 1
ATOM 4777 C CA . ARG B 1 292 ? 16.375 36.844 19.375 1 91.69 292 ARG B CA 1
ATOM 4778 C C . ARG B 1 292 ? 17.516 36.438 20.312 1 91.69 292 ARG B C 1
ATOM 4780 O O . ARG B 1 292 ? 18.109 35.375 20.156 1 91.69 292 ARG B O 1
ATOM 4787 N N . GLN B 1 293 ? 17.812 37.281 21.297 1 90.25 293 GLN B N 1
ATOM 4788 C CA . GLN B 1 293 ? 18.906 37 22.234 1 90.25 293 GLN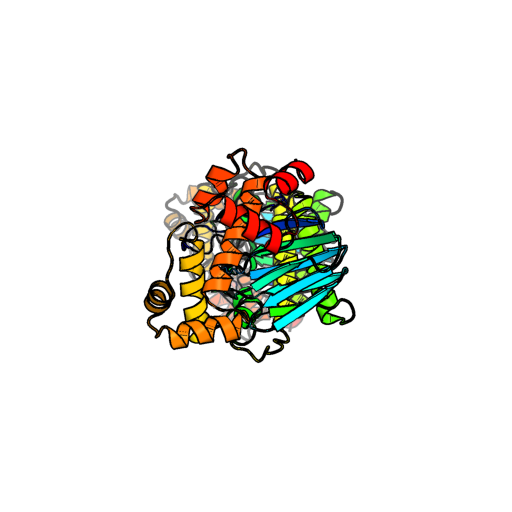 B CA 1
ATOM 4789 C C . GLN B 1 293 ? 18.609 35.781 23.109 1 90.25 293 GLN B C 1
ATOM 4791 O O . GLN B 1 293 ? 19.5 35 23.422 1 90.25 293 GLN B O 1
ATOM 4796 N N . GLN B 1 294 ? 17.391 35.688 23.453 1 84.56 294 GLN B N 1
ATOM 4797 C CA . GLN B 1 294 ? 16.969 34.594 24.328 1 84.56 294 GLN B CA 1
ATOM 4798 C C . GLN B 1 294 ? 16.984 33.25 23.578 1 84.56 294 GLN B C 1
ATOM 4800 O O . GLN B 1 294 ? 17.078 32.188 24.203 1 84.56 294 GLN B O 1
ATOM 4805 N N . ASN B 1 295 ? 16.844 33.281 22.234 1 79.94 295 ASN B N 1
ATOM 4806 C CA . ASN B 1 295 ? 16.703 32.031 21.469 1 79.94 295 ASN B CA 1
ATOM 4807 C C . ASN B 1 295 ? 17.938 31.781 20.609 1 79.94 295 ASN B C 1
ATOM 4809 O O . ASN B 1 295 ? 17.906 30.906 19.734 1 79.94 295 ASN B O 1
ATOM 4813 N N . SER B 1 296 ? 18.938 32.625 20.625 1 74 296 SER B N 1
ATOM 4814 C CA . SER B 1 296 ? 20.203 32.438 19.922 1 74 296 SER B CA 1
ATOM 4815 C C . SER B 1 296 ? 21.141 31.516 20.703 1 74 296 SER B C 1
ATOM 4817 O O . SER B 1 296 ? 21.094 31.484 21.938 1 74 296 SER B O 1
#

Organism: NCBI:txid82374

InterPro domains:
  IPR003313 AraC-type arabinose-binding/dimerisation domain [PF02311] (29-113)
  IPR009057 Homedomain-like superfamily [SSF46689] (192-243)
  IPR009057 Homedomain-like superfamily [SSF46689] (245-294)
  IPR014710 RmlC-like jelly roll fold [G3DSA:2.60.120.10] (5-105)
  IPR018060 AraC-like, DNA binding HTH domain [PF12833] (215-294)
  IPR018060 AraC-like, DNA binding HTH domain [PS01124] (196-294)
  IPR018060 AraC-like, DNA binding HTH domain [SM00342] (209-292)
  IPR018062 HTH domain AraC-type, conserved site [PS00041] (246-288)
  IPR037923 Transcription regulator HTH-like [SSF51215] (40-106)

Nearest PDB structures (foldseek):
  3oio-assembly1_A  TM=9.557E-01  e=1.370E-05  Chromobacterium violaceum
  3lsg-assembly1_A  TM=9.177E-01  e=3.638E-05  Fusobacterium nucleatum subsp. nucleatum
  6swi-assembly1_A  TM=9.455E-01  e=1.457E-04  Geobacillus stearothermophilus
  1y3t-assembly1_B  TM=8.275E-01  e=1.789E-04  Bacillus subtilis
  4e2g-assembly2_D  TM=9.229E-01  e=7.164E-04  Sphaerobacter thermophilus DSM 20745

pLDDT: mean 85.67, std 15.57, range [33.31, 98.0]

Secondary structure (DSSP, 8-state):
-EEE-S--------TT--SSS-TTS-EEEEEEEEETTS--EEEEE--SSEEEEEEEEEEEEEEETTEEEEEETT-EEEE-TT--EEEEEEEEEEEEEEEEE-HHHHHSSSSSHHIIIIIHHHHT-TT--EEEE-TTSHHHHHHHHHHHHHHHHHHH--TTHHHHHHHHHHHHHHHHHHS----SS-TTSHHHHHHHHHHHHHHHHTTS---HHHHHHHHTS-HHHHHHHHHHHHSS-HHHHHHHHHHHHHHHHHHH----HHHHHHHTT--SHHHHHHHHHHHHSS-HHHHHHHH-/--EE-S-----SS-TT--SSS-TTS-EEEEEEEEETTS--EEEEE--SSEEEEEEEEEEEEEEETTEEEEEETT-EEEE-TT--EEEEEEEEEEEEEEEEE-HHHHHSSSSSHHIIIIIHHHHT-TT--EEEE-TTSHHHHHHHHHHHHHHHHHHH--TTHHHHHHHHHHHHHHHHHTS----SS-TTSHHHHHHHHHHHHHHHHTTS---HHHHHHHHTS-HHHHHHHHHHHHSS-HHHHHHHHHHHHHHHHHHH----HHHHHHHTT--SHHHHHHHHHHHHSS-HHHHHHHH-

Foldseek 3Di:
DAPQCAAPCPQLDDPPDQSDPDPVQSKHKYKYKDFLLAQFKHDWHFAQWKKKKAWQAAWKWKAWLLDIDIDHHLKIKTFAHGTTMMMGHDDGITMMMMMTGHLCLQVVDCPDDLCVQQPCLQRVQQQQGMDIADCVDPLSVLLSVLVVQLNVLVVVVPVCSSVSNSVSNSVSSNSCSVDVPGNPRGCPDLLNVLVSQLVSVLSVALLDDDDLCNSCVSSVHDSVSQQVSCCSRVVDGPVVSSLLVLLSVLSVCLQPHPDDNCVSCNSRHHNDSVVSQVSNCVNSVHGSVVSSVVND/DAPQCAAPCPQLDDPPDQSDPDPVQSKHKYKYKDFLLAQFKHDWHFAQWKKKKAWQAAWKWKAWLLDIDIDHHLKIKTFAHGTTMMIGHDDGITMMMMMTGHLCLQVVDCPDDLCVQQPCLQRVQQQQGMDIADCVDPLSVLLSVLVVQLNVLVVVVPVCSSVSNSVSNSVSSNSCSVDVPGNRRGCPDLLNVLVSQLVSVLSVALLDDDDLCNSCVSSVHDSVSQQVSCCSRVVDGPVVSSLLVLLSQLSVCLQPHPDDNCVSCNSRHHPDSVVSQVSNCVNSVHGSVVSSVVND